Protein AF-0000000083170342 (afdb_homodimer)

Sequence (562 aa):
MAAKKKRKSAVSKPADTTVVPTEPVSANEQIIRKMKDLVLSQFLNPKYSDLSIKCGDKVFPAHRNILCPQSEYFERACSSGFQESNGEIIIKDCNPVLIKKTLEFLYTGDYTYDGSPSTQAHLNSKNTSECSPQIWAENNFELNADTEQDPNPSRKTNTTNVQNCQASFHAQMYAQGDYFQINELKKKAKDYFEKSFLEHPDPDSFSSSVIEVYSSPGEHDRGLRDLVVQLTTGNLNILRSGENPIFCDGLLESVPKFMLEVCLSTLDKCANYQRQQDGFYMAAKKKRKSAVSKPADTTVVPTEPVSANEQIIRKMKDLVLSQFLNPKYSDLSIKCGDKVFPAHRNILCPQSEYFERACSSGFQESNGEIIIKDCNPVLIKKTLEFLYTGDYTYDGSPSTQAHLNSKNTSECSPQIWAENNFELNADTEQDPNPSRKTNTTNVQNCQASFHAQMYAQGDYFQINELKKKAKDYFEKSFLEHPDPDSFSSSVIEVYSSPGEHDRGLRDLVVQLTTGNLNILRSGENPIFCDGLLESVPKFMLEVCLSTLDKCANYQRQQDGFY

Radius of gyration: 38.01 Å; Cα contacts (8 Å, |Δi|>4): 572; chains: 2; bounding box: 72×129×129 Å

InterPro domains:
  IPR000210 BTB/POZ domain [PF00651] (42-111)
  IPR000210 BTB/POZ domain [PS50097] (49-115)
  IPR000210 BTB/POZ domain [SM00225] (49-197)
  IPR011333 SKP1/BTB/POZ domain superfamily [G3DSA:3.30.710.10] (23-221)
  IPR011333 SKP1/BTB/POZ domain superfamily [SSF54695] (35-193)

Nearest PDB structures (foldseek):
  3htm-assembly2_D  TM=8.246E-01  e=2.983E-05  Homo sapiens
  6zbu-assembly1_A  TM=7.618E-01  e=1.821E-03  Homo sapiens
  6y17-assembly1_B  TM=7.548E-01  e=2.777E-03  Homo sapiens
  6xxs-assembly1_B  TM=7.190E-01  e=1.821E-03  Homo sapiens
  7bde-assembly1_A  TM=7.576E-01  e=4.958E-03  Homo sapiens

Solvent-accessible surface area (backbone atoms only — not comparable to full-atom values): 32825 Å² total; per-residue (Å²): 135,85,77,77,79,67,81,79,79,73,72,72,70,75,74,76,75,70,71,71,68,74,74,70,70,47,70,64,52,48,49,52,49,50,52,48,49,52,45,41,64,42,58,71,28,60,74,90,40,61,28,33,42,31,26,84,94,44,74,41,39,34,43,56,87,59,44,27,82,58,12,60,44,49,32,46,59,62,60,57,70,47,55,65,81,74,36,67,45,80,47,74,70,56,63,52,67,57,53,51,38,51,48,39,24,68,38,66,77,44,70,80,84,88,68,32,70,61,68,68,60,47,76,72,69,83,84,82,75,76,82,69,83,77,77,78,75,79,75,72,74,69,76,69,73,77,68,76,76,66,80,68,74,77,60,74,63,81,79,61,88,56,79,49,36,71,27,27,47,23,43,50,44,25,50,47,13,60,71,40,44,18,66,70,45,27,53,51,20,48,54,51,19,66,62,41,52,70,68,78,63,39,42,64,52,40,49,48,29,52,50,48,56,71,58,50,76,56,83,77,58,50,69,61,53,55,48,51,42,51,55,48,66,72,38,25,45,66,32,58,34,80,92,77,30,35,61,46,74,67,53,38,73,74,34,55,69,56,36,52,54,41,31,54,53,34,50,54,52,41,15,51,51,47,41,56,56,56,69,71,98,138,83,81,80,80,77,77,74,76,77,74,72,72,78,77,76,76,71,73,69,70,76,72,69,71,46,70,62,51,50,49,51,50,49,53,47,49,54,43,42,64,42,57,72,29,60,75,88,39,63,30,33,40,32,27,85,94,44,73,40,38,33,42,55,87,58,45,28,84,58,12,60,44,48,33,48,59,64,60,55,69,48,54,66,81,76,37,66,46,80,47,74,70,57,62,53,66,58,52,52,38,51,50,39,22,67,39,65,76,44,69,80,84,89,68,30,72,61,65,70,61,43,76,68,73,82,82,88,81,75,82,72,82,75,78,79,73,80,76,73,76,70,76,68,74,77,67,73,78,64,80,68,74,78,61,72,62,79,76,62,88,57,77,49,36,72,27,27,48,23,43,51,43,24,48,47,13,60,71,40,43,18,67,69,45,28,53,52,19,48,53,52,19,66,62,40,52,71,68,78,64,38,42,64,52,41,48,48,27,53,50,48,56,70,56,49,76,56,85,76,58,50,70,63,52,54,48,52,42,51,55,47,66,70,38,26,45,66,32,59,33,78,92,76,28,35,62,47,73,66,53,39,73,74,35,56,70,56,36,52,53,43,32,54,54,33,49,52,52,39,15,50,53,47,42,56,56,54,69,72,97

Secondary structure (DSSP, 8-state):
--------------------------HHHHHHHHHHHHHHHHTT--TT--EEEEETTEEEEE-HHHHGGG-HHHHHHHHS-TT-TT-EEEE-SS-HHHHHHHHHHHHHS-------HHHHHTTSS--------------------------S-------------HHHHHHHHHHHHHHTT-HHHHHHHHHHHHHHHTTS--HHHHHHHHHHHHHSS-TT--HHHHHHHHHHHHTHHHHT-SSS-SS-HHHHHH-HHHHHHHHHHHHHHHHHHHHHHHHT-/--------------------------HHHHHHHHHHHHHHHHTT--TT--EEEEETTEEEEE-HHHHGGG-HHHHHHHHS-TT-TT-EEEE-SS-HHHHHHHHHHHHHS-------HHHHHTTS---------------------------S-------------HHHHHHHHHHHHHHTT-HHHHHHHHHHHHHHHTTS--HHHHHHHHHHHHHSS-TT--HHHHHHHHHHHHTHHHHT-SSS-SS-HHHHHH-HHHHHHHHHHHHHHHHHHHHHHHHT-

Structure (mmCIF, N/CA/C/O backbone):
data_AF-0000000083170342-model_v1
#
loop_
_entity.id
_entity.type
_entity.pdbx_description
1 polymer 'BTB domain-containing protein'
#
loop_
_atom_site.group_PDB
_atom_site.id
_atom_site.type_symbol
_atom_site.label_atom_id
_atom_site.label_alt_id
_atom_site.label_comp_id
_atom_site.label_asym_id
_atom_site.label_entity_id
_atom_site.label_seq_id
_atom_site.pdbx_PDB_ins_code
_atom_site.Cartn_x
_atom_site.Cartn_y
_atom_site.Cartn_z
_atom_site.occupancy
_atom_site.B_iso_or_equiv
_atom_site.auth_seq_id
_atom_site.auth_comp_id
_atom_site.auth_asym_id
_atom_site.auth_atom_id
_atom_site.pdbx_PDB_model_num
ATOM 1 N N . MET A 1 1 ? -20.547 -76.312 51.5 1 25.55 1 MET A N 1
ATOM 2 C CA . MET A 1 1 ? -20.688 -77 50.219 1 25.55 1 MET A CA 1
ATOM 3 C C . MET A 1 1 ? -20.281 -76.125 49.094 1 25.55 1 MET A C 1
ATOM 5 O O . MET A 1 1 ? -20.859 -75.062 48.906 1 25.55 1 MET A O 1
ATOM 9 N N . ALA A 1 2 ? -18.984 -76.125 48.781 1 27.89 2 ALA A N 1
ATOM 10 C CA . ALA A 1 2 ? -17.938 -75.5 48 1 27.89 2 ALA A CA 1
ATOM 11 C C . ALA A 1 2 ? -18.172 -75.688 46.5 1 27.89 2 ALA A C 1
ATOM 13 O O . ALA A 1 2 ? -17.859 -76.75 45.969 1 27.89 2 ALA A O 1
ATOM 14 N N . ALA A 1 3 ? -19.5 -75.375 46 1 28.25 3 ALA A N 1
ATOM 15 C CA . ALA A 1 3 ? -19.922 -75.75 44.656 1 28.25 3 ALA A CA 1
ATOM 16 C C . ALA A 1 3 ? -18.984 -75.125 43.594 1 28.25 3 ALA A C 1
ATOM 18 O O . ALA A 1 3 ? -18.719 -73.938 43.625 1 28.25 3 ALA A O 1
ATOM 19 N N . LYS A 1 4 ? -18.094 -75.938 43.094 1 25.45 4 LYS A N 1
ATOM 20 C CA . LYS A 1 4 ? -17.109 -75.812 42.031 1 25.45 4 LYS A CA 1
ATOM 21 C C . LYS A 1 4 ? -17.781 -75.375 40.719 1 25.45 4 LYS A C 1
ATOM 23 O O . LYS A 1 4 ? -18.547 -76.188 40.156 1 25.45 4 LYS A O 1
ATOM 28 N N . LYS A 1 5 ? -18.141 -74.062 40.594 1 25.78 5 LYS A N 1
ATOM 29 C CA . LYS A 1 5 ? -18.766 -73.5 39.406 1 25.78 5 LYS A CA 1
ATOM 30 C C . LYS A 1 5 ? -17.953 -73.875 38.156 1 25.78 5 LYS A C 1
ATOM 32 O O . LYS A 1 5 ? -16.781 -73.5 38.031 1 25.78 5 LYS A O 1
ATOM 37 N N . LYS A 1 6 ? -18.281 -75 37.438 1 24.78 6 LYS A N 1
ATOM 38 C CA . LYS A 1 6 ? -17.578 -75.5 36.281 1 24.78 6 LYS A CA 1
ATOM 39 C C . LYS A 1 6 ? -17.609 -74.5 35.125 1 24.78 6 LYS A C 1
ATOM 41 O O . LYS A 1 6 ? -16.875 -74.688 34.125 1 24.78 6 LYS A O 1
ATOM 46 N N . ARG A 1 7 ? -18.219 -73.438 35.125 1 25.38 7 ARG A N 1
ATOM 47 C CA . ARG A 1 7 ? -18.672 -73.188 33.75 1 25.38 7 ARG A CA 1
ATOM 48 C C . ARG A 1 7 ? -17.516 -73.312 32.75 1 25.38 7 ARG A C 1
ATOM 50 O O . ARG A 1 7 ? -16.344 -73.188 33.125 1 25.38 7 ARG A O 1
ATOM 57 N N . LYS A 1 8 ? -18.094 -73.438 31.375 1 27.61 8 LYS A N 1
ATOM 58 C CA . LYS A 1 8 ? -18.016 -73.75 29.953 1 27.61 8 LYS A CA 1
ATOM 59 C C . LYS A 1 8 ? -17.094 -72.75 29.219 1 27.61 8 LYS A C 1
ATOM 61 O O . LYS A 1 8 ? -17.266 -71.562 29.344 1 27.61 8 LYS A O 1
ATOM 66 N N . SER A 1 9 ? -15.828 -73.188 29.094 1 22.86 9 SER A N 1
ATOM 67 C CA . SER A 1 9 ? -14.828 -72.438 28.312 1 22.86 9 SER A CA 1
ATOM 68 C C . SER A 1 9 ? -15.352 -72.125 26.922 1 22.86 9 SER A C 1
ATOM 70 O O . SER A 1 9 ? -15.719 -73 26.156 1 22.86 9 SER A O 1
ATOM 72 N N . ALA A 1 10 ? -16.25 -71.125 26.766 1 28.69 10 ALA A N 1
ATOM 73 C CA . ALA A 1 10 ? -16.719 -70.688 25.438 1 28.69 10 ALA A CA 1
ATOM 74 C C . ALA A 1 10 ? -15.555 -70.625 24.453 1 28.69 10 ALA A C 1
ATOM 76 O O . ALA A 1 10 ? -14.578 -69.875 24.688 1 28.69 10 ALA A O 1
ATOM 77 N N . VAL A 1 11 ? -15.227 -71.812 23.938 1 30 11 VAL A N 1
ATOM 78 C CA . VAL A 1 11 ? -14.289 -71.812 22.828 1 30 11 VAL A CA 1
ATOM 79 C C . VAL A 1 11 ? -14.727 -70.75 21.797 1 30 11 VAL A C 1
ATOM 81 O O . VAL A 1 11 ? -15.852 -70.812 21.281 1 30 11 VAL A O 1
ATOM 84 N N . SER A 1 12 ? -14.359 -69.5 22.016 1 29.3 12 SER A N 1
ATOM 85 C CA . SER A 1 12 ? -14.586 -68.5 21 1 29.3 12 SER A CA 1
ATOM 86 C C . SER A 1 12 ? -14.289 -69 19.594 1 29.3 12 SER A C 1
ATOM 88 O O . SER A 1 12 ? -13.281 -69.688 19.375 1 29.3 12 SER A O 1
ATOM 90 N N . LYS A 1 13 ? -15.391 -69.438 18.875 1 35.88 13 LYS A N 1
ATOM 91 C CA . LYS A 1 13 ? -15.305 -69.75 17.453 1 35.88 13 LYS A CA 1
ATOM 92 C C . LYS A 1 13 ? -14.312 -68.875 16.734 1 35.88 13 LYS A C 1
ATOM 94 O O . LYS A 1 13 ? -14.297 -67.625 16.938 1 35.88 13 LYS A O 1
ATOM 99 N N . PRO A 1 14 ? -13.242 -69.562 16.312 1 30.08 14 PRO A N 1
ATOM 100 C CA . PRO A 1 14 ? -12.281 -68.75 15.539 1 30.08 14 PRO A CA 1
ATOM 101 C C . PRO A 1 14 ? -12.953 -67.812 14.516 1 30.08 14 PRO A C 1
ATOM 103 O O . PRO A 1 14 ? -14.008 -68.188 13.977 1 30.08 14 PRO A O 1
ATOM 106 N N . ALA A 1 15 ? -12.945 -66.5 14.703 1 36.84 15 ALA A N 1
ATOM 107 C CA . ALA A 1 15 ? -13.359 -65.5 13.734 1 36.84 15 ALA A CA 1
ATOM 108 C C . ALA A 1 15 ? -12.93 -65.875 12.32 1 36.84 15 ALA A C 1
ATOM 110 O O . ALA A 1 15 ? -11.766 -66.188 12.078 1 36.84 15 ALA A O 1
ATOM 111 N N . ASP A 1 16 ? -13.812 -66.625 11.656 1 36.44 16 ASP A N 1
ATOM 112 C CA . ASP A 1 16 ? -13.602 -66.812 10.219 1 36.44 16 ASP A CA 1
ATOM 113 C C . ASP A 1 16 ? -13.125 -65.562 9.57 1 36.44 16 ASP A C 1
ATOM 115 O O . ASP A 1 16 ? -13.82 -64.5 9.625 1 36.44 16 ASP A O 1
ATOM 119 N N . THR A 1 17 ? -11.836 -65.25 9.641 1 38.78 17 THR A N 1
ATOM 120 C CA . THR A 1 17 ? -11.242 -64.125 8.875 1 38.78 17 THR A CA 1
ATOM 121 C C . THR A 1 17 ? -11.75 -64.125 7.441 1 38.78 17 THR A C 1
ATOM 123 O O . THR A 1 17 ? -11.375 -65 6.645 1 38.78 17 THR A O 1
ATOM 126 N N . THR A 1 18 ? -13.109 -64.125 7.254 1 41.12 18 THR A N 1
ATOM 127 C CA . THR A 1 18 ? -13.547 -63.875 5.879 1 41.12 18 THR A CA 1
ATOM 128 C C . THR A 1 18 ? -12.633 -62.875 5.184 1 41.12 18 THR A C 1
ATOM 130 O O . THR A 1 18 ? -12.523 -61.719 5.617 1 41.12 18 THR A O 1
ATOM 133 N N . VAL A 1 19 ? -11.484 -63.312 4.688 1 42.5 19 VAL A N 1
ATOM 134 C CA . VAL A 1 19 ? -10.719 -62.5 3.74 1 42.5 19 VAL A CA 1
ATOM 135 C C . VAL A 1 19 ? -11.664 -61.812 2.77 1 42.5 19 VAL A C 1
ATOM 137 O O . VAL A 1 19 ? -12.43 -62.469 2.061 1 42.5 19 VAL A O 1
ATOM 140 N N . VAL A 1 20 ? -12.336 -60.75 3.113 1 46.09 20 VAL A N 1
ATOM 141 C CA . VAL A 1 20 ? -12.977 -59.938 2.092 1 46.09 20 VAL A CA 1
ATOM 142 C C . VAL A 1 20 ? -12.125 -59.938 0.823 1 46.09 20 VAL A C 1
ATOM 144 O O . VAL A 1 20 ? -10.953 -59.562 0.856 1 46.09 20 VAL A O 1
ATOM 147 N N . PRO A 1 21 ? -12.32 -60.844 -0.089 1 42.19 21 PRO A N 1
ATOM 148 C CA . PRO A 1 21 ? -11.57 -60.719 -1.338 1 42.19 21 PRO A CA 1
ATOM 149 C C . PRO A 1 21 ? -11.383 -59.281 -1.775 1 42.19 21 PRO A C 1
ATOM 151 O O . PRO A 1 21 ? -12.281 -58.469 -1.608 1 42.19 21 PRO A O 1
ATOM 154 N N . THR A 1 22 ? -10.227 -58.719 -1.62 1 48.38 22 THR A N 1
ATOM 155 C CA . THR A 1 22 ? -9.969 -57.469 -2.314 1 48.38 22 THR A CA 1
ATOM 156 C C . THR A 1 22 ? -10.727 -57.406 -3.635 1 48.38 22 THR A C 1
ATOM 158 O O . THR A 1 22 ? -10.68 -58.375 -4.43 1 48.38 22 THR A O 1
ATOM 161 N N . GLU A 1 23 ? -11.898 -56.938 -3.707 1 52.09 23 GLU A N 1
ATOM 162 C CA . GLU A 1 23 ? -12.656 -56.75 -4.941 1 52.09 23 GLU A CA 1
ATOM 163 C C . GLU A 1 23 ? -11.727 -56.656 -6.148 1 52.09 23 GLU A C 1
ATOM 165 O O . GLU A 1 23 ? -10.719 -55.938 -6.102 1 52.09 23 GLU A O 1
ATOM 170 N N . PRO A 1 24 ? -11.562 -57.562 -7.016 1 54.59 24 PRO A N 1
ATOM 171 C CA . PRO A 1 24 ? -10.758 -57.5 -8.234 1 54.59 24 PRO A CA 1
ATOM 172 C C . PRO A 1 24 ? -10.812 -56.125 -8.898 1 54.59 24 PRO A C 1
ATOM 174 O O . PRO A 1 24 ? -11.859 -55.469 -8.906 1 54.59 24 PRO A O 1
ATOM 177 N N . VAL A 1 25 ? -9.797 -55.344 -8.859 1 64.19 25 VAL A N 1
ATOM 178 C CA . VAL A 1 25 ? -9.742 -54.188 -9.75 1 64.19 25 VAL A CA 1
ATOM 179 C C . VAL A 1 25 ? -10.539 -54.5 -11.023 1 64.19 25 VAL A C 1
ATOM 181 O O . VAL A 1 25 ? -10.336 -55.5 -11.672 1 64.19 25 VAL A O 1
ATOM 184 N N . SER A 1 26 ? -11.758 -54.031 -11.07 1 72.19 26 SER A N 1
ATOM 185 C CA . SER A 1 26 ? -12.617 -54.281 -12.227 1 72.19 26 SER A CA 1
ATOM 186 C C . SER A 1 26 ? -11.82 -54.219 -13.523 1 72.19 26 SER A C 1
ATOM 188 O O . SER A 1 26 ? -10.727 -53.656 -13.57 1 72.19 26 SER A O 1
ATOM 190 N N . ALA A 1 27 ? -12.078 -55.094 -14.32 1 75.56 27 ALA A N 1
ATOM 191 C CA . ALA A 1 27 ? -11.5 -55.125 -15.664 1 75.56 27 ALA A CA 1
ATOM 192 C C . ALA A 1 27 ? -11.305 -53.719 -16.219 1 75.56 27 ALA A C 1
ATOM 194 O O . ALA A 1 27 ? -10.281 -53.438 -16.859 1 75.56 27 ALA A O 1
ATOM 195 N N . ASN A 1 28 ? -12.188 -52.938 -15.844 1 79.75 28 ASN A N 1
ATOM 196 C CA . ASN A 1 28 ? -12.102 -51.562 -16.297 1 79.75 28 ASN A CA 1
ATOM 197 C C . ASN A 1 28 ? -10.945 -50.812 -15.633 1 79.75 28 ASN A C 1
ATOM 199 O O . ASN A 1 28 ? -10.234 -50.062 -16.281 1 79.75 28 ASN A O 1
ATOM 203 N N . GLU A 1 29 ? -10.766 -51.094 -14.422 1 84.06 29 GLU A N 1
ATOM 204 C CA . GLU A 1 29 ? -9.672 -50.469 -13.703 1 84.06 29 GLU A CA 1
ATOM 205 C C . GLU A 1 29 ? -8.32 -50.938 -14.234 1 84.06 29 GLU A C 1
ATOM 207 O O . GLU A 1 29 ? -7.367 -50.156 -14.312 1 84.06 29 GLU A O 1
ATOM 212 N N . GLN A 1 30 ? -8.367 -52.125 -14.531 1 84.19 30 GLN A N 1
ATOM 213 C CA . GLN A 1 30 ? -7.129 -52.688 -15.07 1 84.19 30 GLN A CA 1
ATOM 214 C C . GLN A 1 30 ? -6.797 -52.094 -16.422 1 84.19 30 GLN A C 1
ATOM 216 O O . GLN A 1 30 ? -5.629 -51.812 -16.719 1 84.19 30 GLN A O 1
ATOM 221 N N . ILE A 1 31 ? -7.789 -51.969 -17.219 1 82.44 31 ILE A N 1
ATOM 222 C CA . ILE A 1 31 ? -7.598 -51.344 -18.547 1 82.44 31 ILE A CA 1
ATOM 223 C C . ILE A 1 31 ? -7.121 -49.906 -18.391 1 82.44 31 ILE A C 1
ATOM 225 O O . ILE A 1 31 ? -6.207 -49.469 -19.094 1 82.44 31 ILE A O 1
ATOM 229 N N . ILE A 1 32 ? -7.758 -49.281 -17.5 1 81.81 32 ILE A N 1
ATOM 230 C CA . ILE A 1 32 ? -7.398 -47.875 -17.266 1 81.81 32 ILE A CA 1
ATOM 231 C C . ILE A 1 32 ? -5.945 -47.781 -16.797 1 81.81 32 ILE A C 1
ATOM 233 O O . ILE A 1 32 ? -5.191 -46.938 -17.266 1 81.81 32 ILE A O 1
ATOM 237 N N . ARG A 1 33 ? -5.586 -48.625 -16 1 85.12 33 ARG A N 1
ATOM 238 C CA . ARG A 1 33 ? -4.211 -48.656 -15.516 1 85.12 33 ARG A CA 1
ATOM 239 C C . ARG A 1 33 ? -3.232 -48.969 -16.656 1 85.12 33 ARG A C 1
ATOM 241 O O . ARG A 1 33 ? -2.168 -48.344 -16.734 1 85.12 33 ARG A O 1
ATOM 248 N N . LYS A 1 34 ? -3.627 -49.875 -17.391 1 83.75 34 LYS A N 1
ATOM 249 C CA . LYS A 1 34 ? -2.771 -50.25 -18.516 1 83.75 34 LYS A CA 1
ATOM 250 C C . LYS A 1 34 ? -2.615 -49.062 -19.484 1 83.75 34 LYS A C 1
ATOM 252 O O . LYS A 1 34 ? -1.516 -48.781 -19.969 1 83.75 34 LYS A O 1
ATOM 257 N N . MET A 1 35 ? -3.66 -48.5 -19.781 1 84.81 35 MET A N 1
ATOM 258 C CA . MET A 1 35 ? -3.629 -47.344 -20.672 1 84.81 35 MET A CA 1
ATOM 259 C C . MET A 1 35 ? -2.768 -46.219 -20.094 1 84.81 35 MET A C 1
ATOM 261 O O . MET A 1 35 ? -2.016 -45.562 -20.812 1 84.81 35 MET A O 1
ATOM 265 N N . LYS A 1 36 ? -2.916 -46.031 -18.859 1 87.62 36 LYS A N 1
ATOM 266 C CA . LYS A 1 36 ? -2.104 -45.031 -18.172 1 87.62 36 LYS A CA 1
ATOM 267 C C . LYS A 1 36 ? -0.618 -45.344 -18.281 1 87.62 36 LYS A C 1
ATOM 269 O O . LYS A 1 36 ? 0.199 -44.469 -18.562 1 87.62 36 LYS A O 1
ATOM 274 N N . ASP A 1 37 ? -0.333 -46.562 -18.109 1 89.69 37 ASP A N 1
ATOM 275 C CA . ASP A 1 37 ? 1.053 -47 -18.188 1 89.69 37 ASP A CA 1
ATOM 276 C C . ASP A 1 37 ? 1.613 -46.812 -19.594 1 89.69 37 ASP A C 1
ATOM 278 O O . ASP A 1 37 ? 2.785 -46.469 -19.766 1 89.69 37 ASP A O 1
ATOM 282 N N . LEU A 1 38 ? 0.764 -47.062 -20.5 1 87.44 38 LEU A N 1
ATOM 283 C CA . LEU A 1 38 ? 1.178 -46.906 -21.891 1 87.44 38 LEU A CA 1
ATOM 284 C C . LEU A 1 38 ? 1.514 -45.438 -22.172 1 87.44 38 LEU A C 1
ATOM 286 O O . LEU A 1 38 ? 2.551 -45.125 -22.766 1 87.44 38 LEU A O 1
ATOM 290 N N . VAL A 1 39 ? 0.684 -44.625 -21.75 1 90.62 39 VAL A N 1
ATOM 291 C CA . VAL A 1 39 ? 0.9 -43.188 -21.969 1 90.62 39 VAL A CA 1
ATOM 292 C C . VAL A 1 39 ? 2.16 -42.75 -21.234 1 90.62 39 VAL A C 1
ATOM 294 O O . VAL A 1 39 ? 2.988 -42.031 -21.797 1 90.62 39 VAL A O 1
ATOM 297 N N . LEU A 1 40 ? 2.309 -43.188 -20.016 1 92.25 40 LEU A N 1
ATOM 298 C CA . LEU A 1 40 ? 3.469 -42.844 -19.203 1 92.25 40 LEU A CA 1
ATOM 299 C C . LEU A 1 40 ? 4.762 -43.281 -19.891 1 92.25 40 LEU A C 1
ATOM 301 O O . LEU A 1 40 ? 5.758 -42.531 -19.859 1 92.25 40 LEU A O 1
ATOM 305 N N . SER A 1 41 ? 4.688 -44.406 -20.5 1 92.56 41 SER A N 1
ATOM 306 C CA . SER A 1 41 ? 5.883 -44.969 -21.125 1 92.56 41 SER A CA 1
ATOM 307 C C . SER A 1 41 ? 6.312 -44.125 -22.344 1 92.56 41 SER A C 1
ATOM 309 O O . SER A 1 41 ? 7.453 -44.219 -22.797 1 92.56 41 SER A O 1
ATOM 311 N N . GLN A 1 42 ? 5.406 -43.281 -22.844 1 93.69 42 GLN A N 1
ATOM 312 C CA . GLN A 1 42 ? 5.691 -42.5 -24.031 1 93.69 42 GLN A CA 1
ATOM 313 C C . GLN A 1 42 ? 6.359 -41.156 -23.672 1 93.69 42 GLN A C 1
ATOM 315 O O . GLN A 1 42 ? 6.898 -40.469 -24.531 1 93.69 42 GLN A O 1
ATOM 320 N N . PHE A 1 43 ? 6.355 -40.844 -22.359 1 95.19 43 PHE A N 1
ATOM 321 C CA . PHE A 1 43 ? 6.957 -39.594 -21.906 1 95.19 43 PHE A CA 1
ATOM 322 C C . PHE A 1 43 ? 8.43 -39.531 -22.297 1 95.19 43 PHE A C 1
ATOM 324 O O . PHE A 1 43 ? 9.219 -40.375 -21.859 1 95.19 43 PHE A O 1
ATOM 331 N N . LEU A 1 44 ? 8.742 -38.625 -23.062 1 95.31 44 LEU A N 1
ATOM 332 C CA . LEU A 1 44 ? 10.078 -38.312 -23.594 1 95.31 44 LEU A CA 1
ATOM 333 C C . LEU A 1 44 ? 10.625 -39.5 -24.375 1 95.31 44 LEU A C 1
ATOM 335 O O . LEU A 1 44 ? 11.836 -39.656 -24.5 1 95.31 44 LEU A O 1
ATOM 339 N N . ASN A 1 45 ? 9.797 -40.375 -24.766 1 93.81 45 ASN A N 1
ATOM 340 C CA . ASN A 1 45 ? 10.141 -41.469 -25.656 1 93.81 45 ASN A CA 1
ATOM 341 C C . ASN A 1 45 ? 9.945 -41.094 -27.125 1 93.81 45 ASN A C 1
ATOM 343 O O . ASN A 1 45 ? 8.828 -40.781 -27.547 1 93.81 45 ASN A O 1
ATOM 347 N N . PRO A 1 46 ? 11.008 -41.125 -27.859 1 94.31 46 PRO A N 1
ATOM 348 C CA . PRO A 1 46 ? 10.891 -40.719 -29.25 1 94.31 46 PRO A CA 1
ATOM 349 C C . PRO A 1 46 ? 10.133 -41.719 -30.109 1 94.31 46 PRO A C 1
ATOM 351 O O . PRO A 1 46 ? 9.734 -41.406 -31.234 1 94.31 46 PRO A O 1
ATOM 354 N N . LYS A 1 47 ? 9.969 -42.875 -29.5 1 92.69 47 LYS A N 1
ATOM 355 C CA . LYS A 1 47 ? 9.258 -43.875 -30.281 1 92.69 47 LYS A CA 1
ATOM 356 C C . LYS A 1 47 ? 7.859 -43.406 -30.656 1 92.69 47 LYS A C 1
ATOM 358 O O . LYS A 1 47 ? 7.113 -42.906 -29.797 1 92.69 47 LYS A O 1
ATOM 363 N N . TYR A 1 48 ? 7.449 -43.438 -31.922 1 91.56 48 TYR A N 1
ATOM 364 C CA . TYR A 1 48 ? 6.156 -43.094 -32.5 1 91.56 48 TYR A CA 1
ATOM 365 C C . TYR A 1 48 ? 5.852 -41.594 -32.312 1 91.56 48 TYR A C 1
ATOM 367 O O . TYR A 1 48 ? 4.699 -41.188 -32.406 1 91.56 48 TYR A O 1
ATOM 375 N N . SER A 1 49 ? 6.902 -40.812 -31.906 1 94.25 49 SER A N 1
ATOM 376 C CA . SER A 1 49 ? 6.719 -39.375 -31.719 1 94.25 49 SER A CA 1
ATOM 377 C C . SER A 1 49 ? 6.441 -38.688 -33.062 1 94.25 49 SER A C 1
ATOM 379 O O . SER A 1 49 ? 7.074 -39 -34.062 1 94.25 49 SER A O 1
ATOM 381 N N . ASP A 1 50 ? 5.492 -37.812 -33.125 1 93.31 50 ASP A N 1
ATOM 382 C CA . ASP A 1 5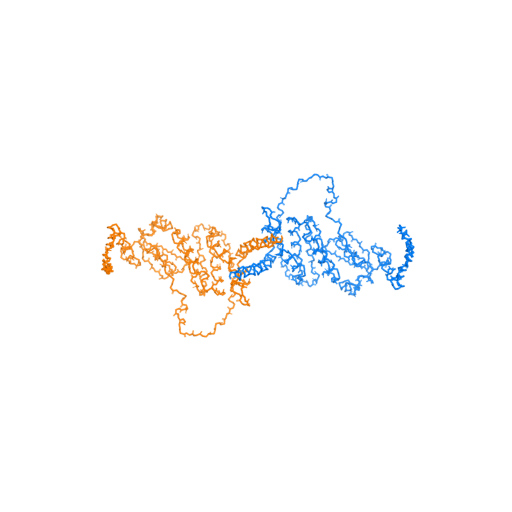0 ? 5.156 -37.031 -34.344 1 93.31 50 ASP A CA 1
ATOM 383 C C . ASP A 1 50 ? 5.285 -35.531 -34.094 1 93.31 50 ASP A C 1
ATOM 385 O O . ASP A 1 50 ? 4.875 -34.719 -34.938 1 93.31 50 ASP A O 1
ATOM 389 N N . LEU A 1 51 ? 5.801 -35.188 -32.969 1 93.81 51 LEU A N 1
ATOM 390 C CA . LEU A 1 51 ? 5.992 -33.812 -32.594 1 93.81 51 LEU A CA 1
ATOM 391 C C . LEU A 1 51 ? 7.297 -33.625 -31.812 1 93.81 51 LEU A C 1
ATOM 393 O O . LEU A 1 51 ? 7.656 -34.469 -30.984 1 93.81 51 LEU A O 1
ATOM 397 N N . SER A 1 52 ? 8.016 -32.594 -32.094 1 95.06 52 SER A N 1
ATOM 398 C CA . SER A 1 52 ? 9.219 -32.219 -31.375 1 95.06 52 SER A CA 1
ATOM 399 C C . SER A 1 52 ? 9.102 -30.781 -30.828 1 95.06 52 SER A C 1
ATOM 401 O O . SER A 1 52 ? 8.789 -29.859 -31.562 1 95.06 52 SER A O 1
ATOM 403 N N . ILE A 1 53 ? 9.328 -30.641 -29.547 1 95.25 53 ILE A N 1
ATOM 404 C CA . ILE A 1 53 ? 9.305 -29.328 -28.906 1 95.25 53 ILE A CA 1
ATOM 405 C C . ILE A 1 53 ? 10.734 -28.859 -28.625 1 95.25 53 ILE A C 1
ATOM 407 O O . ILE A 1 53 ? 11.469 -29.516 -27.875 1 95.25 53 ILE A O 1
ATOM 411 N N . LYS A 1 54 ? 11.062 -27.766 -29.234 1 94.94 54 LYS A N 1
ATOM 412 C CA . LYS A 1 54 ? 12.414 -27.234 -29.078 1 94.94 54 LYS A CA 1
ATOM 413 C C . LYS A 1 54 ? 12.422 -26 -28.188 1 94.94 54 LYS A C 1
ATOM 415 O O . LYS A 1 54 ? 11.609 -25.094 -28.359 1 94.94 54 LYS A O 1
ATOM 420 N N . CYS A 1 55 ? 13.227 -26.109 -27.203 1 93.5 55 CYS A N 1
ATOM 421 C CA . CYS A 1 55 ? 13.453 -24.984 -26.297 1 93.5 55 CYS A CA 1
ATOM 422 C C . CYS A 1 55 ? 14.938 -24.781 -26.047 1 93.5 55 CYS A C 1
ATOM 424 O O . CYS A 1 55 ? 15.57 -25.547 -25.328 1 93.5 55 CYS A O 1
ATOM 426 N N . GLY A 1 56 ? 15.445 -23.656 -26.594 1 90 56 GLY A N 1
ATOM 427 C CA . GLY A 1 56 ? 16.891 -23.5 -26.547 1 90 56 GLY A CA 1
ATOM 428 C C . GLY A 1 56 ? 17.641 -24.641 -27.203 1 90 56 GLY A C 1
ATOM 429 O O . GLY A 1 56 ? 17.391 -24.969 -28.375 1 90 56 GLY A O 1
ATOM 430 N N . ASP A 1 57 ? 18.484 -25.281 -26.406 1 92.25 57 ASP A N 1
ATOM 431 C CA . ASP A 1 57 ? 19.297 -26.375 -26.938 1 92.25 57 ASP A CA 1
ATOM 432 C C . ASP A 1 57 ? 18.656 -27.719 -26.656 1 92.25 57 ASP A C 1
ATOM 434 O O . ASP A 1 57 ? 19.203 -28.766 -27.016 1 92.25 57 ASP A O 1
ATOM 438 N N . LYS A 1 58 ? 17.453 -27.688 -26.062 1 95.5 58 LYS A N 1
ATOM 439 C CA . LYS A 1 58 ? 16.797 -28.922 -25.703 1 95.5 58 LYS A CA 1
ATOM 440 C C . LYS A 1 58 ? 15.648 -29.234 -26.656 1 95.5 58 LYS A C 1
ATOM 442 O O . LYS A 1 58 ? 14.938 -28.344 -27.109 1 95.5 58 LYS A O 1
ATOM 447 N N . VAL A 1 59 ? 15.578 -30.484 -27.016 1 95.94 59 VAL A N 1
ATOM 448 C CA . VAL A 1 59 ? 14.508 -30.984 -27.875 1 95.94 59 VAL A CA 1
ATOM 449 C C . VAL A 1 59 ? 13.734 -32.094 -27.156 1 95.94 59 VAL A C 1
ATOM 451 O O . VAL A 1 59 ? 14.328 -33.062 -26.672 1 95.94 59 VAL A O 1
ATOM 454 N N . PHE A 1 60 ? 12.453 -31.969 -27.078 1 97.19 60 PHE A N 1
ATOM 455 C CA . PHE A 1 60 ? 11.602 -32.938 -26.406 1 97.19 60 PHE A CA 1
ATOM 456 C C . PHE A 1 60 ? 10.664 -33.625 -27.391 1 97.19 60 PHE A C 1
ATOM 458 O O . PHE A 1 60 ? 9.805 -32.969 -27.984 1 97.19 60 PHE A O 1
ATOM 465 N N . PRO A 1 61 ? 10.852 -34.938 -27.578 1 96.88 61 PRO A N 1
ATOM 466 C CA . PRO A 1 61 ? 9.852 -35.656 -28.391 1 96.88 61 PRO A CA 1
ATOM 467 C C . PRO A 1 61 ? 8.484 -35.688 -27.703 1 96.88 61 PRO A C 1
ATOM 469 O O . PRO A 1 61 ? 8.398 -35.844 -26.484 1 96.88 61 PRO A O 1
ATOM 472 N N . ALA A 1 62 ? 7.449 -35.531 -28.516 1 96.75 62 ALA A N 1
ATOM 473 C CA . ALA A 1 62 ? 6.094 -35.531 -27.969 1 96.75 62 ALA A CA 1
ATOM 474 C C . ALA A 1 62 ? 5.105 -36.125 -28.953 1 96.75 62 ALA A C 1
ATOM 476 O O . ALA A 1 62 ? 5.473 -36.469 -30.094 1 96.75 62 ALA A O 1
ATOM 477 N N . HIS A 1 63 ? 3.967 -36.406 -28.516 1 94.94 63 HIS A N 1
ATOM 478 C CA . HIS A 1 63 ? 2.906 -37 -29.297 1 94.94 63 HIS A CA 1
ATOM 479 C C . HIS A 1 63 ? 1.676 -36.094 -29.359 1 94.94 63 HIS A C 1
ATOM 481 O O . HIS A 1 63 ? 1.085 -35.781 -28.328 1 94.94 63 HIS A O 1
ATOM 487 N N . ARG A 1 64 ? 1.26 -35.812 -30.531 1 94.38 64 ARG A N 1
ATOM 488 C CA . ARG A 1 64 ? 0.139 -34.906 -30.75 1 94.38 64 ARG A CA 1
ATOM 489 C C . ARG A 1 64 ? -1.134 -35.438 -30.109 1 94.38 64 ARG A C 1
ATOM 491 O O . ARG A 1 64 ? -1.914 -34.688 -29.531 1 94.38 64 ARG A O 1
ATOM 498 N N . ASN A 1 65 ? -1.317 -36.688 -30.266 1 93.75 65 ASN A N 1
ATOM 499 C CA . ASN A 1 65 ? -2.545 -37.312 -29.766 1 93.75 65 ASN A CA 1
ATOM 500 C C . ASN A 1 65 ? -2.631 -37.219 -28.25 1 93.75 65 ASN A C 1
ATOM 502 O O 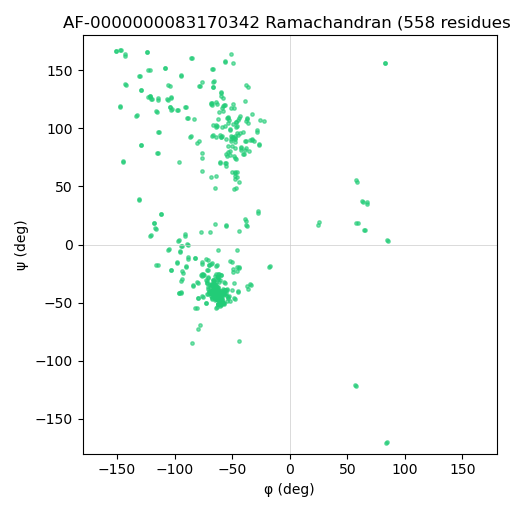. ASN A 1 65 ? -3.711 -37.375 -27.672 1 93.75 65 ASN A O 1
ATOM 506 N N . ILE A 1 66 ? -1.537 -36.969 -27.578 1 95.56 66 ILE A N 1
ATOM 507 C CA . ILE A 1 66 ? -1.511 -36.844 -26.125 1 95.56 66 ILE A CA 1
ATOM 508 C C . ILE A 1 66 ? -1.605 -35.375 -25.734 1 95.56 66 ILE A C 1
ATOM 510 O O . ILE A 1 66 ? -2.373 -35 -24.844 1 95.56 66 ILE A O 1
ATOM 514 N N . LEU A 1 67 ? -0.907 -34.5 -26.422 1 96.62 67 LEU A N 1
ATOM 515 C CA . LEU A 1 67 ? -0.801 -33.094 -26.047 1 96.62 67 LEU A CA 1
ATOM 516 C C . LEU A 1 67 ? -2.037 -32.312 -26.484 1 96.62 67 LEU A C 1
A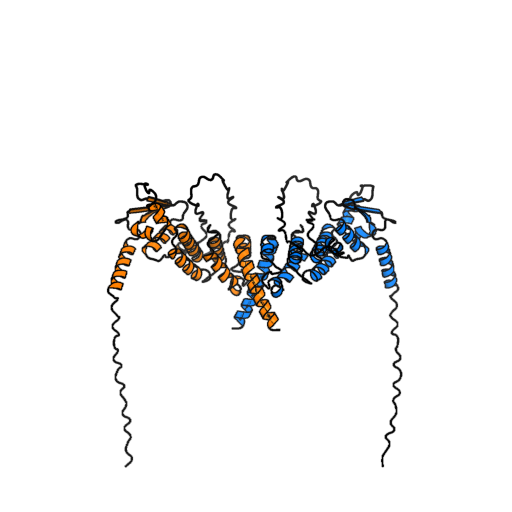TOM 518 O O . LEU A 1 67 ? -2.604 -31.547 -25.719 1 96.62 67 LEU A O 1
ATOM 522 N N . CYS A 1 68 ? -2.486 -32.5 -27.703 1 95.25 68 CYS A N 1
ATOM 523 C CA . CYS A 1 68 ? -3.465 -31.641 -28.359 1 95.25 68 CYS A CA 1
ATOM 524 C C . CYS A 1 68 ? -4.812 -31.703 -27.641 1 95.25 68 CYS A C 1
ATOM 526 O O . CYS A 1 68 ? -5.457 -30.688 -27.422 1 95.25 68 CYS A O 1
ATOM 528 N N . PRO A 1 69 ? -5.215 -32.844 -27.219 1 96.19 69 PRO A N 1
ATOM 529 C CA . PRO A 1 69 ? -6.508 -32.875 -26.531 1 96.19 69 PRO A CA 1
ATOM 530 C C . PRO A 1 69 ? -6.465 -32.219 -25.172 1 96.19 69 PRO A C 1
ATOM 532 O O . PRO A 1 69 ? -7.516 -31.906 -24.594 1 96.19 69 PRO A O 1
ATOM 535 N N . GLN A 1 70 ? -5.262 -32.031 -24.625 1 97.06 70 GLN A N 1
ATOM 536 C CA . GLN A 1 70 ? -5.125 -31.547 -23.266 1 97.06 70 GLN A CA 1
ATOM 537 C C . GLN A 1 70 ? -4.691 -30.078 -23.234 1 97.06 70 GLN A C 1
ATOM 539 O O . GLN A 1 70 ? -4.633 -29.453 -22.172 1 97.06 70 GLN A O 1
ATOM 544 N N . SER A 1 71 ? -4.445 -29.516 -24.344 1 97.75 71 SER A N 1
ATOM 545 C CA . SER A 1 71 ? -3.912 -28.156 -24.438 1 97.75 71 SER A CA 1
ATOM 546 C C . SER A 1 71 ? -4.418 -27.453 -25.688 1 97.75 71 SER A C 1
ATOM 548 O O . SER A 1 71 ? -4.102 -27.859 -26.812 1 97.75 71 SER A O 1
ATOM 550 N N . GLU A 1 72 ? -5.129 -26.391 -25.453 1 95.62 72 GLU A N 1
ATOM 551 C CA . GLU A 1 72 ? -5.609 -25.609 -26.594 1 95.62 72 GLU A CA 1
ATOM 552 C C . GLU A 1 72 ? -4.449 -25 -27.375 1 95.62 72 GLU A C 1
ATOM 554 O O . GLU A 1 72 ? -4.52 -24.859 -28.609 1 95.62 72 GLU A O 1
ATOM 559 N N . TYR A 1 73 ? -3.457 -24.688 -26.703 1 94.31 73 TYR A N 1
ATOM 560 C CA . TYR A 1 73 ? -2.268 -24.141 -27.344 1 94.31 73 TYR A CA 1
ATOM 561 C C . TYR A 1 73 ? -1.686 -25.141 -28.344 1 94.31 73 TYR A C 1
ATOM 563 O O . TYR A 1 73 ? -1.47 -24.812 -29.516 1 94.31 73 TYR A O 1
ATOM 571 N N . PHE A 1 74 ? -1.449 -26.344 -27.906 1 94.56 74 PHE A N 1
ATOM 572 C CA . PHE A 1 74 ? -0.841 -27.359 -28.766 1 94.56 74 PHE A CA 1
ATOM 573 C C . PHE A 1 74 ? -1.798 -27.781 -29.875 1 94.56 74 PHE A C 1
ATOM 575 O O . PHE A 1 74 ? -1.369 -28.078 -30.984 1 94.56 74 PHE A O 1
ATOM 582 N N . GLU A 1 75 ? -3.037 -27.781 -29.562 1 94.25 75 GLU A N 1
ATOM 583 C CA . GLU A 1 75 ? -4.02 -28.078 -30.594 1 94.25 75 GLU A CA 1
ATOM 584 C C . GLU A 1 75 ? -3.953 -27.062 -31.719 1 94.25 75 GLU A C 1
ATOM 586 O O . GLU A 1 75 ? -3.918 -27.422 -32.906 1 94.25 75 GLU A O 1
ATOM 591 N N . ARG A 1 76 ? -3.928 -25.859 -31.359 1 92.38 76 ARG A N 1
ATOM 592 C CA . ARG A 1 76 ? -3.861 -24.781 -32.344 1 92.38 76 ARG A CA 1
ATOM 593 C C . ARG A 1 76 ? -2.529 -24.812 -33.094 1 92.38 76 ARG A C 1
ATOM 595 O O . ARG A 1 76 ? -2.49 -24.656 -34.312 1 92.38 76 ARG A O 1
ATOM 602 N N . ALA A 1 77 ? -1.518 -24.984 -32.344 1 89.81 77 ALA A N 1
ATOM 603 C CA . ALA A 1 77 ? -0.178 -24.984 -32.906 1 89.81 77 ALA A CA 1
ATOM 604 C C . ALA A 1 77 ? -0.021 -26.125 -33.938 1 89.81 77 ALA A C 1
ATOM 606 O O . ALA A 1 77 ? 0.667 -25.969 -34.938 1 89.81 77 ALA A O 1
ATOM 607 N N . CYS A 1 78 ? -0.718 -27.219 -33.719 1 89.75 78 CYS A N 1
ATOM 608 C CA . CYS A 1 78 ? -0.577 -28.391 -34.594 1 89.75 78 CYS A CA 1
ATOM 609 C C . CYS A 1 78 ? -1.609 -28.375 -35.719 1 89.75 78 CYS A C 1
ATOM 611 O O . CYS A 1 78 ? -1.481 -29.125 -36.688 1 89.75 78 CYS A O 1
ATOM 613 N N . SER A 1 79 ? -2.719 -27.672 -35.469 1 84.06 79 SER A N 1
ATOM 614 C CA . SER A 1 79 ? -3.752 -27.594 -36.5 1 84.06 79 SER A CA 1
ATOM 615 C C . SER A 1 79 ? -3.414 -26.547 -37.562 1 84.06 79 SER A C 1
ATOM 617 O O . SER A 1 79 ? -3.76 -26.703 -38.719 1 84.06 79 SER A O 1
ATOM 619 N N . SER A 1 80 ? -3.172 -25.266 -37 1 65.25 80 SER A N 1
ATOM 620 C CA . SER A 1 80 ? -2.863 -24.188 -37.938 1 65.25 80 SER A CA 1
ATOM 621 C C . SER A 1 80 ? -1.703 -24.562 -38.844 1 65.25 80 SER A C 1
ATOM 623 O O . SER A 1 80 ? -0.59 -24.812 -38.375 1 65.25 80 SER A O 1
ATOM 625 N N . GLY A 1 81 ? -2.006 -24.875 -40.031 1 56.62 81 GLY A N 1
ATOM 626 C CA . GLY A 1 81 ? -1.103 -25.156 -41.125 1 56.62 81 GLY A CA 1
ATOM 627 C C . GLY A 1 81 ? 0.264 -25.641 -40.656 1 56.62 81 GLY A C 1
ATOM 628 O O . GLY A 1 81 ? 1.271 -24.969 -40.906 1 56.62 81 GLY A O 1
ATOM 629 N N . PHE A 1 82 ? 0.262 -26.031 -39.594 1 49.41 82 PHE A N 1
ATOM 630 C CA . PHE A 1 82 ? 1.521 -26.703 -39.312 1 49.41 82 PHE A CA 1
ATOM 631 C C . PHE A 1 82 ? 2.135 -27.266 -40.594 1 49.41 82 PHE A C 1
ATOM 633 O O . PHE A 1 82 ? 1.807 -28.375 -41 1 49.41 82 PHE A O 1
ATOM 640 N N . GLN A 1 83 ? 1.765 -26.562 -41.531 1 42.69 83 GLN A N 1
ATOM 641 C CA . GLN A 1 83 ? 2.699 -26.812 -42.625 1 42.69 83 GLN A CA 1
ATOM 642 C C . GLN A 1 83 ? 4.117 -27.031 -42.094 1 42.69 83 GLN A C 1
ATOM 644 O O . GLN A 1 83 ? 5.023 -27.359 -42.875 1 42.69 83 GLN A O 1
ATOM 649 N N . GLU A 1 84 ? 4.543 -26.219 -40.969 1 45.75 84 GLU A N 1
ATOM 650 C CA . GLU A 1 84 ? 5.965 -26.562 -40.906 1 45.75 84 GLU A CA 1
ATOM 651 C C . GLU A 1 84 ? 6.172 -28.062 -40.781 1 45.75 84 GLU A C 1
ATOM 653 O O . GLU A 1 84 ? 5.598 -28.703 -39.906 1 45.75 84 GLU A O 1
ATOM 658 N N . SER A 1 85 ? 6.277 -28.625 -41.906 1 50.16 85 SER A N 1
ATOM 659 C CA . SER A 1 85 ? 6.512 -29.938 -42.469 1 50.16 85 SER A CA 1
ATOM 660 C C . SER A 1 85 ? 7.113 -30.891 -41.438 1 50.16 85 SER A C 1
ATOM 662 O O . SER A 1 85 ? 6.938 -32.125 -41.531 1 50.16 85 SER A O 1
ATOM 664 N N . ASN A 1 86 ? 7.703 -30.25 -40.344 1 63.06 86 ASN A N 1
ATOM 665 C CA . ASN A 1 86 ? 8.656 -31.203 -39.781 1 63.06 86 ASN A CA 1
ATOM 666 C C . ASN A 1 86 ? 8.258 -31.594 -38.344 1 63.06 86 ASN A C 1
ATOM 668 O O . ASN A 1 86 ? 9.023 -32.25 -37.656 1 63.06 86 ASN A O 1
ATOM 672 N N . GLY A 1 87 ? 6.824 -31.234 -37.875 1 85.19 87 GLY A N 1
ATOM 673 C CA . GLY A 1 87 ? 6.473 -31.75 -36.562 1 85.19 87 GLY A CA 1
ATOM 674 C C . GLY A 1 87 ? 7.273 -31.109 -35.438 1 85.19 87 GLY A C 1
ATOM 675 O O . GLY A 1 87 ? 7.684 -31.797 -34.5 1 85.19 87 GLY A O 1
ATOM 676 N N . GLU A 1 88 ? 7.52 -29.766 -35.656 1 90.38 88 GLU A N 1
ATOM 677 C CA . GLU A 1 88 ? 8.375 -29.125 -34.656 1 90.38 88 GLU A CA 1
ATOM 678 C C . GLU A 1 88 ? 7.742 -27.844 -34.125 1 90.38 88 GLU A C 1
ATOM 680 O O . GLU A 1 88 ? 7.195 -27.047 -34.906 1 90.38 88 GLU A O 1
ATOM 685 N N . ILE A 1 89 ? 7.715 -27.641 -32.844 1 92.06 89 ILE A N 1
ATOM 686 C CA . ILE A 1 89 ? 7.324 -26.391 -32.188 1 92.06 89 ILE A CA 1
ATOM 687 C C . ILE A 1 89 ? 8.531 -25.797 -31.469 1 92.06 89 ILE A C 1
ATOM 689 O O . ILE A 1 89 ? 9.18 -26.469 -30.656 1 92.06 89 ILE A O 1
ATOM 693 N N . ILE A 1 90 ? 8.812 -24.547 -31.797 1 92.62 90 ILE A N 1
ATOM 694 C CA . ILE A 1 90 ? 9.938 -23.859 -31.172 1 92.62 90 ILE A CA 1
ATOM 695 C C . ILE A 1 90 ? 9.422 -22.891 -30.109 1 92.62 90 ILE A C 1
ATOM 697 O O . ILE A 1 90 ? 8.633 -21.984 -30.406 1 92.62 90 ILE A O 1
ATOM 701 N N . ILE A 1 91 ? 9.797 -23.188 -28.906 1 92.06 91 ILE A N 1
ATOM 702 C CA . ILE A 1 91 ? 9.461 -22.297 -27.797 1 92.06 91 ILE A CA 1
ATOM 703 C C . ILE A 1 91 ? 10.688 -21.484 -27.391 1 92.06 91 ILE A C 1
ATOM 705 O O . ILE A 1 91 ? 11.734 -22.062 -27.062 1 92.06 91 ILE A O 1
ATOM 709 N N . LYS A 1 92 ? 10.484 -20.172 -27.359 1 89.31 92 LYS A N 1
ATOM 710 C CA . LYS A 1 92 ? 11.594 -19.281 -27.031 1 89.31 92 LYS A CA 1
ATOM 711 C C . LYS A 1 92 ? 11.43 -18.672 -25.641 1 89.31 92 LYS A C 1
ATOM 713 O O . LYS A 1 92 ? 10.32 -18.625 -25.109 1 89.31 92 LYS A O 1
ATOM 718 N N . ASP A 1 93 ? 12.523 -18.328 -24.984 1 81.75 93 ASP A N 1
ATOM 719 C CA . ASP A 1 93 ? 12.57 -17.547 -23.75 1 81.75 93 ASP A CA 1
ATOM 720 C C . ASP A 1 93 ? 11.867 -18.281 -22.609 1 81.75 93 ASP A C 1
ATOM 722 O O . ASP A 1 93 ? 11.07 -17.688 -21.891 1 81.75 93 ASP A O 1
ATOM 726 N N . CYS A 1 94 ? 12.055 -19.562 -22.625 1 86.69 94 CYS A N 1
ATOM 727 C CA . CYS A 1 94 ? 11.484 -20.359 -21.562 1 86.69 94 CYS A CA 1
ATOM 728 C C . CYS A 1 94 ? 12.531 -21.312 -20.984 1 86.69 94 CYS A C 1
ATOM 730 O O . CYS A 1 94 ? 13.445 -21.75 -21.688 1 86.69 94 CYS A O 1
ATOM 732 N N . ASN A 1 95 ? 12.398 -21.5 -19.719 1 90.25 95 ASN A N 1
ATOM 733 C CA . ASN A 1 95 ? 13.234 -22.5 -19.078 1 90.25 95 ASN A CA 1
ATOM 734 C C . ASN A 1 95 ? 12.859 -23.906 -19.531 1 90.25 95 ASN A C 1
ATOM 736 O O . ASN A 1 95 ? 11.727 -24.344 -19.344 1 90.25 95 ASN A O 1
ATOM 740 N N . PRO A 1 96 ? 13.82 -24.625 -20.094 1 94.75 96 PRO A N 1
ATOM 741 C CA . PRO A 1 96 ? 13.516 -25.969 -20.594 1 94.75 96 PRO A CA 1
ATOM 742 C C . PRO A 1 96 ? 13.008 -26.906 -19.484 1 94.75 96 PRO A C 1
ATOM 744 O O . PRO A 1 96 ? 12.234 -27.828 -19.766 1 94.75 96 PRO A O 1
ATOM 747 N N . VAL A 1 97 ? 13.422 -26.609 -18.25 1 94 97 VAL A N 1
ATOM 748 C CA . VAL A 1 97 ? 12.961 -27.438 -17.125 1 94 97 VAL A CA 1
ATOM 749 C C . VAL A 1 97 ? 11.438 -27.312 -17 1 94 97 VAL A C 1
ATOM 751 O O . VAL A 1 97 ? 10.75 -28.312 -16.766 1 94 97 VAL A O 1
ATOM 754 N N . LEU A 1 98 ? 10.891 -26.219 -17.188 1 95.81 98 LEU A N 1
ATOM 755 C CA . LEU A 1 98 ? 9.461 -26 -17.078 1 95.81 98 LEU A CA 1
ATOM 756 C C . LEU A 1 98 ? 8.703 -26.688 -18.203 1 95.81 98 LEU A C 1
ATOM 758 O O . LEU A 1 98 ? 7.613 -27.234 -17.984 1 95.81 98 LEU A O 1
ATOM 762 N N . ILE A 1 99 ? 9.297 -26.688 -19.391 1 96.5 99 ILE A N 1
ATOM 763 C CA . ILE A 1 99 ? 8.695 -27.391 -20.516 1 96.5 99 ILE A CA 1
ATOM 764 C C . ILE A 1 99 ? 8.641 -28.891 -20.234 1 96.5 99 ILE A C 1
ATOM 766 O O . ILE A 1 99 ? 7.598 -29.516 -20.422 1 96.5 99 ILE A O 1
ATOM 770 N N . LYS A 1 100 ? 9.758 -29.344 -19.734 1 96.75 100 LYS A N 1
ATOM 771 C CA . LYS A 1 100 ? 9.836 -30.766 -19.406 1 96.75 100 LYS A CA 1
ATOM 772 C C . LYS A 1 100 ? 8.781 -31.141 -18.375 1 96.75 100 LYS A C 1
ATOM 774 O O . LYS A 1 100 ? 8.109 -32.156 -18.516 1 96.75 100 LYS A O 1
ATOM 779 N N . LYS A 1 101 ? 8.633 -30.312 -17.406 1 97.44 101 LYS A N 1
ATOM 780 C CA . LYS A 1 101 ? 7.688 -30.594 -16.328 1 97.44 101 LYS A CA 1
ATOM 781 C C . LYS A 1 101 ? 6.25 -30.438 -16.812 1 97.44 101 LYS A C 1
ATOM 783 O O . LYS A 1 101 ? 5.352 -31.156 -16.359 1 97.44 101 LYS A O 1
ATOM 788 N N . THR A 1 102 ? 6.031 -29.547 -17.75 1 98.06 102 THR A N 1
ATOM 789 C CA . THR A 1 102 ? 4.723 -29.422 -18.375 1 98.06 102 THR A CA 1
ATOM 790 C C . THR A 1 102 ? 4.363 -30.688 -19.156 1 98.06 102 THR A C 1
ATOM 792 O O . THR A 1 102 ? 3.256 -31.203 -19.016 1 98.06 102 THR A O 1
ATOM 795 N N . LEU A 1 103 ? 5.363 -31.188 -19.859 1 97.81 103 LEU A N 1
ATOM 796 C CA . LEU A 1 103 ? 5.152 -32.438 -20.594 1 97.81 103 LEU A CA 1
ATOM 797 C C . LEU A 1 103 ? 4.949 -33.594 -19.641 1 97.81 103 LEU A C 1
ATOM 799 O O . LEU A 1 103 ? 4.098 -34.469 -19.875 1 97.81 103 LEU A O 1
ATOM 803 N N . GLU A 1 104 ? 5.715 -33.594 -18.578 1 97.12 104 GLU A N 1
ATOM 804 C CA . GLU A 1 104 ? 5.539 -34.594 -17.547 1 97.12 104 GLU A CA 1
ATOM 805 C C . GLU A 1 104 ? 4.09 -34.656 -17.062 1 97.12 104 GLU A C 1
ATOM 807 O O . GLU A 1 104 ? 3.506 -35.75 -16.969 1 97.12 104 GLU A O 1
ATOM 812 N N . PHE A 1 105 ? 3.555 -33.562 -16.859 1 97.94 105 PHE A N 1
ATOM 813 C CA . PHE A 1 105 ? 2.172 -33.469 -16.406 1 97.94 105 PHE A CA 1
ATOM 814 C C . PHE A 1 105 ? 1.219 -34.031 -17.453 1 97.94 105 PHE A C 1
ATOM 816 O O . PHE A 1 105 ? 0.302 -34.781 -17.141 1 97.94 105 PHE A O 1
ATOM 823 N N . LEU A 1 106 ? 1.42 -33.656 -18.703 1 97.56 106 LEU A N 1
ATOM 824 C CA . LEU A 1 106 ? 0.514 -34.062 -19.766 1 97.56 106 LEU A CA 1
ATOM 825 C C . LEU A 1 106 ? 0.545 -35.562 -19.969 1 97.56 106 LEU A C 1
ATOM 827 O O . LEU A 1 106 ? -0.463 -36.156 -20.359 1 97.56 106 LEU A O 1
ATOM 831 N N . TYR A 1 107 ? 1.643 -36.156 -19.641 1 96.88 107 TYR A N 1
ATOM 832 C CA . TYR A 1 107 ? 1.78 -37.594 -19.875 1 96.88 107 TYR A CA 1
ATOM 833 C C . TYR A 1 107 ? 1.399 -38.375 -18.625 1 96.88 107 TYR A C 1
ATOM 835 O O . TYR A 1 107 ? 0.941 -39.531 -18.719 1 96.88 107 TYR A O 1
ATOM 843 N N . THR A 1 108 ? 1.621 -37.812 -17.438 1 94.5 108 THR A N 1
ATOM 844 C CA . THR A 1 108 ? 1.498 -38.594 -16.219 1 94.5 108 THR A CA 1
ATOM 845 C C . THR A 1 108 ? 0.338 -38.094 -15.359 1 94.5 108 THR A C 1
ATOM 847 O O . THR A 1 108 ? -0.115 -38.812 -14.453 1 94.5 108 THR A O 1
ATOM 850 N N . GLY A 1 109 ? -0.113 -36.875 -15.625 1 94.94 109 GLY A N 1
ATOM 851 C CA . GLY A 1 109 ? -1.142 -36.281 -14.789 1 94.94 109 GLY A CA 1
ATOM 852 C C . GLY A 1 109 ? -0.584 -35.594 -13.555 1 94.94 109 GLY A C 1
ATOM 853 O O . GLY A 1 109 ? -1.342 -35.094 -12.719 1 94.94 109 GLY A O 1
ATOM 854 N N . ASP A 1 110 ? 0.747 -35.594 -13.477 1 96.62 110 ASP A N 1
ATOM 855 C CA . ASP A 1 110 ? 1.436 -35 -12.336 1 96.62 110 ASP A CA 1
ATOM 856 C C . ASP A 1 110 ? 2.812 -34.469 -12.742 1 96.62 110 ASP A C 1
ATOM 858 O O . ASP A 1 110 ? 3.236 -34.656 -13.891 1 96.62 110 ASP A O 1
ATOM 862 N N . TYR A 1 111 ? 3.436 -33.656 -11.891 1 96.81 111 TYR A N 1
ATOM 863 C CA . TYR A 1 111 ? 4.809 -33.219 -12.094 1 96.81 111 TYR A CA 1
ATOM 864 C C . TYR A 1 111 ? 5.559 -33.125 -10.766 1 96.81 111 TYR A C 1
ATOM 866 O O . TYR A 1 111 ? 4.945 -33.156 -9.695 1 96.81 111 TYR A O 1
ATOM 874 N N . THR A 1 112 ? 6.855 -33.062 -10.852 1 95.06 112 THR A N 1
ATOM 875 C CA . THR A 1 112 ? 7.668 -33.094 -9.641 1 95.06 112 THR A CA 1
ATOM 876 C C . THR A 1 112 ? 8.555 -31.859 -9.562 1 95.06 112 THR A C 1
ATOM 878 O O . THR A 1 112 ? 8.867 -31.234 -10.586 1 95.06 112 THR A O 1
ATOM 881 N N . TYR A 1 113 ? 8.836 -31.453 -8.406 1 93.69 113 TYR A N 1
ATOM 882 C CA . TYR A 1 113 ? 9.82 -30.422 -8.117 1 93.69 113 TYR A CA 1
ATOM 883 C C . TYR A 1 113 ? 11.164 -31.031 -7.734 1 93.69 113 TYR A C 1
ATOM 885 O O . TYR A 1 113 ? 11.273 -31.719 -6.715 1 93.69 113 TYR A O 1
ATOM 893 N N . ASP A 1 114 ? 12.18 -30.797 -8.531 1 87.81 114 ASP A N 1
ATOM 894 C CA . ASP A 1 114 ? 13.469 -31.453 -8.336 1 87.81 114 ASP A CA 1
ATOM 895 C C . ASP A 1 114 ? 14.383 -30.625 -7.438 1 87.81 114 ASP A C 1
ATOM 897 O O . ASP A 1 114 ? 15.516 -31.031 -7.168 1 87.81 114 ASP A O 1
ATOM 901 N N . GLY A 1 115 ? 13.984 -29.531 -6.793 1 78.25 115 GLY A N 1
ATOM 902 C CA . GLY A 1 115 ? 14.805 -28.703 -5.926 1 78.25 115 GLY A CA 1
ATOM 903 C C . GLY A 1 115 ? 15.648 -27.688 -6.688 1 78.25 115 GLY A C 1
ATOM 904 O O . GLY A 1 115 ? 15.727 -27.75 -7.918 1 78.25 115 GLY A O 1
ATOM 905 N N . SER A 1 116 ? 16.078 -26.547 -6.031 1 63.31 116 SER A N 1
ATOM 906 C CA . SER A 1 116 ? 16.953 -25.562 -6.645 1 63.31 116 SER A CA 1
ATOM 907 C C . SER A 1 116 ? 18.281 -26.172 -7.059 1 63.31 116 SER A C 1
ATOM 909 O O . SER A 1 116 ? 18.797 -27.078 -6.379 1 63.31 116 SER A O 1
ATOM 911 N N . PRO A 1 117 ? 18.688 -25.922 -8.305 1 50.09 117 PRO A N 1
ATOM 912 C CA . PRO A 1 117 ? 19.969 -26.531 -8.664 1 50.09 117 PRO A CA 1
ATOM 913 C C . PRO A 1 117 ? 21.031 -26.359 -7.578 1 50.09 117 PRO A C 1
ATOM 915 O O . PRO A 1 117 ? 21.906 -27.219 -7.426 1 50.09 117 PRO A O 1
ATOM 918 N N . SER A 1 118 ? 21.109 -25.109 -6.914 1 45.53 118 SER A N 1
ATOM 919 C CA . SER A 1 118 ? 22.203 -24.938 -5.949 1 45.53 118 SER A CA 1
ATOM 920 C C . SER A 1 118 ? 22.109 -25.969 -4.828 1 45.53 118 SER A C 1
ATOM 922 O O . SER A 1 118 ? 23.125 -26.344 -4.242 1 45.53 118 SER A O 1
ATOM 924 N N . THR A 1 119 ? 20.906 -26.172 -4.383 1 41.5 119 THR A N 1
ATOM 925 C CA . THR A 1 119 ? 20.828 -27.125 -3.283 1 41.5 119 THR A CA 1
ATOM 926 C C . THR A 1 119 ? 21.281 -28.516 -3.746 1 41.5 119 THR A C 1
ATOM 928 O O . THR A 1 119 ? 21.641 -29.359 -2.926 1 41.5 119 THR A O 1
ATOM 931 N N . GLN A 1 120 ? 21.172 -28.781 -4.996 1 36.06 120 GLN A N 1
ATOM 932 C CA . GLN A 1 120 ? 21.766 -30.062 -5.387 1 36.06 120 GLN A CA 1
ATOM 933 C C . GLN A 1 120 ? 23.281 -30.047 -5.227 1 36.06 120 GLN A C 1
ATOM 935 O O . GLN A 1 120 ? 23.891 -31.062 -4.883 1 36.06 120 GLN A O 1
ATOM 940 N N . ALA A 1 121 ? 23.938 -28.859 -5.664 1 35.09 121 ALA A N 1
ATOM 941 C CA . ALA A 1 121 ? 25.391 -28.828 -5.566 1 35.09 121 ALA A CA 1
ATOM 942 C C . ALA A 1 121 ? 25.844 -28.625 -4.121 1 35.09 121 ALA A C 1
ATOM 944 O O . ALA A 1 121 ? 27 -28.922 -3.779 1 35.09 121 ALA A O 1
ATOM 945 N N . HIS A 1 122 ? 25.203 -27.641 -3.35 1 37 122 HIS A N 1
ATOM 946 C CA . HIS A 1 122 ? 25.812 -27.344 -2.059 1 37 122 HIS A CA 1
ATOM 947 C C . HIS A 1 122 ? 25.734 -28.547 -1.127 1 37 122 HIS A C 1
ATOM 949 O O . HIS A 1 122 ? 25.984 -28.422 0.076 1 37 122 HIS A O 1
ATOM 955 N N . LEU A 1 123 ? 25.516 -29.812 -1.401 1 30.89 123 LEU A N 1
ATOM 956 C CA . LEU A 1 123 ? 25.969 -30.641 -0.288 1 30.89 123 LEU A CA 1
ATOM 957 C C . LEU A 1 123 ? 27.391 -30.281 0.112 1 30.89 123 LEU A C 1
ATOM 959 O O . LEU A 1 123 ? 27.891 -30.734 1.146 1 30.89 123 LEU A O 1
ATOM 963 N N . ASN A 1 124 ? 28.391 -29.953 -0.859 1 28.05 124 ASN A N 1
ATOM 964 C CA . ASN A 1 124 ? 29.719 -29.797 -0.263 1 28.05 124 ASN A CA 1
ATOM 965 C C . ASN A 1 124 ? 29.875 -28.422 0.392 1 28.05 124 ASN A C 1
ATOM 967 O O . ASN A 1 124 ? 30.656 -28.266 1.332 1 28.05 124 ASN A O 1
ATOM 971 N N . SER A 1 125 ? 30.016 -27.25 -0.444 1 27.94 125 SER A N 1
ATOM 972 C CA . SER A 1 125 ? 30.719 -26.094 0.096 1 27.94 125 SER A CA 1
ATOM 973 C C . SER A 1 125 ? 29.859 -25.328 1.09 1 27.94 125 SER A C 1
ATOM 975 O O . SER A 1 125 ? 28.625 -25.391 1.028 1 27.94 125 SER A O 1
ATOM 977 N N . LYS A 1 126 ? 30.406 -24.797 2.287 1 25.41 126 LYS A N 1
ATOM 978 C CA . LYS A 1 126 ? 30.078 -24.062 3.498 1 25.41 126 LYS A CA 1
ATOM 979 C C . LYS A 1 126 ? 29.266 -22.797 3.17 1 25.41 126 LYS A C 1
ATOM 981 O O . LYS A 1 126 ? 29.422 -22.234 2.09 1 25.41 126 LYS A O 1
ATOM 986 N N . ASN A 1 127 ? 28.359 -22.109 4.102 1 27.31 127 ASN A N 1
ATOM 987 C CA . ASN A 1 127 ? 27.203 -21.297 4.422 1 27.31 127 ASN A CA 1
ATOM 988 C C . ASN A 1 127 ? 27.453 -19.828 4.148 1 27.31 127 ASN A C 1
ATOM 990 O O . ASN A 1 127 ? 26.797 -18.953 4.73 1 27.31 127 ASN A O 1
ATOM 994 N N . THR A 1 128 ? 28.547 -19.266 3.447 1 25.12 128 THR A N 1
ATOM 995 C CA . THR A 1 128 ? 28.703 -17.844 3.715 1 25.12 128 THR A CA 1
ATOM 996 C C . THR A 1 128 ? 27.656 -17.031 2.941 1 25.12 128 THR A C 1
ATOM 998 O O . THR A 1 128 ? 27.75 -16.906 1.717 1 25.12 128 THR A O 1
ATOM 1001 N N . SER A 1 129 ? 26.375 -17.125 3.121 1 26.89 129 SER A N 1
ATOM 1002 C CA . SER A 1 129 ? 25.234 -16.531 2.416 1 26.89 129 SER A CA 1
ATOM 1003 C C . SER A 1 129 ? 25.234 -15.016 2.559 1 26.89 129 SER A C 1
ATOM 1005 O O . SER A 1 129 ? 24.812 -14.484 3.586 1 26.89 129 SER A O 1
ATOM 1007 N N . GLU A 1 130 ? 26.328 -14.297 2.115 1 25.73 130 GLU A N 1
ATOM 1008 C CA . GLU A 1 130 ? 26.203 -12.844 2.146 1 25.73 130 GLU A CA 1
ATOM 1009 C C . GLU A 1 130 ? 25.109 -12.352 1.207 1 25.73 130 GLU A C 1
ATOM 1011 O O . GLU A 1 130 ? 25.047 -12.766 0.045 1 25.73 130 GLU A O 1
ATOM 1016 N N . CYS A 1 131 ? 23.906 -11.992 1.574 1 25.75 131 CYS A N 1
ATOM 1017 C CA . CYS A 1 131 ? 22.719 -11.375 0.989 1 25.75 131 CYS A CA 1
ATOM 1018 C C . CYS A 1 131 ? 23.094 -10.156 0.153 1 25.75 131 CYS A C 1
ATOM 1020 O O . CYS A 1 131 ? 23.391 -9.094 0.698 1 25.75 131 CYS A O 1
ATOM 1022 N N . SER A 1 132 ? 23.875 -10.289 -0.916 1 25.7 132 SER A N 1
ATOM 1023 C CA . SER A 1 132 ? 24.047 -9.078 -1.702 1 25.7 132 SER A CA 1
ATOM 1024 C C . SER A 1 132 ? 22.719 -8.617 -2.297 1 25.7 132 SER A C 1
ATOM 1026 O O . SER A 1 132 ? 21.953 -9.43 -2.828 1 25.7 132 SER A O 1
ATOM 1028 N N . PRO A 1 133 ? 22.203 -7.422 -2.045 1 28.36 133 PRO A N 1
ATOM 1029 C CA . PRO A 1 133 ? 21 -6.754 -2.559 1 28.36 133 PRO A CA 1
ATOM 1030 C C . PRO A 1 133 ? 20.938 -6.742 -4.082 1 28.36 133 PRO A C 1
ATOM 1032 O O . PRO A 1 133 ? 21.875 -6.273 -4.738 1 28.36 133 PRO A O 1
ATOM 1035 N N . GLN A 1 134 ? 20.547 -7.75 -4.734 1 27.39 134 GLN A N 1
ATOM 1036 C CA . GLN A 1 134 ? 20.375 -7.699 -6.184 1 27.39 134 GLN A CA 1
ATOM 1037 C C . GLN A 1 134 ? 19.5 -6.508 -6.586 1 27.39 134 GLN A C 1
ATOM 1039 O O . GLN A 1 134 ? 18.391 -6.344 -6.074 1 27.39 134 GLN A O 1
ATOM 1044 N N . ILE A 1 135 ? 19.984 -5.43 -6.996 1 28 135 ILE A N 1
ATOM 1045 C CA . ILE A 1 135 ? 19.359 -4.285 -7.656 1 28 135 ILE A CA 1
ATOM 1046 C C . ILE A 1 135 ? 18.5 -4.766 -8.812 1 28 135 ILE A C 1
ATOM 1048 O O . ILE A 1 135 ? 18.984 -5.395 -9.75 1 28 135 ILE A O 1
ATOM 1052 N N . TRP A 1 136 ? 17.234 -5.02 -8.594 1 27.86 136 TRP A N 1
ATOM 1053 C CA . TRP A 1 136 ? 16.234 -5.234 -9.633 1 27.86 136 TRP A CA 1
ATOM 1054 C C . TRP A 1 136 ? 16.328 -4.156 -10.711 1 27.86 136 TRP A C 1
ATOM 1056 O O . TRP A 1 136 ? 16.172 -2.967 -10.414 1 27.86 136 TRP A O 1
ATOM 1066 N N . ALA A 1 137 ? 17.078 -4.359 -11.711 1 26.77 137 ALA A N 1
ATOM 1067 C CA . ALA A 1 137 ? 17.125 -3.488 -12.883 1 26.77 137 ALA A CA 1
ATOM 1068 C C . ALA A 1 137 ? 15.719 -3.182 -13.398 1 26.77 137 ALA A C 1
ATOM 1070 O O . ALA A 1 137 ? 14.875 -4.078 -13.484 1 26.77 137 ALA A O 1
ATOM 1071 N N . GLU A 1 138 ? 15.25 -1.908 -13.414 1 29.95 138 GLU A N 1
ATOM 1072 C CA . GLU A 1 138 ? 14.141 -1.255 -14.109 1 29.95 138 GLU A CA 1
ATOM 1073 C C . GLU A 1 138 ? 14.102 -1.658 -15.586 1 29.95 138 GLU A C 1
ATOM 1075 O O . GLU A 1 138 ? 14.922 -1.201 -16.375 1 29.95 138 GLU A O 1
ATOM 1080 N N . ASN A 1 139 ? 13.992 -2.861 -15.93 1 28.77 139 ASN A N 1
ATOM 1081 C CA . ASN A 1 139 ? 13.742 -3.057 -17.359 1 28.77 139 ASN A CA 1
ATOM 1082 C C . ASN A 1 139 ? 12.641 -2.133 -17.859 1 28.77 139 ASN A C 1
ATOM 1084 O O . ASN A 1 139 ? 11.523 -2.141 -17.344 1 28.77 139 ASN A O 1
ATOM 1088 N N . ASN A 1 140 ? 13.008 -0.995 -18.328 1 28.03 140 ASN A N 1
ATOM 1089 C CA . ASN A 1 140 ? 12.227 -0.118 -19.188 1 28.03 140 ASN A CA 1
ATOM 1090 C C . ASN A 1 140 ? 11.5 -0.905 -20.266 1 28.03 140 ASN A C 1
ATOM 1092 O O . ASN A 1 140 ? 12.133 -1.483 -21.156 1 28.03 140 ASN A O 1
ATOM 1096 N N . PHE A 1 141 ? 10.422 -1.415 -19.953 1 27.62 141 PHE A N 1
ATOM 1097 C CA . PHE A 1 141 ? 9.484 -1.865 -20.969 1 27.62 141 PHE A CA 1
ATOM 1098 C C . PHE A 1 141 ? 9.297 -0.8 -22.047 1 27.62 141 PHE A C 1
ATOM 1100 O O . PHE A 1 141 ? 8.711 0.255 -21.797 1 27.62 141 PHE A O 1
ATOM 1107 N N . GLU A 1 142 ? 10.328 -0.486 -22.734 1 27.53 142 GLU A N 1
ATOM 1108 C CA . GLU A 1 142 ? 10.016 0.215 -23.969 1 27.53 142 GLU A CA 1
ATOM 1109 C C . GLU A 1 142 ? 8.852 -0.451 -24.703 1 27.53 142 GLU A C 1
ATOM 1111 O O . GLU A 1 142 ? 8.906 -1.646 -25 1 27.53 142 GLU A O 1
ATOM 1116 N N . LEU A 1 143 ? 7.73 0.123 -24.391 1 25.73 143 LEU A N 1
ATOM 1117 C CA . LEU A 1 143 ? 6.555 -0.067 -25.234 1 25.73 143 LEU A CA 1
ATOM 1118 C C . LEU A 1 143 ? 6.906 0.119 -26.703 1 25.73 143 LEU A C 1
ATOM 1120 O O . LEU A 1 143 ? 7.102 1.247 -27.172 1 25.73 143 LEU A O 1
ATOM 1124 N N . ASN A 1 144 ? 7.93 -0.482 -27.203 1 26.73 144 ASN A N 1
ATOM 1125 C CA . ASN A 1 144 ? 7.93 -0.413 -28.656 1 26.73 144 ASN A CA 1
ATOM 1126 C C . ASN A 1 144 ? 6.559 -0.751 -29.234 1 26.73 144 ASN A C 1
ATOM 1128 O O . ASN A 1 144 ? 6.008 -1.819 -28.953 1 26.73 144 ASN A O 1
ATOM 1132 N N . ALA A 1 145 ? 5.805 0.25 -29.609 1 25.62 145 ALA A N 1
ATOM 1133 C CA . ALA A 1 145 ? 4.555 0.37 -30.359 1 25.62 145 ALA A CA 1
ATOM 1134 C C . ALA A 1 145 ? 4.578 -0.497 -31.625 1 25.62 145 ALA A C 1
ATOM 1136 O O . ALA A 1 145 ? 3.672 -0.419 -32.438 1 25.62 145 ALA A O 1
ATOM 1137 N N . ASP A 1 146 ? 5.805 -0.867 -32.031 1 27.5 146 ASP A N 1
ATOM 1138 C CA . ASP A 1 146 ? 5.582 -1.461 -33.344 1 27.5 146 ASP A CA 1
ATOM 1139 C C . ASP A 1 146 ? 4.688 -2.693 -33.25 1 27.5 146 ASP A C 1
ATOM 1141 O O . ASP A 1 146 ? 4.914 -3.566 -32.406 1 27.5 146 ASP A O 1
ATOM 1145 N N . THR A 1 147 ? 3.389 -2.602 -33.719 1 29.33 147 THR A N 1
ATOM 1146 C CA . THR A 1 147 ? 2.146 -3.334 -33.938 1 29.33 147 THR A CA 1
ATOM 1147 C C . THR A 1 147 ? 2.428 -4.688 -34.594 1 29.33 147 THR A C 1
ATOM 1149 O O . THR A 1 147 ? 1.511 -5.355 -35.062 1 29.33 147 THR A O 1
ATOM 1152 N N . GLU A 1 148 ? 3.639 -5.078 -35 1 29.56 148 GLU A N 1
ATOM 1153 C CA . GLU A 1 148 ? 3.408 -6.34 -35.688 1 29.56 148 GLU A CA 1
ATOM 1154 C C . GLU A 1 148 ? 2.826 -7.391 -34.75 1 29.56 148 GLU A C 1
ATOM 1156 O O . GLU A 1 148 ? 3.203 -7.457 -33.562 1 29.56 148 GLU A O 1
ATOM 1161 N N . GLN A 1 149 ? 1.535 -7.797 -35.031 1 31.45 149 GLN A N 1
ATOM 1162 C CA . GLN A 1 149 ? 0.628 -8.805 -34.469 1 31.45 149 GLN A CA 1
ATOM 1163 C C . GLN A 1 149 ? 1.384 -10.07 -34.094 1 31.45 149 GLN A C 1
ATOM 1165 O O . GLN A 1 149 ? 1.32 -11.078 -34.812 1 31.45 149 GLN A O 1
ATOM 1170 N N . ASP A 1 150 ? 2.709 -10.031 -33.906 1 32.94 150 ASP A N 1
ATOM 1171 C CA . ASP A 1 150 ? 3.057 -11.383 -33.469 1 32.94 150 ASP A CA 1
ATOM 1172 C C . ASP A 1 150 ? 2.322 -11.773 -32.188 1 32.94 150 ASP A C 1
ATOM 1174 O O . ASP A 1 150 ? 2.453 -11.102 -31.172 1 32.94 150 ASP A O 1
ATOM 1178 N N . PRO A 1 151 ? 1.164 -12.43 -32.281 1 36.69 151 PRO A N 1
ATOM 1179 C CA . PRO A 1 151 ? 0.272 -12.844 -31.203 1 36.69 151 PRO A CA 1
ATOM 1180 C C . PRO A 1 151 ? 1.023 -13.453 -30.016 1 36.69 151 PRO A C 1
ATOM 1182 O O . PRO A 1 151 ? 0.402 -13.898 -29.047 1 36.69 151 PRO A O 1
ATOM 1185 N N . ASN A 1 152 ? 2.25 -13.875 -30.281 1 34.59 152 ASN A N 1
ATOM 1186 C CA . ASN A 1 152 ? 2.77 -14.68 -29.172 1 34.59 152 ASN A CA 1
ATOM 1187 C C . ASN A 1 152 ? 3.291 -13.805 -28.047 1 34.59 152 ASN A C 1
ATOM 1189 O O . ASN A 1 152 ? 4.254 -13.062 -28.219 1 34.59 152 ASN A O 1
ATOM 1193 N N . PRO A 1 153 ? 2.51 -13.406 -27.141 1 37.09 153 PRO A N 1
ATOM 1194 C CA . PRO A 1 153 ? 3.029 -12.641 -26.016 1 37.09 153 PRO A CA 1
ATOM 1195 C C . PRO A 1 153 ? 4.32 -13.227 -25.438 1 37.09 153 PRO A C 1
ATOM 1197 O O . PRO A 1 153 ? 4.48 -14.445 -25.391 1 37.09 153 PRO A O 1
ATOM 1200 N N . SER A 1 154 ? 5.395 -12.602 -25.672 1 39.28 154 SER A N 1
ATOM 1201 C CA . SER A 1 154 ? 6.688 -12.969 -25.109 1 39.28 154 SER A CA 1
ATOM 1202 C C . SER A 1 154 ? 6.574 -13.25 -23.609 1 39.28 154 SER A C 1
ATOM 1204 O O . SER A 1 154 ? 5.926 -12.492 -22.875 1 39.28 154 SER A O 1
ATOM 1206 N N . ARG A 1 155 ? 6.617 -14.555 -23.234 1 42.5 155 ARG A N 1
ATOM 1207 C CA . ARG A 1 155 ? 6.676 -15.055 -21.859 1 42.5 155 ARG A CA 1
ATOM 1208 C C . ARG A 1 155 ? 7.863 -14.461 -21.109 1 42.5 155 ARG A C 1
ATOM 1210 O O . ARG A 1 155 ? 9.016 -14.797 -21.391 1 42.5 155 ARG A O 1
ATOM 1217 N N . LYS A 1 156 ? 7.922 -13.258 -20.766 1 41.06 156 LYS A N 1
ATOM 1218 C CA . LYS A 1 156 ? 9.07 -12.805 -19.984 1 41.06 156 LYS A CA 1
ATOM 1219 C C . LYS A 1 156 ? 9.156 -13.539 -18.656 1 41.06 156 LYS A C 1
ATOM 1221 O O . LYS A 1 156 ? 8.391 -13.25 -17.734 1 41.06 156 LYS A O 1
ATOM 1226 N N . THR A 1 157 ? 9.508 -14.875 -18.703 1 42.5 157 THR A N 1
ATOM 1227 C CA . THR A 1 157 ? 9.859 -15.5 -17.438 1 42.5 157 THR A CA 1
ATOM 1228 C C . THR A 1 157 ? 11.117 -14.859 -16.844 1 42.5 157 THR A C 1
ATOM 1230 O O . THR A 1 157 ? 12.086 -14.609 -17.562 1 42.5 157 THR A O 1
ATOM 1233 N N . ASN A 1 158 ? 11.047 -14.031 -15.898 1 40.72 158 ASN A N 1
ATOM 1234 C CA . ASN A 1 158 ? 12.219 -13.555 -15.172 1 40.72 158 ASN A CA 1
ATOM 1235 C C . ASN A 1 158 ? 13.133 -14.703 -14.758 1 40.72 158 ASN A C 1
ATOM 1237 O O . ASN A 1 158 ? 12.805 -15.453 -13.836 1 40.72 158 ASN A O 1
ATOM 1241 N N . THR A 1 159 ? 13.883 -15.312 -15.609 1 39.88 159 THR A N 1
ATOM 1242 C CA . THR A 1 159 ? 14.898 -16.328 -15.359 1 39.88 159 THR A CA 1
ATOM 1243 C C . THR A 1 159 ? 15.93 -15.82 -14.352 1 39.88 159 THR A C 1
ATOM 1245 O O . THR A 1 159 ? 17.062 -15.5 -14.727 1 39.88 159 THR A O 1
ATOM 1248 N N . THR A 1 160 ? 15.719 -14.781 -13.602 1 39.28 160 THR A N 1
ATOM 1249 C CA . THR A 1 160 ? 16.781 -14.539 -12.633 1 39.28 160 THR A CA 1
ATOM 1250 C C . THR A 1 160 ? 17 -15.766 -11.742 1 39.28 160 THR A C 1
ATOM 1252 O O . THR A 1 160 ? 16.031 -16.422 -11.336 1 39.28 160 THR A O 1
ATOM 1255 N N . ASN A 1 161 ? 18.203 -16.375 -11.734 1 41.22 161 ASN A N 1
ATOM 1256 C CA . ASN A 1 161 ? 18.734 -17.469 -10.914 1 41.22 161 ASN A CA 1
ATOM 1257 C C . ASN A 1 161 ? 18.25 -17.359 -9.469 1 41.22 161 ASN A C 1
ATOM 1259 O O . ASN A 1 161 ? 19.031 -17 -8.578 1 41.22 161 ASN A O 1
ATOM 1263 N N . VAL A 1 162 ? 17.281 -16.641 -9.141 1 46.66 162 VAL A N 1
ATOM 1264 C CA . VAL A 1 162 ? 16.828 -16.719 -7.754 1 46.66 162 VAL A CA 1
ATOM 1265 C C . VAL A 1 162 ? 16.547 -18.172 -7.379 1 46.66 162 VAL A C 1
ATOM 1267 O O . VAL A 1 162 ? 15.93 -18.922 -8.141 1 46.66 162 VAL A O 1
ATOM 1270 N N . GLN A 1 163 ? 17.312 -18.734 -6.594 1 52.16 163 GLN A N 1
ATOM 1271 C CA . GLN A 1 163 ? 17.016 -20.016 -5.961 1 52.16 163 GLN A CA 1
ATOM 1272 C C . GLN A 1 163 ? 15.516 -20.25 -5.836 1 52.16 163 GLN A C 1
ATOM 1274 O O . GLN A 1 163 ? 14.844 -19.562 -5.062 1 52.16 163 GLN A O 1
ATOM 1279 N N . ASN A 1 164 ? 14.875 -20.828 -6.934 1 70.94 164 ASN A N 1
ATOM 1280 C CA . ASN A 1 164 ? 13.438 -21.047 -7.023 1 70.94 164 ASN A CA 1
ATOM 1281 C C . ASN A 1 164 ? 12.938 -21.953 -5.898 1 70.94 164 ASN A C 1
ATOM 1283 O O . ASN A 1 164 ? 13.297 -23.141 -5.836 1 70.94 164 ASN A O 1
ATOM 1287 N N . CYS A 1 165 ? 12.539 -21.359 -4.859 1 87.06 165 CYS A N 1
ATOM 1288 C CA . CYS A 1 165 ? 11.891 -22.156 -3.816 1 87.06 165 CYS A CA 1
ATOM 1289 C C . CYS A 1 165 ? 10.695 -22.922 -4.371 1 87.06 165 CYS A C 1
ATOM 1291 O O . CYS A 1 165 ? 10.297 -22.703 -5.52 1 87.06 165 CYS A O 1
ATOM 1293 N N . GLN A 1 166 ? 10.352 -23.938 -3.707 1 93 166 GLN A N 1
ATOM 1294 C CA . GLN A 1 166 ? 9.297 -24.844 -4.137 1 93 166 GLN A CA 1
ATOM 1295 C C . GLN A 1 166 ? 8.039 -24.094 -4.543 1 93 166 GLN A C 1
ATOM 1297 O O . GLN A 1 166 ? 7.473 -24.344 -5.605 1 93 166 GLN A O 1
ATOM 1302 N N . ALA A 1 167 ? 7.645 -23.156 -3.744 1 95.44 167 ALA A N 1
ATOM 1303 C CA . ALA A 1 167 ? 6.434 -22.391 -4.027 1 95.44 167 ALA A CA 1
ATOM 1304 C C . ALA A 1 167 ? 6.578 -21.594 -5.312 1 95.44 167 ALA A C 1
ATOM 1306 O O . ALA A 1 167 ? 5.656 -21.531 -6.129 1 95.44 167 ALA A O 1
ATOM 1307 N N . SER A 1 168 ? 7.691 -20.984 -5.496 1 94.25 168 SER A N 1
ATOM 1308 C CA . SER A 1 168 ? 7.934 -20.219 -6.715 1 94.25 168 SER A CA 1
ATOM 1309 C C . SER A 1 168 ? 7.891 -21.109 -7.949 1 94.25 168 SER A C 1
ATOM 1311 O O . SER A 1 168 ? 7.406 -20.688 -9 1 94.25 168 SER A O 1
ATOM 1313 N N . PHE A 1 169 ? 8.398 -22.328 -7.805 1 94.81 169 PHE A N 1
ATOM 1314 C CA . PHE A 1 169 ? 8.359 -23.297 -8.898 1 94.81 169 PHE A CA 1
ATOM 1315 C C . PHE A 1 169 ? 6.918 -23.609 -9.289 1 94.81 169 PHE A C 1
ATOM 1317 O O . PHE A 1 169 ? 6.582 -23.641 -10.469 1 94.81 169 PHE A O 1
ATOM 1324 N N . HIS A 1 170 ? 6.094 -23.875 -8.273 1 96.31 170 HIS A N 1
ATOM 1325 C CA . HIS A 1 170 ? 4.699 -24.203 -8.555 1 96.31 170 HIS A CA 1
ATOM 1326 C C . HIS A 1 170 ? 3.965 -23 -9.156 1 96.31 170 HIS A C 1
ATOM 1328 O O . HIS A 1 170 ? 3.07 -23.172 -9.984 1 96.31 170 HIS A O 1
ATOM 1334 N N . ALA A 1 171 ? 4.383 -21.828 -8.758 1 95.44 171 ALA A N 1
ATOM 1335 C CA . ALA A 1 171 ? 3.826 -20.641 -9.398 1 95.44 171 ALA A CA 1
ATOM 1336 C C . ALA A 1 171 ? 4.211 -20.578 -10.875 1 95.44 171 ALA A C 1
ATOM 1338 O O . ALA A 1 171 ? 3.396 -20.203 -11.727 1 95.44 171 ALA A O 1
ATOM 1339 N N . GLN A 1 172 ? 5.391 -20.938 -11.164 1 94.69 172 GLN A N 1
ATOM 1340 C CA . GLN A 1 172 ? 5.832 -21 -12.547 1 94.69 172 GLN A CA 1
ATOM 1341 C C . GLN A 1 172 ? 5.047 -22.047 -13.336 1 94.69 172 GLN A C 1
ATOM 1343 O O . GLN A 1 172 ? 4.668 -21.812 -14.484 1 94.69 172 GLN A O 1
ATOM 1348 N N . MET A 1 173 ? 4.809 -23.125 -12.711 1 95.88 173 MET A N 1
ATOM 1349 C CA . MET A 1 173 ? 4.035 -24.172 -13.359 1 95.88 173 MET A CA 1
ATOM 1350 C C . MET A 1 173 ? 2.604 -23.719 -13.625 1 95.88 173 MET A C 1
ATOM 1352 O O . MET A 1 173 ? 2.004 -24.094 -14.633 1 95.88 173 MET A O 1
ATOM 1356 N N . TYR A 1 174 ? 2.105 -23 -12.672 1 95.88 174 TYR A N 1
ATOM 1357 C CA . TYR A 1 174 ? 0.791 -22.391 -12.875 1 95.88 174 TYR A CA 1
ATOM 1358 C C . TYR A 1 174 ? 0.782 -21.5 -14.109 1 95.88 174 TYR A C 1
ATOM 1360 O O . TYR A 1 174 ? -0.146 -21.562 -14.922 1 95.88 174 TYR A O 1
ATOM 1368 N N . ALA A 1 175 ? 1.809 -20.781 -14.227 1 93.81 175 ALA A N 1
ATOM 1369 C CA . ALA A 1 175 ? 1.936 -19.906 -15.383 1 93.81 175 ALA A CA 1
ATOM 1370 C C . ALA A 1 175 ? 2.047 -20.703 -16.672 1 93.81 175 ALA A C 1
ATOM 1372 O O . ALA A 1 175 ? 1.525 -20.297 -17.719 1 93.81 175 ALA A O 1
ATOM 1373 N N . GLN A 1 176 ? 2.691 -21.828 -16.609 1 94.56 176 GLN A N 1
ATOM 1374 C CA . GLN A 1 176 ? 2.768 -22.719 -17.766 1 94.56 176 GLN A CA 1
ATOM 1375 C C . GLN A 1 176 ? 1.381 -23.203 -18.172 1 94.56 176 GLN A C 1
ATOM 1377 O O . GLN A 1 176 ? 1.062 -23.25 -19.359 1 94.56 176 GLN A O 1
ATOM 1382 N N . GLY A 1 177 ? 0.691 -23.594 -17.109 1 95.69 177 GLY A N 1
ATOM 1383 C CA . GLY A 1 177 ? -0.673 -24.016 -17.391 1 95.69 177 GLY A CA 1
ATOM 1384 C C . GLY A 1 177 ? -1.497 -22.938 -18.078 1 95.69 177 GLY A C 1
ATOM 1385 O O . GLY A 1 177 ? -2.285 -23.234 -18.984 1 95.69 177 GLY A O 1
ATOM 1386 N N . ASP A 1 178 ? -1.311 -21.766 -17.641 1 93.44 178 ASP A N 1
ATOM 1387 C CA . ASP A 1 178 ? -2.031 -20.641 -18.25 1 93.44 178 ASP A CA 1
ATOM 1388 C C . ASP A 1 178 ? -1.558 -20.406 -19.688 1 93.44 178 ASP A C 1
ATOM 1390 O O . ASP A 1 178 ? -2.373 -20.266 -20.594 1 93.44 178 ASP A O 1
ATOM 1394 N N . TYR A 1 179 ? -0.323 -20.422 -19.922 1 91.75 179 TYR A N 1
ATOM 1395 C CA . TYR A 1 179 ? 0.274 -20.141 -21.219 1 91.75 179 TYR A CA 1
ATOM 1396 C C . TYR A 1 179 ? -0.138 -21.203 -22.234 1 91.75 179 TYR A C 1
ATOM 1398 O O . TYR A 1 179 ? -0.566 -20.859 -23.344 1 91.75 179 TYR A O 1
ATOM 1406 N N . PHE A 1 180 ? -0.034 -22.438 -21.859 1 95.19 180 PHE A N 1
ATOM 1407 C CA . PHE A 1 180 ? -0.326 -23.531 -22.766 1 95.19 180 PHE A CA 1
ATOM 1408 C C . PHE A 1 180 ? -1.802 -23.906 -22.719 1 95.19 180 PHE A C 1
ATOM 1410 O O . PHE A 1 180 ? -2.232 -24.859 -23.375 1 95.19 180 PHE A O 1
ATOM 1417 N N . GLN A 1 181 ? -2.488 -23.172 -21.859 1 95.5 181 GLN A N 1
ATOM 1418 C CA . GLN A 1 181 ? -3.926 -23.375 -21.719 1 95.5 181 GLN A CA 1
ATOM 1419 C C . GLN A 1 181 ? -4.238 -24.828 -21.328 1 95.5 181 GLN A C 1
ATOM 1421 O O . GLN A 1 181 ? -5.039 -25.5 -21.984 1 95.5 181 GLN A O 1
ATOM 1426 N N . ILE A 1 182 ? -3.635 -25.219 -20.266 1 97.38 182 ILE A N 1
ATOM 1427 C CA . ILE A 1 182 ? -3.861 -26.5 -19.609 1 97.38 182 ILE A CA 1
ATOM 1428 C C . ILE A 1 182 ? -4.488 -26.281 -18.234 1 97.38 182 ILE A C 1
ATOM 1430 O O . ILE A 1 182 ? -3.781 -26.156 -17.234 1 97.38 182 ILE A O 1
ATOM 1434 N N . ASN A 1 183 ? -5.77 -26.391 -18.172 1 96.12 183 ASN A N 1
ATOM 1435 C CA . ASN A 1 183 ? -6.492 -26.031 -16.969 1 96.12 183 ASN A CA 1
ATOM 1436 C C . ASN A 1 183 ? -6.152 -26.969 -15.812 1 96.12 183 ASN A C 1
ATOM 1438 O O . ASN A 1 183 ? -6.035 -26.531 -14.664 1 96.12 183 ASN A O 1
ATOM 1442 N N . GLU A 1 184 ? -6.02 -28.266 -16.156 1 97.75 184 GLU A N 1
ATOM 1443 C CA . GLU A 1 184 ? -5.73 -29.234 -15.109 1 97.75 184 GLU A CA 1
ATOM 1444 C C . GLU A 1 184 ? -4.352 -29 -14.508 1 97.75 184 GLU A C 1
ATOM 1446 O O . GLU A 1 184 ? -4.141 -29.234 -13.312 1 97.75 184 GLU A O 1
ATOM 1451 N N . LEU A 1 185 ? -3.438 -28.5 -15.297 1 97.81 185 LEU A N 1
ATOM 1452 C CA . LEU A 1 185 ? -2.121 -28.141 -14.773 1 97.81 185 LEU A CA 1
ATOM 1453 C C . LEU A 1 185 ? -2.213 -26.953 -13.828 1 97.81 185 LEU A C 1
ATOM 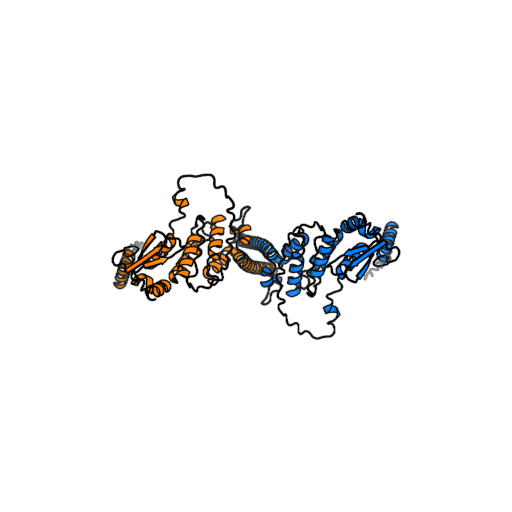1455 O O . LEU A 1 185 ? -1.576 -26.938 -12.773 1 97.81 185 LEU A O 1
ATOM 1459 N N . LYS A 1 186 ? -2.986 -26 -14.156 1 95.94 186 LYS A N 1
ATOM 1460 C CA . LYS A 1 186 ? -3.201 -24.844 -13.305 1 95.94 186 LYS A CA 1
ATOM 1461 C C . LYS A 1 186 ? -3.748 -25.25 -11.945 1 95.94 186 LYS A C 1
ATOM 1463 O O . LYS A 1 186 ? -3.266 -24.781 -10.906 1 95.94 186 LYS A O 1
ATOM 1468 N N . LYS A 1 187 ? -4.699 -26.094 -12.07 1 97.44 187 LYS A N 1
ATOM 1469 C CA . LYS A 1 187 ? -5.328 -26.547 -10.836 1 97.44 187 LYS A CA 1
ATOM 1470 C C . LYS A 1 187 ? -4.324 -27.281 -9.945 1 97.44 187 LYS A C 1
ATOM 1472 O O . LYS A 1 187 ? -4.238 -27 -8.742 1 97.44 187 LYS A O 1
ATOM 1477 N N . LYS A 1 188 ? -3.584 -28.188 -10.578 1 97.88 188 LYS A N 1
ATOM 1478 C CA . LYS A 1 188 ? -2.598 -28.969 -9.836 1 97.88 188 LYS A CA 1
ATOM 1479 C C . LYS A 1 188 ? -1.513 -28.062 -9.258 1 97.88 188 LYS A C 1
ATOM 1481 O O . LYS A 1 188 ? -1.134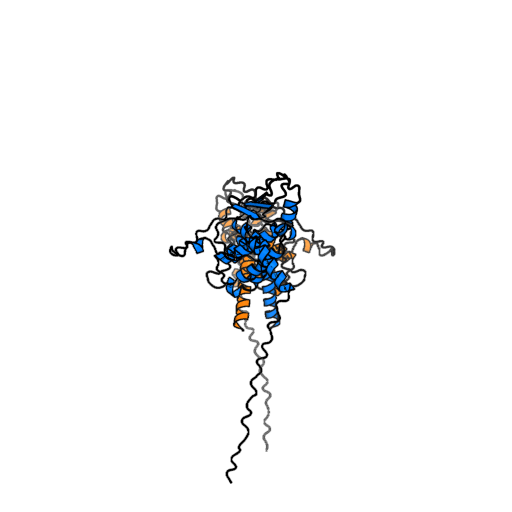 -28.219 -8.094 1 97.88 188 LYS A O 1
ATOM 1486 N N . ALA A 1 189 ? -1.04 -27.172 -10.055 1 97.25 189 ALA A N 1
ATOM 1487 C CA . ALA A 1 189 ? 0.005 -26.25 -9.633 1 97.25 189 ALA A CA 1
ATOM 1488 C C . ALA A 1 189 ? -0.476 -25.375 -8.484 1 97.25 189 ALA A C 1
ATOM 1490 O O . ALA A 1 189 ? 0.282 -25.078 -7.555 1 97.25 189 ALA A O 1
ATOM 1491 N N . LYS A 1 190 ? -1.68 -24.906 -8.562 1 97.38 190 LYS A N 1
ATOM 1492 C CA . LYS A 1 190 ? -2.268 -24.094 -7.5 1 97.38 190 LYS A CA 1
ATOM 1493 C C . LYS A 1 190 ? -2.32 -24.875 -6.188 1 97.38 190 LYS A C 1
ATOM 1495 O O . LYS A 1 190 ? -1.987 -24.328 -5.129 1 97.38 190 LYS A O 1
ATOM 1500 N N . ASP A 1 191 ? -2.711 -26.094 -6.305 1 97.94 191 ASP A N 1
ATOM 1501 C CA . ASP A 1 191 ? -2.764 -26.938 -5.121 1 97.94 191 ASP A CA 1
ATOM 1502 C C . ASP A 1 191 ? -1.381 -27.094 -4.492 1 97.94 191 ASP A C 1
ATOM 1504 O O . ASP A 1 191 ? -1.229 -26.953 -3.275 1 97.94 191 ASP A O 1
ATOM 1508 N N . TYR A 1 192 ? -0.457 -27.359 -5.312 1 97.5 192 TYR A N 1
ATOM 1509 C CA . TYR A 1 192 ? 0.906 -27.547 -4.82 1 97.5 192 TYR A CA 1
ATOM 1510 C C . TYR A 1 192 ? 1.447 -26.234 -4.238 1 97.5 192 TYR A C 1
ATOM 1512 O O . TYR A 1 192 ? 2.15 -26.25 -3.227 1 97.5 192 TYR A O 1
ATOM 1520 N N . PHE A 1 193 ? 1.175 -25.188 -4.867 1 96.94 193 PHE A N 1
ATOM 1521 C CA . PHE A 1 193 ? 1.58 -23.875 -4.375 1 96.94 193 PHE A CA 1
ATOM 1522 C C . PHE A 1 193 ? 1.01 -23.625 -2.982 1 96.94 193 PHE A C 1
ATOM 1524 O O . PHE A 1 193 ? 1.738 -23.234 -2.07 1 96.94 193 PHE A O 1
ATOM 1531 N N . GLU A 1 194 ? -0.243 -23.828 -2.852 1 97.81 194 GLU A N 1
ATOM 1532 C CA . GLU A 1 194 ? -0.939 -23.609 -1.589 1 97.81 194 GLU A CA 1
ATOM 1533 C C . GLU A 1 194 ? -0.289 -24.391 -0.453 1 97.81 194 GLU A C 1
ATOM 1535 O O . GLU A 1 194 ? -0.106 -23.859 0.647 1 97.81 194 GLU A O 1
ATOM 1540 N N . LYS A 1 195 ? 0.131 -25.578 -0.747 1 96.44 195 LYS A N 1
ATOM 1541 C CA . LYS A 1 195 ? 0.716 -26.453 0.261 1 96.44 195 LYS A CA 1
ATOM 1542 C C . LYS A 1 195 ? 2.137 -26.031 0.611 1 96.44 195 LYS A C 1
ATOM 1544 O O . LYS A 1 195 ? 2.59 -26.219 1.741 1 96.44 195 LYS A O 1
ATOM 1549 N N . SER A 1 196 ? 2.766 -25.375 -0.3 1 95.62 196 SER A N 1
ATOM 1550 C CA . SER A 1 196 ? 4.191 -25.125 -0.127 1 95.62 196 SER A CA 1
ATOM 1551 C C . SER A 1 196 ? 4.445 -23.688 0.3 1 95.62 196 SER A C 1
ATOM 1553 O O . SER A 1 196 ? 5.477 -23.375 0.901 1 95.62 196 SER A O 1
ATOM 1555 N N . PHE A 1 197 ? 3.604 -22.781 0.085 1 96.12 197 PHE A N 1
ATOM 1556 C CA . PHE A 1 197 ? 3.828 -21.344 0.204 1 96.12 197 PHE A CA 1
ATOM 1557 C C . PHE A 1 197 ? 4.215 -20.984 1.631 1 96.12 197 PHE A C 1
ATOM 1559 O O . PHE A 1 197 ? 5.176 -20.234 1.847 1 96.12 197 PHE A O 1
ATOM 1566 N N . LEU A 1 198 ? 3.496 -21.578 2.668 1 95.44 198 LEU A N 1
ATOM 1567 C CA . LEU A 1 198 ? 3.775 -21.234 4.055 1 95.44 198 LEU A CA 1
ATOM 1568 C C . LEU A 1 198 ? 4.258 -22.453 4.836 1 95.44 198 LEU A C 1
ATOM 1570 O O . LEU A 1 198 ? 4.176 -22.484 6.066 1 95.44 198 LEU A O 1
ATOM 1574 N N . GLU A 1 199 ? 4.723 -23.5 4.234 1 92.38 199 GLU A N 1
ATOM 1575 C CA . GLU A 1 199 ? 5.188 -24.688 4.922 1 92.38 199 GLU A CA 1
ATOM 1576 C C . GLU A 1 199 ? 6.449 -24.422 5.727 1 92.38 199 GLU A C 1
ATOM 1578 O O . GLU A 1 199 ? 6.539 -24.781 6.902 1 92.38 199 GLU A O 1
ATOM 1583 N N . HIS A 1 200 ? 7.508 -23.75 5.254 1 87.69 200 HIS A N 1
ATOM 1584 C CA . HIS A 1 200 ? 8.719 -23.281 5.926 1 87.69 200 HIS A CA 1
ATOM 1585 C C . HIS A 1 200 ? 9.195 -21.953 5.348 1 87.69 200 HIS A C 1
ATOM 1587 O O . HIS A 1 200 ? 10.297 -21.875 4.797 1 87.69 200 HIS A O 1
ATOM 1593 N N . PRO A 1 201 ? 8.344 -21.062 5.742 1 89.75 201 PRO A N 1
ATOM 1594 C CA . PRO A 1 201 ? 8.648 -19.812 5.055 1 89.75 201 PRO A CA 1
ATOM 1595 C C . PRO A 1 201 ? 9.852 -19.078 5.656 1 89.75 201 PRO A C 1
ATOM 1597 O O . PRO A 1 201 ? 10.031 -19.094 6.879 1 89.75 201 PRO A O 1
ATOM 1600 N N . ASP A 1 202 ? 10.695 -18.578 4.836 1 91.44 202 ASP A N 1
ATOM 1601 C CA . ASP A 1 202 ? 11.75 -17.625 5.176 1 91.44 202 ASP A CA 1
ATOM 1602 C C . ASP A 1 202 ? 11.641 -16.359 4.324 1 91.44 202 ASP A C 1
ATOM 1604 O O . ASP A 1 202 ? 10.891 -16.328 3.344 1 91.44 202 ASP A O 1
ATOM 1608 N N . PRO A 1 203 ? 12.312 -15.32 4.68 1 93.81 203 PRO A N 1
ATOM 1609 C CA . PRO A 1 203 ? 12.141 -14.047 3.977 1 93.81 203 PRO A CA 1
ATOM 1610 C C . PRO A 1 203 ? 12.398 -14.164 2.477 1 93.81 203 PRO A C 1
ATOM 1612 O O . PRO A 1 203 ? 11.641 -13.609 1.674 1 93.81 203 PRO A O 1
ATOM 1615 N N . ASP A 1 204 ? 13.344 -14.898 2.088 1 92.81 204 ASP A N 1
ATOM 1616 C CA . ASP A 1 204 ? 13.711 -15.008 0.678 1 92.81 204 ASP A CA 1
ATOM 1617 C C . ASP A 1 204 ? 12.672 -15.812 -0.1 1 92.81 204 ASP A C 1
ATOM 1619 O O . ASP A 1 204 ? 12.242 -15.406 -1.182 1 92.81 204 ASP A O 1
ATOM 1623 N N . SER A 1 205 ? 12.359 -16.984 0.466 1 92.69 205 SER A N 1
ATOM 1624 C CA . SER A 1 205 ? 11.398 -17.844 -0.225 1 92.69 205 SER A CA 1
ATOM 1625 C C . SER A 1 205 ? 10.031 -17.156 -0.33 1 92.69 205 SER A C 1
ATOM 1627 O O . SER A 1 205 ? 9.367 -17.266 -1.36 1 92.69 205 SER A O 1
ATOM 1629 N N . PHE A 1 206 ? 9.68 -16.5 0.726 1 96.56 206 PHE A N 1
ATOM 1630 C CA . PHE A 1 206 ? 8.406 -15.805 0.727 1 96.56 206 PHE A CA 1
ATOM 1631 C C . PHE A 1 206 ? 8.383 -14.711 -0.341 1 96.56 206 PHE A C 1
ATOM 1633 O O . PHE A 1 206 ? 7.477 -14.672 -1.175 1 96.56 206 PHE A O 1
ATOM 1640 N N . SER A 1 207 ? 9.391 -13.875 -0.333 1 96.31 207 SER A N 1
ATOM 1641 C CA . SER A 1 207 ? 9.469 -12.758 -1.272 1 96.31 207 SER A CA 1
ATOM 1642 C C . SER A 1 207 ? 9.531 -13.258 -2.713 1 96.31 207 SER A C 1
ATOM 1644 O O . SER A 1 207 ? 8.836 -12.727 -3.586 1 96.31 207 SER A O 1
ATOM 1646 N N . SER A 1 208 ? 10.266 -14.281 -2.959 1 93.25 208 SER A N 1
ATOM 1647 C CA . SER A 1 208 ? 10.414 -14.82 -4.305 1 93.25 208 SER A CA 1
ATOM 1648 C C . SER A 1 208 ? 9.094 -15.359 -4.84 1 93.25 208 SER A C 1
ATOM 1650 O O . SER A 1 208 ? 8.766 -15.18 -6.016 1 93.25 208 SER A O 1
ATOM 1652 N N . SER A 1 209 ? 8.375 -16.016 -3.98 1 95.31 209 SER A N 1
ATOM 1653 C CA . SER A 1 209 ? 7.082 -16.578 -4.379 1 95.31 209 SER A CA 1
ATOM 1654 C C . SER A 1 209 ? 6.09 -15.477 -4.73 1 95.31 209 SER A C 1
ATOM 1656 O O . SER A 1 209 ? 5.387 -15.562 -5.742 1 95.31 209 SER A O 1
ATOM 1658 N N . VAL A 1 210 ? 6.086 -14.453 -3.887 1 96.19 210 VAL A N 1
ATOM 1659 C CA . VAL A 1 210 ? 5.172 -13.344 -4.125 1 96.19 210 VAL A CA 1
ATOM 1660 C C . VAL A 1 210 ? 5.535 -12.648 -5.434 1 96.19 210 VAL A C 1
ATOM 1662 O O . VAL A 1 210 ? 4.664 -12.375 -6.262 1 96.19 210 VAL A O 1
ATOM 1665 N N . ILE A 1 211 ? 6.738 -12.422 -5.625 1 95 211 ILE A N 1
ATOM 1666 C CA . ILE A 1 211 ? 7.215 -11.75 -6.832 1 95 211 ILE A CA 1
ATOM 1667 C C . ILE A 1 211 ? 6.848 -12.578 -8.062 1 95 211 ILE A C 1
ATOM 1669 O O . ILE A 1 211 ? 6.367 -12.039 -9.055 1 95 211 ILE A O 1
ATOM 1673 N N . GLU A 1 212 ? 7.031 -13.867 -7.961 1 93.19 212 GLU A N 1
ATOM 1674 C CA . GLU A 1 212 ? 6.703 -14.742 -9.078 1 93.19 212 GLU A CA 1
ATOM 1675 C C . GLU A 1 212 ? 5.219 -14.664 -9.43 1 93.19 212 GLU A C 1
ATOM 1677 O O . GLU A 1 212 ? 4.852 -14.57 -10.602 1 93.19 212 GLU A O 1
ATOM 1682 N N . VAL A 1 213 ? 4.414 -14.703 -8.461 1 95 213 VAL A N 1
ATOM 1683 C CA . VAL A 1 213 ? 2.967 -14.695 -8.648 1 95 213 VAL A CA 1
ATOM 1684 C C . VAL A 1 213 ? 2.541 -13.383 -9.305 1 95 213 VAL A C 1
ATOM 1686 O O . VAL A 1 213 ? 1.667 -13.375 -10.18 1 95 213 VAL A O 1
ATOM 1689 N N . TYR A 1 214 ? 3.162 -12.328 -8.977 1 93.81 214 TYR A N 1
ATOM 1690 C CA . TYR A 1 214 ? 2.719 -11.016 -9.453 1 93.81 214 TYR A CA 1
ATOM 1691 C C . TYR A 1 214 ? 3.482 -10.602 -10.703 1 93.81 214 TYR A C 1
ATOM 1693 O O . TYR A 1 214 ? 3.197 -9.562 -11.297 1 93.81 214 TYR A O 1
ATOM 1701 N N . SER A 1 215 ? 4.422 -11.328 -11.094 1 87.81 215 SER A N 1
ATOM 1702 C CA . SER A 1 215 ? 5.164 -11.047 -12.32 1 87.81 215 SER A CA 1
ATOM 1703 C C . SER A 1 215 ? 4.523 -11.734 -13.523 1 87.81 215 SER A C 1
ATOM 1705 O O . SER A 1 215 ? 4.828 -11.398 -14.664 1 87.81 215 SER A O 1
ATOM 1707 N N . SER A 1 216 ? 3.715 -12.695 -13.219 1 72.62 216 SER A N 1
ATOM 1708 C CA . SER A 1 216 ? 3.102 -13.438 -14.312 1 72.62 216 SER A CA 1
ATOM 1709 C C . SER A 1 216 ? 2.113 -12.57 -15.086 1 72.62 216 SER A C 1
ATOM 1711 O O . SER A 1 216 ? 1.431 -11.727 -14.5 1 72.62 216 SER A O 1
ATOM 1713 N N . PRO A 1 217 ? 2.299 -12.375 -16.328 1 59.19 217 PRO A N 1
ATOM 1714 C CA . PRO A 1 217 ? 1.547 -11.477 -17.219 1 59.19 217 PRO A CA 1
ATOM 1715 C C . PRO A 1 217 ? 0.036 -11.664 -17.094 1 59.19 217 PRO A C 1
ATOM 1717 O O . PRO A 1 217 ? -0.73 -10.758 -17.422 1 59.19 217 PRO A O 1
ATOM 1720 N N . GLY A 1 218 ? -0.405 -12.711 -16.688 1 59.56 218 GLY A N 1
ATOM 1721 C CA . GLY A 1 218 ? -1.854 -12.797 -16.75 1 59.56 218 GLY A CA 1
ATOM 1722 C C . GLY A 1 218 ? -2.559 -12.016 -15.664 1 59.56 218 GLY A C 1
ATOM 1723 O O . GLY A 1 218 ? -2.865 -12.57 -14.602 1 59.56 218 GLY A O 1
ATOM 1724 N N . GLU A 1 219 ? -2.619 -10.562 -15.961 1 58.88 219 GLU A N 1
ATOM 1725 C CA . GLU A 1 219 ? -3.26 -9.648 -15.023 1 58.88 219 GLU A CA 1
ATOM 1726 C C . GLU A 1 219 ? -4.664 -10.125 -14.656 1 58.88 219 GLU A C 1
ATOM 1728 O O . GLU A 1 219 ? -5.168 -9.812 -13.578 1 58.88 219 GLU A O 1
ATOM 1733 N N . HIS A 1 220 ? -5.039 -11.055 -15.5 1 65.38 220 HIS A N 1
ATOM 1734 C CA . HIS A 1 220 ? -6.438 -11.43 -15.305 1 65.38 220 HIS A CA 1
ATOM 1735 C C . HIS A 1 220 ? -6.559 -12.695 -14.469 1 65.38 220 HIS A C 1
ATOM 1737 O O . HIS A 1 220 ? -7.652 -13.039 -14.008 1 65.38 220 HIS A O 1
ATOM 1743 N N . ASP A 1 221 ? -5.469 -13.289 -14.406 1 77.31 221 ASP A N 1
ATOM 1744 C CA . ASP A 1 221 ? -5.594 -14.523 -13.641 1 77.31 221 ASP A CA 1
ATOM 1745 C C . ASP A 1 221 ? -5.359 -14.273 -12.148 1 77.31 221 ASP A C 1
ATOM 1747 O O . ASP A 1 221 ? -4.219 -14.109 -11.711 1 77.31 221 ASP A O 1
ATOM 1751 N N . ARG A 1 222 ? -6.41 -14.352 -11.359 1 87.38 222 ARG A N 1
ATOM 1752 C CA . ARG A 1 222 ? -6.445 -14 -9.945 1 87.38 222 ARG A CA 1
ATOM 1753 C C . ARG A 1 222 ? -6.215 -15.227 -9.07 1 87.38 222 ARG A C 1
ATOM 1755 O O . ARG A 1 222 ? -6.094 -15.109 -7.852 1 87.38 222 ARG A O 1
ATOM 1762 N N . GLY A 1 223 ? -6.055 -16.359 -9.703 1 90 223 GLY A N 1
ATOM 1763 C CA . GLY A 1 223 ? -6.094 -17.578 -8.914 1 90 223 GLY A CA 1
ATOM 1764 C C . GLY A 1 223 ? -5.031 -17.625 -7.836 1 90 223 GLY A C 1
ATOM 1765 O O . GLY A 1 223 ? -5.344 -17.797 -6.656 1 90 223 GLY A O 1
ATOM 1766 N N . LEU A 1 224 ? -3.783 -17.375 -8.258 1 94.62 224 LEU A N 1
ATOM 1767 C CA . LEU A 1 224 ? -2.713 -17.453 -7.273 1 94.62 224 LEU A CA 1
ATOM 1768 C C . LEU A 1 224 ? -2.656 -16.172 -6.441 1 94.62 224 LEU A C 1
ATOM 1770 O O . LEU A 1 224 ? -2.293 -16.203 -5.262 1 94.62 224 LEU A O 1
ATOM 1774 N N . ARG A 1 225 ? -2.986 -15.094 -7.031 1 95.31 225 ARG A N 1
ATOM 1775 C CA . ARG A 1 225 ? -2.941 -13.828 -6.309 1 95.31 225 ARG A CA 1
ATOM 1776 C C . ARG A 1 225 ? -3.891 -13.836 -5.113 1 95.31 225 ARG A C 1
ATOM 1778 O O . ARG A 1 225 ? -3.512 -13.453 -4.008 1 95.31 225 ARG A O 1
ATOM 1785 N N . ASP A 1 226 ? -5.129 -14.297 -5.375 1 95.75 226 ASP A N 1
ATOM 1786 C CA . ASP A 1 226 ? -6.109 -14.375 -4.293 1 95.75 226 ASP A CA 1
ATOM 1787 C C . ASP A 1 226 ? -5.613 -15.289 -3.17 1 95.75 226 ASP A C 1
ATOM 1789 O O . ASP A 1 226 ? -5.781 -14.977 -1.99 1 95.75 226 ASP A O 1
ATOM 1793 N N . LEU A 1 227 ? -5.031 -16.312 -3.594 1 96.44 227 LEU A N 1
ATOM 1794 C CA . LEU A 1 227 ? -4.516 -17.281 -2.633 1 96.44 227 LEU A CA 1
ATOM 1795 C C . LEU A 1 227 ? -3.396 -16.672 -1.796 1 96.44 227 LEU A C 1
ATOM 1797 O O . LEU A 1 227 ? -3.377 -16.828 -0.572 1 96.44 227 LEU A O 1
ATOM 1801 N N . VAL A 1 228 ? -2.494 -16.016 -2.439 1 97.19 228 VAL A N 1
ATOM 1802 C CA . VAL A 1 228 ? -1.36 -15.383 -1.771 1 97.19 228 VAL A CA 1
ATOM 1803 C C . VAL A 1 228 ? -1.86 -14.352 -0.769 1 97.19 228 VAL A C 1
ATOM 1805 O O . VAL A 1 228 ? -1.401 -14.312 0.375 1 97.19 228 VAL A O 1
ATOM 1808 N N . VAL A 1 229 ? -2.756 -13.531 -1.154 1 97.94 229 VAL A N 1
ATOM 1809 C CA . VAL A 1 229 ? -3.295 -12.484 -0.293 1 97.94 229 VAL A CA 1
ATOM 1810 C C . VAL A 1 229 ? -3.982 -13.109 0.916 1 97.94 229 VAL A C 1
ATOM 1812 O O . VAL A 1 229 ? -3.742 -12.711 2.055 1 97.94 229 VAL A O 1
ATOM 1815 N N . GLN A 1 230 ? -4.781 -14.102 0.662 1 97.62 230 GLN A N 1
ATOM 1816 C CA . GLN A 1 230 ? -5.527 -14.773 1.72 1 97.62 230 GLN A CA 1
ATOM 1817 C C . GLN A 1 230 ? -4.586 -15.422 2.732 1 97.62 230 GLN A C 1
ATOM 1819 O O . GLN A 1 230 ? -4.73 -15.227 3.939 1 97.62 230 GLN A O 1
ATOM 1824 N N . LEU A 1 231 ? -3.699 -16.156 2.252 1 97.75 231 LEU A N 1
ATOM 1825 C CA . LEU A 1 231 ? -2.777 -16.859 3.135 1 97.75 231 LEU A CA 1
ATOM 1826 C C . LEU A 1 231 ? -1.881 -15.875 3.883 1 97.75 231 LEU A C 1
ATOM 1828 O O . LEU A 1 231 ? -1.571 -16.078 5.059 1 97.75 231 LEU A O 1
ATOM 1832 N N . THR A 1 232 ? -1.438 -14.844 3.232 1 98.31 232 THR A N 1
ATOM 1833 C CA . THR A 1 232 ? -0.583 -13.844 3.863 1 98.31 232 THR A CA 1
ATOM 1834 C C . THR A 1 232 ? -1.323 -13.133 4.992 1 98.31 232 THR A C 1
ATOM 1836 O O . THR A 1 232 ? -0.845 -13.094 6.129 1 98.31 232 THR A O 1
ATOM 1839 N N . THR A 1 233 ? -2.467 -12.586 4.707 1 98.12 233 THR A N 1
ATOM 1840 C CA . THR A 1 233 ? -3.189 -11.773 5.68 1 98.12 233 THR A CA 1
ATOM 1841 C C . THR A 1 233 ? -3.768 -12.648 6.789 1 98.12 233 THR A C 1
ATOM 1843 O O . THR A 1 233 ? -4.055 -12.156 7.883 1 98.12 233 THR A O 1
ATOM 1846 N N . GLY A 1 234 ? -3.926 -13.906 6.496 1 96.75 234 GLY A N 1
ATOM 1847 C CA . GLY A 1 234 ? -4.426 -14.836 7.496 1 96.75 234 GLY A CA 1
ATOM 1848 C C . GLY A 1 234 ? -3.348 -15.344 8.438 1 96.75 234 GLY A C 1
ATOM 1849 O O . GLY A 1 234 ? -3.648 -15.969 9.453 1 96.75 234 GLY A O 1
ATOM 1850 N N . ASN A 1 235 ? -2.096 -15.102 8.133 1 97.19 235 ASN A N 1
ATOM 1851 C CA . ASN A 1 235 ? -1 -15.641 8.93 1 97.19 235 ASN A CA 1
ATOM 1852 C C . ASN A 1 235 ? 0.012 -14.555 9.297 1 97.19 235 ASN A C 1
ATOM 1854 O O . ASN A 1 235 ? 1.219 -14.805 9.297 1 97.19 235 ASN A O 1
ATOM 1858 N N . LEU A 1 236 ? -0.463 -13.383 9.602 1 97.25 236 LEU A N 1
ATOM 1859 C CA . LEU A 1 236 ? 0.41 -12.25 9.898 1 97.25 236 LEU A CA 1
ATOM 1860 C C . LEU A 1 236 ? 1.113 -12.438 11.234 1 97.25 236 LEU A C 1
ATOM 1862 O O . LEU A 1 236 ? 2.219 -11.93 11.438 1 97.25 236 LEU A O 1
ATOM 1866 N N . ASN A 1 237 ? 0.52 -13.156 12.18 1 94.94 237 ASN A N 1
ATOM 1867 C CA . ASN A 1 237 ? 1.122 -13.422 13.484 1 94.94 237 ASN A CA 1
ATOM 1868 C C . ASN A 1 237 ? 2.486 -14.086 13.344 1 94.94 237 ASN A C 1
ATOM 1870 O O . ASN A 1 237 ? 3.389 -13.844 14.148 1 94.94 237 ASN A O 1
ATOM 1874 N N . ILE A 1 238 ? 2.604 -14.898 12.289 1 94.5 238 ILE A N 1
ATOM 1875 C CA . ILE A 1 238 ? 3.855 -15.602 12.047 1 94.5 238 ILE A CA 1
ATOM 1876 C C . ILE A 1 238 ? 4.719 -14.805 11.07 1 94.5 238 ILE A C 1
ATOM 1878 O O . ILE A 1 238 ? 5.93 -14.688 11.258 1 94.5 238 ILE A O 1
ATOM 1882 N N . LEU A 1 239 ? 4.148 -14.227 10.039 1 97.19 239 LEU A N 1
ATOM 1883 C CA . LEU A 1 239 ? 4.867 -13.617 8.93 1 97.19 239 LEU A CA 1
ATOM 1884 C C . LEU A 1 239 ? 5.457 -12.266 9.344 1 97.19 239 LEU A C 1
ATOM 1886 O O . LEU A 1 239 ? 6.445 -11.812 8.766 1 97.19 239 LEU A O 1
ATOM 1890 N N . ARG A 1 240 ? 4.816 -11.617 10.352 1 95.75 240 ARG A N 1
ATOM 1891 C CA . ARG A 1 240 ? 5.258 -10.297 10.797 1 95.75 240 ARG A CA 1
ATOM 1892 C C . ARG A 1 240 ? 5.848 -10.359 12.203 1 95.75 240 ARG A C 1
ATOM 1894 O O . ARG A 1 240 ? 5.867 -9.359 12.914 1 95.75 240 ARG A O 1
ATOM 1901 N N . SER A 1 241 ? 6.332 -11.445 12.555 1 91 241 SER A N 1
ATOM 1902 C CA . SER A 1 241 ? 6.844 -11.648 13.906 1 91 241 SER A CA 1
ATOM 1903 C C . SER A 1 241 ? 8.344 -11.391 13.977 1 91 241 SER A C 1
ATOM 1905 O O . SER A 1 241 ? 9.07 -11.656 13.008 1 91 241 SER A O 1
ATOM 1907 N N . GLY A 1 242 ? 8.781 -10.836 15.125 1 86.75 242 GLY A N 1
ATOM 1908 C CA . GLY A 1 242 ? 10.203 -10.75 15.43 1 86.75 242 GLY A CA 1
ATOM 1909 C C . GLY A 1 242 ? 10.867 -9.531 14.805 1 86.75 242 GLY A C 1
ATOM 1910 O O . GLY A 1 242 ? 10.188 -8.664 14.25 1 86.75 242 GLY A O 1
ATOM 1911 N N . GLU A 1 243 ? 12.219 -9.445 14.836 1 87.94 243 GLU A N 1
ATOM 1912 C CA . GLU A 1 243 ? 13.008 -8.312 14.367 1 87.94 243 GLU A CA 1
ATOM 1913 C C . GLU A 1 243 ? 13.25 -8.391 12.867 1 87.94 243 GLU A C 1
ATOM 1915 O O . GLU A 1 243 ? 13.398 -7.367 12.195 1 87.94 243 GLU A O 1
ATOM 1920 N N . ASN A 1 244 ? 13.406 -9.609 12.43 1 90.56 244 ASN A N 1
ATOM 1921 C CA . ASN A 1 244 ? 13.57 -9.867 11.008 1 90.56 244 ASN A CA 1
ATOM 1922 C C . ASN A 1 244 ? 12.398 -10.664 10.438 1 90.56 244 ASN A C 1
ATOM 1924 O O . ASN A 1 244 ? 12.539 -11.859 10.164 1 90.56 244 ASN A O 1
ATOM 1928 N N . PRO A 1 245 ? 11.352 -9.969 10.211 1 94.56 245 PRO A N 1
ATOM 1929 C CA . PRO A 1 245 ? 10.133 -10.688 9.82 1 94.56 245 PRO A CA 1
ATOM 1930 C C . PRO A 1 245 ? 10.258 -11.344 8.453 1 94.56 245 PRO A C 1
ATOM 1932 O O . PRO A 1 245 ? 11.016 -10.875 7.598 1 94.56 245 PRO A O 1
ATOM 1935 N N . ILE A 1 246 ? 9.547 -12.445 8.234 1 95.69 246 ILE A N 1
ATOM 1936 C CA . ILE A 1 246 ? 9.477 -13.156 6.965 1 95.69 246 ILE A CA 1
ATOM 1937 C C . ILE A 1 246 ? 8.906 -12.242 5.887 1 95.69 246 ILE A C 1
ATOM 1939 O O . ILE A 1 246 ? 9.461 -12.141 4.789 1 95.69 246 ILE A O 1
ATOM 1943 N N . PHE A 1 247 ? 7.777 -11.633 6.25 1 97 247 PHE A N 1
ATOM 1944 C CA . PHE A 1 247 ? 7.156 -10.625 5.395 1 97 247 PHE A CA 1
ATOM 1945 C C . PHE A 1 247 ? 7.758 -9.25 5.648 1 97 247 PHE A C 1
ATOM 1947 O O . PHE A 1 247 ? 7.277 -8.508 6.504 1 97 247 PHE A O 1
ATOM 1954 N N . CYS A 1 248 ? 8.758 -8.914 4.867 1 91.69 248 CYS A N 1
ATOM 1955 C CA . CYS A 1 248 ? 9.531 -7.703 5.086 1 91.69 248 CYS A CA 1
ATOM 1956 C C . CYS A 1 248 ? 8.867 -6.5 4.426 1 91.69 248 CYS A C 1
ATOM 1958 O O . CYS A 1 248 ? 8.148 -6.652 3.438 1 91.69 248 CYS A O 1
ATOM 1960 N N . ASP A 1 249 ? 9.25 -5.332 4.898 1 93.75 249 ASP A N 1
ATOM 1961 C CA . ASP A 1 249 ? 8.672 -4.078 4.41 1 93.75 249 ASP A CA 1
ATOM 1962 C C . ASP A 1 249 ? 9.078 -3.818 2.961 1 93.75 249 ASP A C 1
ATOM 1964 O O . ASP A 1 249 ? 8.289 -3.291 2.176 1 93.75 249 ASP A O 1
ATOM 1968 N N . GLY A 1 250 ? 10.258 -4.227 2.646 1 94.75 250 GLY A N 1
ATOM 1969 C CA . GLY A 1 250 ? 10.797 -3.971 1.318 1 94.75 250 GLY A CA 1
ATOM 1970 C C . GLY A 1 250 ? 10 -4.641 0.215 1 94.75 250 GLY A C 1
ATOM 1971 O O . GLY A 1 250 ? 9.969 -4.152 -0.917 1 94.75 250 GLY A O 1
ATOM 1972 N N . LEU A 1 251 ? 9.352 -5.738 0.5 1 96.25 251 LEU A N 1
ATOM 1973 C CA . LEU A 1 251 ? 8.555 -6.469 -0.481 1 96.25 251 LEU A CA 1
ATOM 1974 C C . LEU A 1 251 ? 7.371 -5.633 -0.945 1 96.25 251 LEU A C 1
ATOM 1976 O O . LEU A 1 251 ? 6.996 -5.676 -2.119 1 96.25 251 LEU A O 1
ATOM 1980 N N . LEU A 1 252 ? 6.805 -4.84 -0.057 1 97.06 252 LEU A N 1
ATOM 1981 C CA . LEU A 1 252 ? 5.656 -4 -0.377 1 97.06 252 LEU A CA 1
ATOM 1982 C C . LEU A 1 252 ? 6.016 -2.967 -1.438 1 97.06 252 LEU A C 1
ATOM 1984 O O . LEU A 1 252 ? 5.27 -2.768 -2.398 1 97.06 252 LEU A O 1
ATOM 1988 N N . GLU A 1 253 ? 7.117 -2.41 -1.292 1 94.94 253 GLU A N 1
ATOM 1989 C CA . GLU A 1 253 ? 7.57 -1.388 -2.232 1 94.94 253 GLU A CA 1
ATOM 1990 C C . GLU A 1 253 ? 7.945 -2.002 -3.576 1 94.94 253 GLU A C 1
ATOM 1992 O O . GLU A 1 253 ? 7.758 -1.381 -4.625 1 94.94 253 GLU A O 1
ATOM 1997 N N . SER A 1 254 ? 8.445 -3.195 -3.531 1 94.19 254 SER A N 1
ATOM 1998 C CA . SER A 1 254 ? 8.938 -3.861 -4.734 1 94.19 254 SER A CA 1
ATOM 1999 C C . SER A 1 254 ? 7.781 -4.395 -5.578 1 94.19 254 SER A C 1
ATOM 2001 O O . SER A 1 254 ? 7.922 -4.566 -6.793 1 94.19 254 SER A O 1
ATOM 2003 N N . VAL A 1 255 ? 6.695 -4.676 -4.961 1 95.81 255 VAL A N 1
ATOM 2004 C CA . VAL A 1 255 ? 5.543 -5.227 -5.668 1 95.81 255 VAL A CA 1
ATOM 2005 C C . VAL A 1 255 ? 4.293 -4.414 -5.332 1 95.81 255 VAL A C 1
ATOM 2007 O O . VAL A 1 255 ? 3.439 -4.867 -4.566 1 95.81 255 VAL A O 1
ATOM 2010 N N . PRO A 1 256 ? 4.039 -3.346 -6.02 1 94.25 256 PRO A N 1
ATOM 2011 C CA . PRO A 1 256 ? 2.977 -2.402 -5.668 1 94.25 256 PRO A CA 1
ATOM 2012 C C . PRO A 1 256 ? 1.584 -3.02 -5.762 1 94.25 256 PRO A C 1
ATOM 2014 O O . PRO A 1 256 ? 0.71 -2.707 -4.949 1 94.25 256 PRO A O 1
ATOM 2017 N N . LYS A 1 257 ? 1.373 -3.838 -6.742 1 93.94 257 LYS A N 1
ATOM 2018 C CA . LYS A 1 257 ? 0.065 -4.473 -6.875 1 93.94 257 LYS A CA 1
ATOM 2019 C C . LYS A 1 257 ? -0.229 -5.383 -5.684 1 93.94 257 LYS A C 1
ATOM 2021 O O . LYS A 1 257 ? -1.364 -5.441 -5.207 1 93.94 257 LYS A O 1
ATOM 2026 N N . PHE A 1 258 ? 0.826 -6.121 -5.301 1 96.81 258 PHE A N 1
ATOM 2027 C CA . PHE A 1 258 ? 0.7 -6.938 -4.098 1 96.81 258 PHE A CA 1
ATOM 2028 C C . PHE A 1 258 ? 0.422 -6.066 -2.881 1 96.81 258 PHE A C 1
ATOM 2030 O O . PHE A 1 258 ? -0.431 -6.398 -2.055 1 96.81 258 PHE A O 1
ATOM 2037 N N . MET A 1 259 ? 1.143 -4.949 -2.732 1 97.75 259 MET A N 1
ATOM 2038 C CA . MET A 1 259 ? 0.93 -4.023 -1.623 1 97.75 259 MET A CA 1
ATOM 2039 C C . MET A 1 259 ? -0.528 -3.584 -1.553 1 97.75 259 MET A C 1
ATOM 2041 O O . MET A 1 259 ? -1.14 -3.613 -0.483 1 97.75 259 MET A O 1
ATOM 2045 N N . LEU A 1 260 ? -1.059 -3.182 -2.666 1 97.25 260 LEU A N 1
ATOM 2046 C CA . LEU A 1 260 ? -2.438 -2.705 -2.709 1 97.25 260 LEU A CA 1
ATOM 2047 C C . LEU A 1 260 ? -3.4 -3.787 -2.234 1 97.25 260 LEU A C 1
ATOM 2049 O O . LEU A 1 260 ? -4.25 -3.535 -1.378 1 97.25 260 LEU A O 1
ATOM 2053 N N . GLU A 1 261 ? -3.273 -4.961 -2.766 1 96.75 261 GLU A N 1
ATOM 2054 C CA . GLU A 1 261 ? -4.23 -6.027 -2.486 1 96.75 261 GLU A CA 1
ATOM 2055 C C . GLU A 1 261 ? -4.117 -6.504 -1.041 1 96.75 261 GLU A C 1
ATOM 2057 O O . GLU A 1 261 ? -5.125 -6.785 -0.393 1 96.75 261 GLU A O 1
ATOM 2062 N N . VAL A 1 262 ? -2.871 -6.621 -0.586 1 98 262 VAL A N 1
ATOM 2063 C CA . VAL A 1 262 ? -2.682 -7.027 0.802 1 98 262 VAL A CA 1
ATOM 2064 C C . VAL A 1 262 ? -3.182 -5.93 1.736 1 98 262 VAL A C 1
ATOM 2066 O O . VAL A 1 262 ? -3.76 -6.215 2.787 1 98 262 VAL A O 1
ATOM 2069 N N . CYS A 1 263 ? -2.93 -4.707 1.413 1 98 263 CYS A N 1
ATOM 2070 C CA . CYS A 1 263 ? -3.41 -3.576 2.201 1 98 263 CYS A CA 1
ATOM 2071 C C . CYS A 1 263 ? -4.926 -3.609 2.334 1 98 263 CYS A C 1
ATOM 2073 O O . CYS A 1 263 ? -5.461 -3.535 3.441 1 98 263 CYS A O 1
ATOM 2075 N N . LEU A 1 264 ? -5.586 -3.74 1.241 1 97.38 264 LEU A N 1
ATOM 2076 C CA . LEU A 1 264 ? -7.047 -3.764 1.242 1 97.38 264 LEU A CA 1
ATOM 2077 C C . LEU A 1 264 ? -7.57 -4.902 2.111 1 97.38 264 LEU A C 1
ATOM 2079 O O . LEU A 1 264 ? -8.477 -4.703 2.924 1 97.38 264 LEU A O 1
ATOM 2083 N N . SER A 1 265 ? -7.012 -6.027 1.911 1 97.5 265 SER A N 1
ATOM 2084 C CA . SER A 1 265 ? -7.441 -7.199 2.672 1 97.5 265 SER A CA 1
ATOM 2085 C C . SER A 1 265 ? -7.203 -7.004 4.164 1 97.5 265 SER A C 1
ATOM 2087 O O . SER A 1 265 ? -8.062 -7.332 4.984 1 97.5 265 SER A O 1
ATOM 2089 N N . THR A 1 266 ? -6.066 -6.492 4.535 1 97.62 266 THR A N 1
ATOM 2090 C CA . THR A 1 266 ? -5.711 -6.316 5.938 1 97.62 266 THR A CA 1
ATOM 2091 C C . THR A 1 266 ? -6.562 -5.227 6.582 1 97.62 266 THR A C 1
ATOM 2093 O O . THR A 1 266 ? -6.945 -5.336 7.746 1 97.62 266 THR A O 1
ATOM 2096 N N . LEU A 1 267 ? -6.785 -4.148 5.824 1 97.5 267 LEU A N 1
ATOM 2097 C CA . LEU A 1 267 ? -7.656 -3.096 6.328 1 97.5 267 LEU A CA 1
ATOM 2098 C C . LEU A 1 267 ? -9.008 -3.66 6.746 1 97.5 267 LEU A C 1
ATOM 2100 O O . LEU A 1 267 ? -9.5 -3.365 7.84 1 97.5 267 LEU A O 1
ATOM 2104 N N . ASP A 1 268 ? -9.555 -4.48 5.926 1 95.38 268 ASP A N 1
ATOM 2105 C CA . ASP A 1 268 ? -10.875 -5.047 6.195 1 95.38 268 ASP A CA 1
ATOM 2106 C C . ASP A 1 268 ? -10.828 -6.02 7.371 1 95.38 268 ASP A C 1
ATOM 2108 O O . ASP A 1 268 ? -11.727 -6.027 8.219 1 95.38 268 ASP A O 1
ATOM 2112 N N . LYS A 1 269 ? -9.836 -6.789 7.434 1 95.69 269 LYS A N 1
ATOM 2113 C CA . LYS A 1 269 ? -9.68 -7.707 8.555 1 95.69 269 LYS A CA 1
ATOM 2114 C C . LYS A 1 269 ? -9.516 -6.949 9.875 1 95.69 269 LYS A C 1
ATOM 2116 O O . LYS A 1 269 ? -10.117 -7.312 10.883 1 95.69 269 LYS A O 1
ATOM 2121 N N . CYS A 1 270 ? -8.672 -5.969 9.836 1 95.75 270 CYS A N 1
ATOM 2122 C CA . CYS A 1 270 ? -8.438 -5.16 11.031 1 95.75 270 CYS A CA 1
ATOM 2123 C C . CYS A 1 270 ? -9.719 -4.461 11.477 1 95.75 270 CYS A C 1
ATOM 2125 O O . CYS A 1 270 ? -10 -4.379 12.672 1 95.75 270 CYS A O 1
ATOM 2127 N N . ALA A 1 271 ? -10.445 -3.932 10.5 1 95.81 271 ALA A N 1
ATOM 2128 C CA . ALA A 1 271 ? -11.734 -3.307 10.805 1 95.81 271 ALA A CA 1
ATOM 2129 C C . ALA A 1 271 ? -12.656 -4.281 11.531 1 95.81 271 ALA A C 1
ATOM 2131 O O . ALA A 1 271 ? -13.336 -3.904 12.492 1 95.81 271 ALA A O 1
ATOM 2132 N N . ASN A 1 272 ? -12.688 -5.492 11.094 1 94.44 272 ASN A N 1
ATOM 2133 C CA . ASN A 1 272 ? -13.516 -6.523 11.719 1 94.44 272 ASN A CA 1
ATOM 2134 C C . ASN A 1 272 ? -13.062 -6.82 13.141 1 94.44 272 ASN A C 1
ATOM 2136 O O . ASN A 1 272 ? -13.891 -6.996 14.039 1 94.44 272 ASN A O 1
ATOM 2140 N N . TYR A 1 273 ? -11.773 -6.895 13.344 1 94.06 273 TYR A N 1
ATOM 2141 C CA . TYR A 1 273 ? -11.25 -7.09 14.688 1 94.06 273 TYR A CA 1
ATOM 2142 C C . TYR A 1 273 ? -11.68 -5.953 15.609 1 94.06 273 TYR A C 1
ATOM 2144 O O . TYR A 1 273 ? -12.078 -6.191 16.75 1 94.06 273 TYR A O 1
ATOM 2152 N N . GLN A 1 274 ? -11.602 -4.75 15.125 1 93.44 274 GLN A N 1
ATOM 2153 C CA . GLN A 1 274 ? -11.945 -3.57 15.914 1 93.44 274 GLN A CA 1
ATOM 2154 C C . GLN A 1 274 ? -13.43 -3.557 16.25 1 93.44 274 GLN A C 1
ATOM 2156 O O . GLN A 1 274 ? -13.812 -3.162 17.359 1 93.44 274 GLN A O 1
ATOM 2161 N N . ARG A 1 275 ? -14.227 -4.023 15.312 1 92.81 275 ARG A N 1
ATOM 2162 C CA . ARG A 1 275 ? -15.664 -4.109 15.57 1 92.81 275 ARG A CA 1
ATOM 2163 C C . ARG A 1 275 ? -15.969 -5.137 16.656 1 92.81 275 ARG A C 1
ATOM 2165 O O . ARG A 1 275 ? -16.844 -4.926 17.484 1 92.81 275 ARG A O 1
ATOM 2172 N N . GLN A 1 276 ? -15.281 -6.168 16.578 1 90.06 276 GLN A N 1
ATOM 2173 C CA . GLN A 1 276 ? -15.477 -7.223 17.562 1 90.06 276 GLN A CA 1
ATOM 2174 C C . GLN A 1 276 ? -15.031 -6.762 18.953 1 90.06 276 GLN A C 1
ATOM 2176 O O . GLN A 1 276 ? -15.625 -7.152 19.953 1 90.06 276 GLN A O 1
ATOM 2181 N N . GLN A 1 277 ? -14.062 -6.016 19 1 85.19 277 GLN A N 1
ATOM 2182 C CA . GLN A 1 277 ? -13.578 -5.488 20.266 1 85.19 277 GLN A CA 1
ATOM 2183 C C . GLN A 1 277 ? -14.539 -4.445 20.828 1 85.19 277 GLN A C 1
ATOM 2185 O O . GLN A 1 277 ? -14.727 -4.355 22.047 1 85.19 277 GLN A O 1
ATOM 2190 N N . ASP A 1 278 ? -15.07 -3.52 19.938 1 78.5 278 ASP A N 1
ATOM 2191 C CA . ASP A 1 278 ? -16.016 -2.5 20.375 1 78.5 278 ASP A CA 1
ATOM 2192 C C . ASP A 1 278 ? -17.344 -3.127 20.781 1 78.5 278 ASP A C 1
ATOM 2194 O O . ASP A 1 278 ? -18.078 -2.568 21.594 1 78.5 278 ASP A O 1
ATOM 2198 N N . GLY A 1 279 ? -17.844 -4.137 20.031 1 66.56 279 GLY A N 1
ATOM 2199 C CA . GLY A 1 279 ? -19.062 -4.824 20.453 1 66.56 279 GLY A CA 1
ATOM 2200 C C . GLY A 1 279 ? -18.906 -5.531 21.781 1 66.56 279 GLY A C 1
ATOM 2201 O O . GLY A 1 279 ? -19.891 -5.984 22.375 1 66.56 279 GLY A O 1
ATOM 2202 N N . PHE A 1 280 ? -17.75 -5.926 22.219 1 50.69 280 PHE A N 1
ATOM 2203 C CA . PHE A 1 280 ? -17.578 -6.535 23.547 1 50.69 280 PHE A CA 1
ATOM 2204 C C . PHE A 1 280 ? -17.625 -5.477 24.641 1 50.69 280 PHE A C 1
ATOM 2206 O O . PHE A 1 280 ? -17.562 -5.801 25.828 1 50.69 280 PHE A O 1
ATOM 2213 N N . TYR A 1 281 ? -17.516 -4.242 24.391 1 41.22 281 TYR A N 1
ATOM 2214 C CA . TYR A 1 281 ? -17.906 -3.381 25.5 1 41.22 281 TYR A CA 1
ATOM 2215 C C . TYR A 1 281 ? -19.375 -3 25.406 1 41.22 281 TYR A C 1
ATOM 2217 O O . TYR A 1 281 ? -19.922 -2.885 24.312 1 41.22 281 TYR A O 1
ATOM 2225 N N . MET B 1 1 ? -41.219 11.125 86.938 1 25.92 1 MET B N 1
ATOM 2226 C CA . MET B 1 1 ? -40.938 12.477 86.5 1 25.92 1 MET B CA 1
ATOM 2227 C C . MET B 1 1 ? -39.938 12.461 85.312 1 25.92 1 MET B C 1
ATOM 2229 O O . MET B 1 1 ? -38.75 12.406 85.562 1 25.92 1 MET B O 1
ATOM 2233 N N . ALA B 1 2 ? -40.375 11.75 84.188 1 28.86 2 ALA B N 1
ATOM 2234 C CA . ALA B 1 2 ? -39.688 11.383 83 1 28.86 2 ALA B CA 1
ATOM 2235 C C . ALA B 1 2 ? -39.344 12.625 82.125 1 28.86 2 ALA B C 1
ATOM 2237 O O . ALA B 1 2 ? -40.219 13.414 81.812 1 28.86 2 ALA B O 1
ATOM 2238 N N . ALA B 1 3 ? -38.094 13.195 82.312 1 28.27 3 ALA B N 1
ATOM 2239 C CA . ALA B 1 3 ? -37.438 14.398 81.812 1 28.27 3 ALA B CA 1
ATOM 2240 C C . ALA B 1 3 ? -37.438 14.406 80.25 1 28.27 3 ALA B C 1
ATOM 2242 O O . ALA B 1 3 ? -37.062 13.414 79.625 1 28.27 3 ALA B O 1
ATOM 2243 N N . LYS B 1 4 ? -38.312 15.156 79.562 1 23.97 4 LYS B N 1
ATOM 2244 C CA . LYS B 1 4 ? -38.562 15.531 78.188 1 23.97 4 LYS B CA 1
ATOM 2245 C C . LYS B 1 4 ? -37.281 16.062 77.562 1 23.97 4 LYS B C 1
ATOM 2247 O O . LYS B 1 4 ? -36.719 17.078 78 1 23.97 4 LYS B O 1
ATOM 2252 N N . LYS B 1 5 ? -36.438 15.094 76.938 1 30.45 5 LYS B N 1
ATOM 2253 C CA . LYS B 1 5 ? -35.219 15.344 76.188 1 30.45 5 LYS B CA 1
ATOM 2254 C C . LYS B 1 5 ? -35.438 16.312 75.062 1 30.45 5 LYS B C 1
ATOM 2256 O O . LYS B 1 5 ? -36.219 16.031 74.125 1 30.45 5 LYS B O 1
ATOM 2261 N N . LYS B 1 6 ? -35.531 17.734 75.375 1 25.17 6 LYS B N 1
ATOM 2262 C CA . LYS B 1 6 ? -35.688 18.844 74.375 1 25.17 6 LYS B CA 1
ATOM 2263 C C . LYS B 1 6 ? -34.688 18.734 73.25 1 25.17 6 LYS B C 1
ATOM 2265 O O . LYS B 1 6 ? -33.469 18.641 73.5 1 25.17 6 LYS B O 1
ATOM 2270 N N . ARG B 1 7 ? -35.031 18.109 72.188 1 26.58 7 ARG B N 1
ATOM 2271 C CA . ARG B 1 7 ? -34.312 18.031 70.938 1 26.58 7 ARG B CA 1
ATOM 2272 C C . ARG B 1 7 ? -34.031 19.422 70.375 1 26.58 7 ARG B C 1
ATOM 2274 O O . ARG B 1 7 ? -34.938 20.141 70 1 26.58 7 ARG B O 1
ATOM 2281 N N . LYS B 1 8 ? -33.094 20.203 71.062 1 28.27 8 LYS B N 1
ATOM 2282 C CA . LYS B 1 8 ? -32.75 21.484 70.438 1 28.27 8 LYS B CA 1
ATOM 2283 C C . LYS B 1 8 ? -32.312 21.344 69 1 28.27 8 LYS B C 1
ATOM 2285 O O . LYS B 1 8 ? -31.578 20.406 68.688 1 28.27 8 LYS B O 1
ATOM 2290 N N . SER B 1 9 ? -33.156 21.75 68.125 1 25.41 9 SER B N 1
ATOM 2291 C CA . SER B 1 9 ? -32.969 21.922 66.688 1 25.41 9 SER B CA 1
ATOM 2292 C C . SER B 1 9 ? -31.703 22.734 66.375 1 25.41 9 SER B C 1
ATOM 2294 O O . SER B 1 9 ? -31.547 23.844 66.875 1 25.41 9 SER B O 1
ATOM 2296 N N . ALA B 1 10 ? -30.5 22.047 66.312 1 34.69 10 ALA B N 1
ATOM 2297 C CA . ALA B 1 10 ? -29.234 22.703 65.938 1 34.69 10 ALA B CA 1
ATOM 2298 C C . ALA B 1 10 ? -29.375 23.547 64.688 1 34.69 10 ALA B C 1
ATOM 2300 O O . ALA B 1 10 ? -29.672 23.031 63.625 1 34.69 10 ALA B O 1
ATOM 2301 N N . VAL B 1 11 ? -30.031 24.797 64.875 1 29.28 11 VAL B N 1
ATOM 2302 C CA . VAL B 1 11 ? -30.016 25.766 63.75 1 29.28 11 VAL B CA 1
ATOM 2303 C C . VAL B 1 11 ? -28.609 25.906 63.188 1 29.28 11 VAL B C 1
ATOM 2305 O O . VAL B 1 11 ? -27.672 26.25 63.906 1 29.28 11 VAL B O 1
ATOM 2308 N N . SER B 1 12 ? -28.266 25.062 62.25 1 29.91 12 SER B N 1
ATOM 2309 C CA . SER B 1 12 ? -26.984 25.156 61.562 1 29.91 12 SER B CA 1
ATOM 2310 C C . SER B 1 12 ? -26.719 26.562 61.062 1 29.91 12 SER B C 1
ATOM 2312 O O . SER B 1 12 ? -27.609 27.219 60.531 1 29.91 12 SER B O 1
ATOM 2314 N N . LYS B 1 13 ? -25.828 27.297 61.781 1 40.31 13 LYS B N 1
ATOM 2315 C CA . LYS B 1 13 ? -25.297 28.609 61.406 1 40.31 13 LYS B CA 1
ATOM 2316 C C . LYS B 1 13 ? -25.031 28.688 59.906 1 40.31 13 LYS B C 1
ATOM 2318 O O . LYS B 1 13 ? -24.547 27.719 59.312 1 40.31 13 LYS B O 1
ATOM 2323 N N . PRO B 1 14 ? -25.672 29.688 59.281 1 32.56 14 PRO B N 1
ATOM 2324 C CA . PRO B 1 14 ? -25.422 29.891 57.844 1 32.56 14 PRO B CA 1
ATOM 2325 C C . PRO B 1 14 ? -23.938 29.969 57.5 1 32.56 14 PRO B C 1
ATOM 2327 O O . PRO B 1 14 ? -23.141 30.422 58.312 1 32.56 14 PRO B O 1
ATOM 2330 N N . ALA B 1 15 ? -23.359 29.062 56.688 1 38.69 15 ALA B N 1
ATOM 2331 C CA . ALA B 1 15 ? -22.016 29.016 56.125 1 38.69 15 ALA B CA 1
ATOM 2332 C C . ALA B 1 15 ? -21.609 30.406 55.625 1 38.69 15 ALA B C 1
ATOM 2334 O O . ALA B 1 15 ? -22.375 31.078 54.906 1 38.69 15 ALA B O 1
ATOM 2335 N N . ASP B 1 16 ? -20.891 31.141 56.469 1 37.88 16 ASP B N 1
ATOM 2336 C CA . ASP B 1 16 ? -20.219 32.344 56 1 37.88 16 ASP B CA 1
ATOM 2337 C C . ASP B 1 16 ? -19.641 32.156 54.594 1 37.88 16 ASP B C 1
ATOM 2339 O O . ASP B 1 16 ? -18.844 31.25 54.375 1 37.88 16 ASP B O 1
ATOM 2343 N N . THR B 1 17 ? -20.406 32.438 53.531 1 39.72 17 THR B N 1
ATOM 2344 C CA . THR B 1 17 ? -19.922 32.469 52.156 1 39.72 17 THR B CA 1
ATOM 2345 C C . THR B 1 17 ? -18.625 33.281 52.062 1 39.72 17 THR B C 1
ATOM 2347 O O . THR B 1 17 ? -18.641 34.5 52.156 1 39.72 17 THR B O 1
ATOM 2350 N N . THR B 1 18 ? -17.578 32.906 52.844 1 41.06 18 THR B N 1
ATOM 2351 C CA . THR B 1 18 ? -16.297 33.562 52.562 1 41.06 18 THR B CA 1
ATOM 2352 C C . THR B 1 18 ? -16.109 33.75 51.062 1 41.06 18 THR B C 1
ATOM 2354 O O . THR B 1 18 ? -16.078 32.75 50.312 1 41.06 18 THR B O 1
ATOM 2357 N N . VAL B 1 19 ? -16.672 34.812 50.469 1 43.44 19 VAL B N 1
ATOM 2358 C CA . VAL B 1 19 ? -16.281 35.219 49.125 1 43.44 19 VAL B CA 1
ATOM 2359 C C . VAL B 1 19 ? -14.766 35.094 48.969 1 43.44 19 VAL B C 1
ATOM 2361 O O . VAL B 1 19 ? -14 35.719 49.719 1 43.44 19 VAL B O 1
ATOM 2364 N N . VAL B 1 20 ? -14.203 33.938 48.781 1 46.28 20 VAL B N 1
ATOM 2365 C CA . VAL B 1 20 ? -12.82 33.875 48.312 1 46.28 20 VAL B CA 1
ATOM 2366 C C . VAL B 1 20 ? -12.531 35.062 47.375 1 46.28 20 VAL B C 1
ATOM 2368 O O . VAL B 1 20 ? -13.219 35.219 46.375 1 46.28 20 VAL B O 1
ATOM 2371 N N . PRO B 1 21 ? -12.094 36.156 47.875 1 42.69 21 PRO B N 1
ATOM 2372 C CA . PRO B 1 21 ? -11.727 37.219 46.906 1 42.69 21 PRO B CA 1
ATOM 2373 C C . PRO B 1 21 ? -11.07 36.656 45.656 1 42.69 21 PRO B C 1
ATOM 2375 O O . PRO B 1 21 ? -10.297 35.688 45.719 1 42.69 21 PRO B O 1
ATOM 2378 N N . THR B 1 22 ? -11.758 36.625 44.562 1 48.5 22 THR B N 1
ATOM 2379 C CA . THR B 1 22 ? -11.055 36.375 43.281 1 48.5 22 THR B CA 1
ATOM 2380 C C . THR B 1 22 ? -9.648 36.969 43.344 1 48.5 22 THR B C 1
ATOM 2382 O O . THR B 1 22 ? -9.469 38.125 43.688 1 48.5 22 THR B O 1
ATOM 2385 N N . GLU B 1 23 ? -8.664 36.281 43.75 1 52.06 23 GLU B N 1
ATOM 2386 C CA . GLU B 1 23 ? -7.273 36.719 43.75 1 52.06 23 GLU B CA 1
AT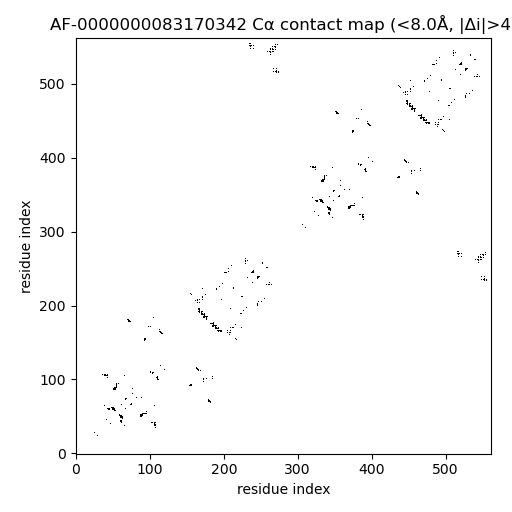OM 2387 C C . GLU B 1 23 ? -7.043 37.781 42.656 1 52.06 23 GLU B C 1
ATOM 2389 O O . GLU B 1 23 ? -7.496 37.594 41.531 1 52.06 23 GLU B O 1
ATOM 2394 N N . PRO B 1 24 ? -6.867 39 42.875 1 54.84 24 PRO B N 1
ATOM 2395 C CA . PRO B 1 24 ? -6.555 40.031 41.875 1 54.84 24 PRO B CA 1
ATOM 2396 C C . PRO B 1 24 ? -5.609 39.531 40.781 1 54.84 24 PRO B C 1
ATOM 2398 O O . PRO B 1 24 ? -4.68 38.781 41.062 1 54.84 24 PRO B O 1
ATOM 2401 N N . VAL B 1 25 ? -6.043 39.344 39.594 1 64.25 25 VAL B N 1
ATOM 2402 C CA . VAL B 1 25 ? -5.094 39.188 38.5 1 64.25 25 VAL B CA 1
ATOM 2403 C C . VAL B 1 25 ? -3.811 39.938 38.812 1 64.25 25 VAL B C 1
ATOM 2405 O O . VAL B 1 25 ? -3.854 41.156 39.125 1 64.25 25 VAL B O 1
ATOM 2408 N N . SER B 1 26 ? -2.826 39.281 39.312 1 72.44 26 SER B N 1
ATOM 2409 C CA . SER B 1 26 ? -1.551 39.906 39.656 1 72.44 26 SER B CA 1
ATOM 2410 C C . SER B 1 26 ? -1.178 41 38.656 1 72.44 26 SER B C 1
ATOM 2412 O O . SER B 1 26 ? -1.68 41.031 37.531 1 72.44 26 SER B O 1
ATOM 2414 N N . ALA B 1 27 ? -0.754 42.062 39.125 1 75.12 27 ALA B N 1
ATOM 2415 C CA . ALA B 1 27 ? -0.236 43.156 38.344 1 75.12 27 ALA B CA 1
ATOM 2416 C C . ALA B 1 27 ? 0.487 42.625 37.094 1 75.12 27 ALA B C 1
ATOM 2418 O O . ALA B 1 27 ? 0.353 43.188 36 1 75.12 27 ALA B O 1
ATOM 2419 N N . ASN B 1 28 ? 1.064 41.562 37.312 1 79.25 28 ASN B N 1
ATOM 2420 C CA . ASN B 1 28 ? 1.779 40.938 36.188 1 79.25 28 ASN B CA 1
ATOM 2421 C C . ASN B 1 28 ? 0.816 40.406 35.156 1 79.25 28 ASN B C 1
ATOM 2423 O O . ASN B 1 28 ? 1.053 40.531 33.938 1 79.25 28 ASN B O 1
ATOM 2427 N N . GLU B 1 29 ? -0.201 39.844 35.625 1 84.19 29 GLU B N 1
ATOM 2428 C CA . GLU B 1 29 ? -1.198 39.312 34.688 1 84.19 29 GLU B CA 1
ATOM 2429 C C . GLU B 1 29 ? -1.884 40.406 33.906 1 84.19 29 GLU B C 1
ATOM 2431 O O . GLU B 1 29 ? -2.184 40.25 32.719 1 84.19 29 GLU B O 1
ATOM 2436 N N . GLN B 1 30 ? -2.059 41.406 34.625 1 83.94 30 GLN B N 1
ATOM 2437 C CA . GLN B 1 30 ? -2.688 42.562 33.969 1 83.94 30 GLN B CA 1
ATOM 2438 C C . GLN B 1 30 ? -1.78 43.156 32.906 1 83.94 30 GLN B C 1
ATOM 2440 O O . GLN B 1 30 ? -2.25 43.531 31.844 1 83.94 30 GLN B O 1
ATOM 2445 N N . ILE B 1 31 ? -0.543 43.25 33.219 1 81.81 31 ILE B N 1
ATOM 2446 C CA . ILE B 1 31 ? 0.426 43.75 32.281 1 81.81 31 ILE B CA 1
ATOM 2447 C C . ILE B 1 31 ? 0.498 42.844 31.047 1 81.81 31 ILE B C 1
ATOM 2449 O O . ILE B 1 31 ? 0.523 43.312 29.922 1 81.81 31 ILE B O 1
ATOM 2453 N N . ILE B 1 32 ? 0.534 41.625 31.359 1 81.69 32 ILE B N 1
ATOM 2454 C CA . ILE B 1 32 ? 0.614 40.656 30.281 1 81.69 32 ILE B CA 1
ATOM 2455 C C . ILE B 1 32 ? -0.62 40.75 29.391 1 81.69 32 ILE B C 1
ATOM 2457 O O . ILE B 1 32 ? -0.511 40.719 28.156 1 81.69 32 ILE B O 1
ATOM 2461 N N . ARG B 1 33 ? -1.691 40.938 29.953 1 84.81 33 ARG B N 1
ATOM 2462 C CA . ARG B 1 33 ? -2.932 41.094 29.203 1 84.81 33 ARG B CA 1
ATOM 2463 C C . ARG B 1 33 ? -2.908 42.344 28.359 1 84.81 33 ARG B C 1
ATOM 2465 O O . ARG B 1 33 ? -3.338 42.344 27.203 1 84.81 33 ARG B O 1
ATOM 2472 N N . LYS B 1 34 ? -2.455 43.344 28.984 1 83.38 34 LYS B N 1
ATOM 2473 C CA . LYS B 1 34 ? -2.373 44.594 28.25 1 83.38 34 LYS B CA 1
ATOM 2474 C C . LYS B 1 34 ? -1.424 44.5 27.062 1 83.38 34 LYS B C 1
ATOM 2476 O O . LYS B 1 34 ? -1.72 45 25.984 1 83.38 34 LYS B O 1
ATOM 2481 N N . MET B 1 35 ? -0.324 43.969 27.312 1 84.56 35 MET B N 1
ATOM 2482 C CA . MET B 1 35 ? 0.649 43.781 26.234 1 84.56 35 MET B CA 1
ATOM 2483 C C . MET B 1 35 ? 0.065 42.906 25.109 1 84.56 35 MET B C 1
ATOM 2485 O O . MET B 1 35 ? 0.282 43.219 23.938 1 84.56 35 MET B O 1
ATOM 2489 N N . LYS B 1 36 ? -0.616 41.938 25.5 1 87.38 36 LYS B N 1
ATOM 2490 C CA . LYS B 1 36 ? -1.27 41.062 24.516 1 87.38 36 LYS B CA 1
ATOM 2491 C C . LYS B 1 36 ? -2.279 41.875 23.688 1 87.38 36 LYS B C 1
ATOM 2493 O O . LYS B 1 36 ? -2.33 41.719 22.469 1 87.38 36 LYS B O 1
ATOM 2498 N N . ASP B 1 37 ? -3.004 42.656 24.344 1 89.62 37 ASP B N 1
ATOM 2499 C CA . ASP B 1 37 ? -4.008 43.469 23.672 1 89.62 37 ASP B CA 1
ATOM 2500 C C . ASP B 1 37 ? -3.357 44.438 22.688 1 89.62 37 ASP B C 1
ATOM 2502 O O . ASP B 1 37 ? -3.898 44.719 21.609 1 89.62 37 ASP B O 1
ATOM 2506 N N . LEU B 1 38 ? -2.27 44.938 23.125 1 87.44 38 LEU B N 1
ATOM 2507 C CA . LEU B 1 38 ? -1.542 45.875 22.266 1 87.44 38 LEU B CA 1
ATOM 2508 C C . LEU B 1 38 ? -1.074 45.188 21 1 87.44 38 LEU B C 1
ATOM 2510 O O . LEU B 1 38 ? -1.245 45.719 19.891 1 87.44 38 LEU B O 1
ATOM 2514 N N . VAL B 1 39 ? -0.543 44.062 21.156 1 90.5 39 VAL B N 1
ATOM 2515 C CA . VAL B 1 39 ? -0.048 43.344 20.016 1 90.5 39 VAL B CA 1
ATOM 2516 C C . VAL B 1 39 ? -1.215 42.969 19.094 1 90.5 39 VAL B C 1
ATOM 2518 O O . VAL B 1 39 ? -1.132 43.125 17.875 1 90.5 39 VAL B O 1
ATOM 2521 N N . LEU B 1 40 ? -2.287 42.5 19.703 1 92.06 40 LEU B N 1
ATOM 2522 C CA . LEU B 1 40 ? -3.48 42.125 18.953 1 92.06 40 LEU B CA 1
ATOM 2523 C C . LEU B 1 40 ? -4.008 43.281 18.125 1 92.06 40 LEU B C 1
ATOM 2525 O O . LEU B 1 40 ? -4.438 43.094 16.984 1 92.06 40 LEU B O 1
ATOM 2529 N N . SER B 1 41 ? -3.938 44.438 18.719 1 92.38 41 SER B N 1
ATOM 2530 C CA . SER B 1 41 ? -4.48 45.625 18.062 1 92.38 41 SER B CA 1
ATOM 2531 C C . SER B 1 41 ? -3.666 46 16.828 1 92.38 41 SER B C 1
ATOM 2533 O O . SER B 1 41 ? -4.141 46.719 15.961 1 92.38 41 SER B O 1
ATOM 2535 N N . GLN B 1 42 ? -2.445 45.438 16.734 1 93.62 42 GLN B N 1
ATOM 2536 C CA . GLN B 1 42 ? -1.555 45.781 15.625 1 93.62 42 GLN B CA 1
ATOM 2537 C C . GLN B 1 42 ? -1.799 44.875 14.422 1 93.62 42 GLN B C 1
ATOM 2539 O O . GLN B 1 42 ? -1.329 45.156 13.32 1 93.62 42 GLN B O 1
ATOM 2544 N N . PHE B 1 43 ? -2.566 43.781 14.648 1 95.12 43 PHE B N 1
ATOM 2545 C CA . PHE B 1 43 ? -2.846 42.844 13.57 1 95.12 43 PHE B CA 1
ATOM 2546 C C . PHE B 1 43 ? -3.531 43.562 12.406 1 95.12 43 PHE B C 1
ATOM 2548 O O . PHE B 1 43 ? -4.621 44.094 12.555 1 95.12 43 PHE B O 1
ATOM 2555 N N . LEU B 1 44 ? -2.914 43.531 11.32 1 95.25 44 LEU B N 1
ATOM 2556 C CA . LEU B 1 44 ? -3.334 44.125 10.047 1 95.25 44 LEU B CA 1
ATOM 2557 C C . LEU B 1 44 ? -3.562 45.625 10.195 1 95.25 44 LEU B C 1
ATOM 2559 O O . LEU B 1 44 ? -4.324 46.219 9.43 1 95.25 44 LEU B O 1
ATOM 2563 N N . ASN B 1 45 ? -3.037 46.188 11.188 1 93.75 45 ASN B N 1
ATOM 2564 C CA . ASN B 1 45 ? -3.029 47.625 11.391 1 93.75 45 ASN B CA 1
ATOM 2565 C C . ASN B 1 45 ? -1.779 48.281 10.789 1 93.75 45 ASN B C 1
ATOM 2567 O O . ASN B 1 45 ? -0.66 47.969 11.195 1 93.75 45 ASN B O 1
ATOM 2571 N N . PRO B 1 46 ? -1.983 49.156 9.836 1 94.12 46 PRO B N 1
ATOM 2572 C CA . PRO B 1 46 ? -0.815 49.719 9.18 1 94.12 46 PRO B CA 1
ATOM 2573 C C . PRO B 1 46 ? -0.072 50.719 10.07 1 94.12 46 PRO B C 1
ATOM 2575 O O . PRO B 1 46 ? 1.06 51.094 9.766 1 94.12 46 PRO B O 1
ATOM 2578 N N . LYS B 1 47 ? -0.781 51.062 11.133 1 92.69 47 LYS B N 1
ATOM 2579 C CA . LYS B 1 47 ? -0.128 52 12.023 1 92.69 47 LYS B CA 1
ATOM 2580 C C . LYS B 1 47 ? 1.199 51.469 12.539 1 92.69 47 LYS B C 1
ATOM 2582 O O . LYS B 1 47 ? 1.265 50.312 13.023 1 92.69 47 LYS B O 1
ATOM 2587 N N . TYR B 1 48 ? 2.328 52.156 12.414 1 91.5 48 TYR B N 1
ATOM 2588 C CA . TYR B 1 48 ? 3.684 51.875 12.875 1 91.5 48 TYR B CA 1
ATOM 2589 C C . TYR B 1 48 ? 4.25 50.656 12.18 1 91.5 48 TYR B C 1
ATOM 2591 O O . TYR B 1 48 ? 5.211 50.062 12.664 1 91.5 48 TYR B O 1
ATOM 2599 N N . SER B 1 49 ? 3.543 50.219 11.094 1 94.25 49 SER B N 1
ATOM 2600 C CA . SER B 1 49 ? 4.027 49.062 10.336 1 94.25 49 SER B CA 1
ATOM 2601 C C . SER B 1 49 ? 5.344 49.375 9.633 1 94.25 49 SER B C 1
ATOM 2603 O O . SER B 1 49 ? 5.508 50.469 9.07 1 94.25 49 SER B O 1
ATOM 2605 N N . ASP B 1 50 ? 6.32 48.5 9.664 1 93.38 50 ASP B N 1
ATOM 2606 C CA . ASP B 1 50 ? 7.605 48.656 9 1 93.38 50 ASP B CA 1
ATOM 2607 C C . ASP B 1 50 ? 7.863 47.531 8.008 1 93.38 50 ASP B C 1
ATOM 2609 O O . ASP B 1 50 ? 8.969 47.406 7.48 1 93.38 50 ASP B O 1
ATOM 2613 N N . LEU B 1 51 ? 6.852 46.719 7.812 1 93.81 51 LEU B N 1
ATOM 2614 C CA . LEU B 1 51 ? 6.941 45.594 6.891 1 93.81 51 LEU B CA 1
ATOM 2615 C C . LEU B 1 51 ? 5.629 45.406 6.141 1 93.81 51 LEU B C 1
ATOM 2617 O O . LEU B 1 51 ? 4.547 45.531 6.723 1 93.81 51 LEU B O 1
ATOM 2621 N N . SER B 1 52 ? 5.703 45.156 4.887 1 95.12 52 SER B N 1
ATOM 2622 C CA . SER B 1 52 ? 4.547 44.781 4.066 1 95.12 52 SER B CA 1
ATOM 2623 C C . SER B 1 52 ? 4.73 43.438 3.398 1 95.12 52 SER B C 1
ATOM 2625 O O . SER B 1 52 ? 5.754 43.188 2.758 1 95.12 52 SER B O 1
ATOM 2627 N N . ILE B 1 53 ? 3.758 42.562 3.568 1 95.31 53 ILE B N 1
ATOM 2628 C CA . ILE B 1 53 ? 3.781 41.25 2.936 1 95.31 53 ILE B CA 1
ATOM 2629 C C . ILE B 1 53 ? 2.809 41.25 1.758 1 95.31 53 ILE B C 1
ATOM 2631 O O . ILE B 1 53 ? 1.603 41.438 1.938 1 95.31 53 ILE B O 1
ATOM 2635 N N . LYS B 1 54 ? 3.367 41.031 0.62 1 94.88 54 LYS B N 1
ATOM 2636 C CA . LYS B 1 54 ? 2.562 41 -0.599 1 94.88 54 LYS B CA 1
ATOM 2637 C C . LYS B 1 54 ? 2.361 39.594 -1.111 1 94.88 54 LYS B C 1
ATOM 2639 O O . LYS B 1 54 ? 3.318 38.812 -1.217 1 94.88 54 LYS B O 1
ATOM 2644 N N . CYS B 1 55 ? 1.146 39.25 -1.268 1 93.44 55 CYS B N 1
ATOM 2645 C CA . CYS B 1 55 ? 0.761 37.969 -1.854 1 93.44 55 CYS B CA 1
ATOM 2646 C C . CYS B 1 55 ? -0.309 38.188 -2.922 1 93.44 55 CYS B C 1
ATOM 2648 O O . CYS B 1 55 ? -1.471 38.438 -2.604 1 93.44 55 CYS B O 1
ATOM 2650 N N . GLY B 1 56 ? 0.101 37.938 -4.176 1 90 56 GLY B N 1
ATOM 2651 C CA . GLY B 1 56 ? -0.821 38.281 -5.246 1 90 56 GLY B CA 1
ATOM 2652 C C . GLY B 1 56 ? -1.248 39.75 -5.223 1 90 56 GLY B C 1
ATOM 2653 O O . GLY B 1 56 ? -0.405 40.625 -5.223 1 90 56 GLY B O 1
ATOM 2654 N N . ASP B 1 57 ? -2.566 39.938 -5.109 1 92.19 57 ASP B N 1
ATOM 2655 C CA . ASP B 1 57 ? -3.098 41.281 -5.125 1 92.19 57 ASP B CA 1
ATOM 2656 C C . ASP B 1 57 ? -3.328 41.812 -3.709 1 92.19 57 ASP B C 1
ATOM 2658 O O . ASP B 1 57 ? -3.783 42.938 -3.52 1 92.19 57 ASP B O 1
ATOM 2662 N N . LYS B 1 58 ? -2.93 40.969 -2.732 1 95.5 58 LYS B N 1
ATOM 2663 C CA . LYS B 1 58 ? -3.156 41.344 -1.343 1 95.5 58 LYS B CA 1
ATOM 2664 C C . LYS B 1 58 ? -1.862 41.812 -0.684 1 95.5 58 LYS B C 1
ATOM 2666 O O . LYS B 1 58 ? -0.793 41.281 -0.938 1 95.5 58 LYS B O 1
ATOM 2671 N N . VAL B 1 59 ? -1.997 42.906 0.071 1 95.88 59 VAL B N 1
ATOM 2672 C CA . VAL B 1 59 ? -0.875 43.438 0.834 1 95.88 59 VAL B CA 1
ATOM 2673 C C . VAL B 1 59 ? -1.228 43.469 2.32 1 95.88 59 VAL B C 1
ATOM 2675 O O . VAL B 1 59 ? -2.271 44 2.709 1 95.88 59 VAL B O 1
ATOM 2678 N N . PHE B 1 60 ? -0.394 42.906 3.133 1 97.12 60 PHE B N 1
ATOM 2679 C CA . PHE B 1 60 ? -0.62 42.844 4.57 1 97.12 60 PHE B CA 1
ATOM 2680 C C . PHE B 1 60 ? 0.436 43.625 5.324 1 97.12 60 PHE B C 1
ATOM 2682 O O . PHE B 1 60 ? 1.622 43.281 5.285 1 97.12 60 PHE B O 1
ATOM 2689 N N . PRO B 1 61 ? -0.005 44.719 6.008 1 96.88 61 PRO B N 1
ATOM 2690 C CA . PRO B 1 61 ? 0.958 45.375 6.879 1 96.88 61 PRO B CA 1
ATOM 2691 C C . PRO B 1 61 ? 1.379 44.531 8.07 1 96.88 61 PRO B C 1
ATOM 2693 O O . PRO B 1 61 ? 0.558 43.812 8.633 1 96.88 61 PRO B O 1
ATOM 2696 N N . ALA B 1 62 ? 2.66 44.594 8.383 1 96.75 62 ALA B N 1
ATOM 2697 C CA . ALA B 1 62 ? 3.174 43.781 9.484 1 96.75 62 ALA B CA 1
ATOM 2698 C C . ALA B 1 62 ? 4.297 44.5 10.219 1 96.75 62 ALA B C 1
ATOM 2700 O O . ALA B 1 62 ? 4.707 45.594 9.82 1 96.75 62 ALA B O 1
ATOM 2701 N N . HIS B 1 63 ? 4.656 44.031 11.32 1 94.88 63 HIS B N 1
ATOM 2702 C CA . HIS B 1 63 ? 5.684 44.625 12.18 1 94.88 63 HIS B CA 1
ATOM 2703 C C . HIS B 1 63 ? 6.828 43.625 12.406 1 94.88 63 HIS B C 1
ATOM 2705 O O . HIS B 1 63 ? 6.621 42.531 12.938 1 94.88 63 HIS B O 1
ATOM 2711 N N . ARG B 1 64 ? 7.992 44.062 12.102 1 94.44 64 ARG B N 1
ATOM 2712 C CA . ARG B 1 64 ? 9.172 43.188 12.195 1 94.44 64 ARG B CA 1
ATOM 2713 C C . ARG B 1 64 ? 9.383 42.719 13.633 1 94.44 64 ARG B C 1
ATOM 2715 O O . ARG B 1 64 ? 9.758 41.562 13.859 1 94.44 64 ARG B O 1
ATOM 2722 N N . ASN B 1 65 ? 9.211 43.625 14.531 1 93.81 65 ASN B N 1
ATOM 2723 C CA . ASN B 1 65 ? 9.469 43.312 15.93 1 93.81 65 ASN B CA 1
ATOM 2724 C C . ASN B 1 65 ? 8.516 42.219 16.453 1 93.81 65 ASN B C 1
ATOM 2726 O O . ASN B 1 65 ? 8.773 41.594 17.469 1 93.81 65 ASN B O 1
ATOM 2730 N N . ILE B 1 66 ? 7.414 41.969 15.758 1 95.5 66 ILE B N 1
ATOM 2731 C CA . ILE B 1 66 ? 6.457 40.938 16.141 1 95.5 66 ILE B CA 1
ATOM 2732 C C . ILE B 1 66 ? 6.75 39.656 15.359 1 95.5 66 ILE B C 1
ATOM 2734 O O . ILE B 1 66 ? 6.766 38.562 15.938 1 95.5 66 ILE B O 1
ATOM 2738 N N . LEU B 1 67 ? 7.055 39.75 14.086 1 96.62 67 LEU B N 1
ATOM 2739 C CA . LEU B 1 67 ? 7.203 38.594 13.219 1 96.62 67 LEU B CA 1
ATOM 2740 C C . LEU B 1 67 ? 8.57 37.938 13.406 1 96.62 67 LEU B C 1
ATOM 2742 O O . LEU B 1 67 ? 8.672 36.719 13.547 1 96.62 67 LEU B O 1
ATOM 2746 N N . CYS B 1 68 ? 9.633 38.719 13.43 1 95.19 68 CYS B N 1
ATOM 2747 C CA . CYS B 1 68 ? 11.008 38.219 13.32 1 95.19 68 CYS B CA 1
ATOM 2748 C C . CYS B 1 68 ? 11.383 37.375 14.523 1 95.19 68 CYS B C 1
ATOM 2750 O O . CYS B 1 68 ? 11.992 36.312 14.367 1 95.19 68 CYS B O 1
ATOM 2752 N N . PRO B 1 69 ? 10.969 37.75 15.68 1 96.25 69 PRO B N 1
ATOM 2753 C CA . PRO B 1 69 ? 11.336 36.906 16.812 1 96.25 69 PRO B CA 1
ATOM 2754 C C . PRO B 1 69 ? 10.609 35.562 16.797 1 96.25 69 PRO B C 1
ATOM 2756 O O . PRO B 1 69 ? 11.016 34.625 17.5 1 96.25 69 PRO B O 1
ATOM 2759 N N . GLN B 1 70 ? 9.531 35.469 16.031 1 97.06 70 GLN B N 1
ATOM 2760 C CA . GLN B 1 70 ? 8.68 34.281 16.078 1 97.06 70 GLN B CA 1
ATOM 2761 C C . GLN B 1 70 ? 8.875 33.406 14.836 1 97.06 70 GLN B C 1
ATOM 2763 O O . GLN B 1 70 ? 8.32 32.312 14.742 1 97.06 70 GLN B O 1
ATOM 2768 N N . SER B 1 71 ? 9.648 33.844 13.922 1 97.75 71 SER B N 1
ATOM 2769 C CA . SER B 1 71 ? 9.82 33.156 12.641 1 97.75 71 SER B CA 1
ATOM 2770 C C . SER B 1 71 ? 11.234 33.344 12.109 1 97.75 71 SER B C 1
ATOM 2772 O O . SER B 1 71 ? 11.648 34.438 11.781 1 97.75 71 SER B O 1
ATOM 2774 N N . GLU B 1 72 ? 11.898 32.25 11.961 1 95.62 72 GLU B N 1
ATOM 2775 C CA . GLU B 1 72 ? 13.25 32.312 11.398 1 95.62 72 GLU B CA 1
ATOM 2776 C C . GLU B 1 72 ? 13.219 32.781 9.953 1 95.62 72 GLU B C 1
ATOM 2778 O O . GLU B 1 72 ? 14.133 33.469 9.5 1 95.62 72 GLU B O 1
ATOM 2783 N N . TYR B 1 73 ? 12.211 32.438 9.297 1 94.38 73 TYR B N 1
ATOM 2784 C CA . TYR B 1 73 ? 12.047 32.906 7.918 1 94.38 73 TYR B CA 1
ATOM 2785 C C . TYR B 1 73 ? 12.008 34.406 7.844 1 94.38 73 TYR B C 1
ATOM 2787 O O . TYR B 1 73 ? 12.766 35.031 7.09 1 94.38 73 TYR B O 1
ATOM 2795 N N . PHE B 1 74 ? 11.148 35.031 8.633 1 94.5 74 PHE B N 1
ATOM 2796 C CA . PHE B 1 74 ? 10.992 36.469 8.594 1 94.5 74 PHE B CA 1
ATOM 2797 C C . PHE B 1 74 ? 12.234 37.156 9.148 1 94.5 74 PHE B C 1
ATOM 2799 O O . PHE B 1 74 ? 12.602 38.25 8.688 1 94.5 74 PHE B O 1
ATOM 2806 N N . GLU B 1 75 ? 12.828 36.562 10.094 1 94.19 75 GLU B N 1
ATOM 2807 C CA . GLU B 1 75 ? 14.07 37.094 10.617 1 94.19 75 GLU B CA 1
ATOM 2808 C C . GLU B 1 75 ? 15.141 37.188 9.523 1 94.19 75 GLU B C 1
ATOM 2810 O O . GLU B 1 75 ? 15.789 38.219 9.359 1 94.19 75 GLU B O 1
ATOM 2815 N N . ARG B 1 76 ? 15.281 36.125 8.836 1 92.38 76 ARG B N 1
ATOM 2816 C CA . ARG B 1 76 ? 16.266 36.094 7.766 1 92.38 76 ARG B CA 1
ATOM 2817 C C . ARG B 1 76 ? 15.891 37.031 6.629 1 92.38 76 ARG B C 1
ATOM 2819 O O . ARG B 1 76 ? 16.75 37.719 6.094 1 92.38 76 ARG B O 1
ATOM 2826 N N . ALA B 1 77 ? 14.656 36.969 6.312 1 89.81 77 ALA B N 1
ATOM 2827 C CA . ALA B 1 77 ? 14.172 37.812 5.211 1 89.81 77 ALA B CA 1
ATOM 2828 C C . ALA B 1 77 ? 14.375 39.281 5.504 1 89.81 77 ALA B C 1
ATOM 2830 O O . ALA B 1 77 ? 14.664 40.094 4.602 1 89.81 77 ALA B O 1
ATOM 2831 N N . CYS B 1 78 ? 14.328 39.688 6.766 1 89.62 78 CYS B N 1
ATOM 2832 C CA . CYS B 1 78 ? 14.422 41.094 7.156 1 89.62 78 CYS B CA 1
ATOM 2833 C C . CYS B 1 78 ? 15.859 41.469 7.484 1 89.62 78 CYS B C 1
ATOM 2835 O O . CYS B 1 78 ? 16.188 42.656 7.57 1 89.62 78 CYS B O 1
ATOM 2837 N N . SER B 1 79 ? 16.672 40.438 7.84 1 83.81 79 SER B N 1
ATOM 2838 C CA . SER B 1 79 ? 18.062 40.719 8.148 1 83.81 79 SER B CA 1
ATOM 2839 C C . SER B 1 79 ? 18.906 40.812 6.883 1 83.81 79 SER B C 1
ATOM 2841 O O . SER B 1 79 ? 19.875 41.594 6.824 1 83.81 79 SER B O 1
ATOM 2843 N N . SER B 1 80 ? 18.797 39.656 6.074 1 64.56 80 SER B N 1
ATOM 2844 C CA . SER B 1 80 ? 19.578 39.656 4.848 1 64.56 80 SER B CA 1
ATOM 2845 C C . SER B 1 80 ? 19.297 40.875 3.982 1 64.56 80 SER B C 1
ATOM 2847 O O . SER B 1 80 ? 18.172 41.094 3.549 1 64.56 80 SER B O 1
ATOM 2849 N N . GLY B 1 81 ? 20.219 41.75 3.916 1 56.09 81 GLY B N 1
ATOM 2850 C CA . GLY B 1 81 ? 20.281 42.938 3.088 1 56.09 81 GLY B CA 1
ATOM 2851 C C . GLY B 1 81 ? 18.906 43.438 2.68 1 56.09 81 GLY B C 1
ATOM 2852 O O . GLY B 1 81 ? 18.594 43.531 1.489 1 56.09 81 GLY B O 1
ATOM 2853 N N . PHE B 1 82 ? 18.047 43 3.338 1 48.59 82 PHE B N 1
ATOM 2854 C CA . PHE B 1 82 ? 16.812 43.719 3.02 1 48.59 82 PHE B CA 1
ATOM 2855 C C . PHE B 1 82 ? 17.125 45.125 2.541 1 48.59 82 PHE B C 1
ATOM 2857 O O . PHE B 1 82 ? 17.25 46.062 3.352 1 48.59 82 PHE B O 1
ATOM 2864 N N . GLN B 1 83 ? 18.219 45.156 2.039 1 42.66 83 GLN B N 1
ATOM 2865 C CA . GLN B 1 83 ? 18.234 46.344 1.168 1 42.66 83 GLN B CA 1
ATOM 2866 C C . GLN B 1 83 ? 16.875 46.531 0.502 1 42.66 83 GLN B C 1
ATOM 2868 O O . GLN B 1 83 ? 16.672 47.5 -0.224 1 42.66 83 GLN B O 1
ATOM 2873 N N . GLU B 1 84 ? 16.125 45.344 0.108 1 45.66 84 GLU B N 1
ATOM 2874 C CA . GLU B 1 84 ? 15.008 45.938 -0.621 1 45.66 84 GLU B CA 1
ATOM 2875 C C . GLU B 1 84 ? 14.289 47 0.235 1 45.66 84 GLU B C 1
ATOM 2877 O O . GLU B 1 84 ? 13.852 46.688 1.347 1 45.66 84 GLU B O 1
ATOM 2882 N N . SER B 1 85 ? 14.836 48.125 0.155 1 50.12 85 SER B N 1
ATOM 2883 C CA . SER B 1 85 ? 14.664 49.5 0.661 1 50.12 85 SER B CA 1
ATOM 2884 C C . SER B 1 85 ? 13.258 49.719 1.201 1 50.12 85 SER B C 1
ATOM 2886 O O . SER B 1 85 ? 13.039 50.562 2.062 1 50.12 85 SER B O 1
ATOM 2888 N N . ASN B 1 86 ? 12.32 48.781 0.763 1 63.09 86 ASN B N 1
ATOM 2889 C CA . ASN B 1 86 ? 11.008 49.375 0.921 1 63.09 86 ASN B CA 1
ATOM 2890 C C . ASN B 1 86 ? 10.148 48.625 1.935 1 63.09 86 ASN B C 1
ATOM 2892 O O . ASN B 1 86 ? 8.953 48.906 2.062 1 63.09 86 ASN B O 1
ATOM 2896 N N . GLY B 1 87 ? 10.883 47.594 2.852 1 85.12 87 GLY B N 1
ATOM 2897 C CA . GLY B 1 87 ? 10.031 47 3.865 1 85.12 87 GLY B CA 1
ATOM 2898 C C . GLY B 1 87 ? 8.953 46.094 3.285 1 85.12 87 GLY B C 1
ATOM 2899 O O . GLY B 1 87 ? 7.816 46.094 3.762 1 85.12 87 GLY B O 1
ATOM 2900 N N . GLU B 1 88 ? 9.375 45.406 2.166 1 90.38 88 GLU B N 1
ATOM 2901 C CA . GLU B 1 88 ? 8.352 44.594 1.511 1 90.38 88 GLU B CA 1
ATOM 2902 C C . GLU B 1 88 ? 8.836 43.156 1.272 1 90.38 88 GLU B C 1
ATOM 2904 O O . GLU B 1 88 ? 9.984 42.938 0.863 1 90.38 88 GLU B O 1
ATOM 2909 N N . ILE B 1 89 ? 8.055 42.188 1.594 1 92.12 89 ILE B N 1
ATOM 2910 C CA . ILE B 1 89 ? 8.281 40.781 1.272 1 92.12 89 ILE B CA 1
ATOM 2911 C C . ILE B 1 89 ? 7.203 40.281 0.301 1 92.12 89 ILE B C 1
ATOM 2913 O O . ILE B 1 89 ? 6.008 40.438 0.569 1 92.12 89 ILE B O 1
ATOM 2917 N N . ILE B 1 90 ? 7.652 39.75 -0.827 1 92.5 90 ILE B N 1
ATOM 2918 C CA . ILE B 1 90 ? 6.719 39.25 -1.828 1 92.5 90 ILE B CA 1
ATOM 2919 C C . ILE B 1 90 ? 6.656 37.719 -1.755 1 92.5 90 ILE B C 1
ATOM 2921 O O . ILE B 1 90 ? 7.676 37.062 -1.903 1 92.5 90 ILE B O 1
ATOM 2925 N N . ILE B 1 91 ? 5.512 37.281 -1.424 1 91.94 91 ILE B N 1
ATOM 2926 C CA . ILE B 1 91 ? 5.273 35.844 -1.395 1 91.94 91 ILE B CA 1
ATOM 2927 C C . ILE B 1 91 ? 4.465 35.406 -2.623 1 91.94 91 ILE B C 1
ATOM 2929 O O . ILE B 1 91 ? 3.373 35.938 -2.859 1 91.94 91 ILE B O 1
ATOM 2933 N N . LYS B 1 92 ? 5.012 34.438 -3.328 1 89.12 92 LYS B N 1
ATOM 2934 C CA . LYS B 1 92 ? 4.371 34 -4.562 1 89.12 92 LYS B CA 1
ATOM 2935 C C . LYS B 1 92 ? 3.736 32.625 -4.383 1 89.12 92 LYS B C 1
ATOM 2937 O O . LYS B 1 92 ? 4.121 31.859 -3.49 1 89.12 92 LYS B O 1
ATOM 2942 N N . ASP B 1 93 ? 2.688 32.312 -5.133 1 81.62 93 ASP B N 1
ATOM 2943 C CA . ASP B 1 93 ? 2.088 30.984 -5.266 1 81.62 93 ASP B CA 1
ATOM 2944 C C . ASP B 1 93 ? 1.523 30.5 -3.934 1 81.62 93 ASP B C 1
ATOM 2946 O O . ASP B 1 93 ? 1.762 29.359 -3.529 1 81.62 93 ASP B O 1
ATOM 2950 N N . CYS B 1 94 ? 1.001 31.438 -3.225 1 86.5 94 CYS B N 1
ATOM 2951 C CA . CYS B 1 94 ? 0.374 31.094 -1.953 1 86.5 94 CYS B CA 1
ATOM 2952 C C . CYS B 1 94 ? -1.017 31.703 -1.847 1 86.5 94 CYS B C 1
ATOM 2954 O O . CYS B 1 94 ? -1.28 32.75 -2.428 1 86.5 94 CYS B O 1
ATOM 2956 N N . ASN B 1 95 ? -1.843 30.953 -1.219 1 90 95 ASN B N 1
ATOM 2957 C CA . ASN B 1 95 ? -3.166 31.484 -0.909 1 90 95 ASN B CA 1
ATOM 2958 C C . ASN B 1 95 ? -3.09 32.625 0.111 1 90 95 ASN B C 1
ATOM 2960 O O . ASN B 1 95 ? -2.623 32.406 1.234 1 90 95 ASN B O 1
ATOM 2964 N N . PRO B 1 96 ? -3.572 33.781 -0.253 1 94.62 96 PRO B N 1
ATOM 2965 C CA . PRO B 1 96 ? -3.488 34.938 0.666 1 94.62 96 PRO B CA 1
ATOM 2966 C C . PRO B 1 96 ? -4.207 34.688 1.988 1 94.62 96 PRO B C 1
ATOM 2968 O O . PRO B 1 96 ? -3.824 35.219 3.021 1 94.62 96 PRO B O 1
ATOM 2971 N N . VAL B 1 97 ? -5.23 33.781 1.926 1 93.88 97 VAL B N 1
ATOM 2972 C CA . VAL B 1 97 ? -5.957 33.469 3.148 1 93.88 97 VAL B CA 1
ATOM 2973 C C . VAL B 1 97 ? -5.016 32.781 4.148 1 93.88 97 VAL B C 1
ATOM 2975 O O . VAL B 1 97 ? -5.055 33.094 5.344 1 93.88 97 VAL B O 1
ATOM 2978 N N . LEU B 1 98 ? -4.16 32 3.736 1 95.75 98 LEU B N 1
ATOM 2979 C CA . LEU B 1 98 ? -3.225 31.297 4.609 1 95.75 98 LEU B CA 1
ATOM 2980 C C . LEU B 1 98 ? -2.199 32.25 5.195 1 95.75 98 LEU B C 1
ATOM 2982 O O . LEU B 1 98 ? -1.807 32.125 6.355 1 95.75 98 LEU B O 1
ATOM 2986 N N . ILE B 1 99 ? -1.771 33.25 4.398 1 96.44 99 ILE B N 1
ATOM 2987 C CA . ILE B 1 99 ? -0.839 34.25 4.887 1 96.44 99 ILE B CA 1
ATOM 2988 C C . ILE B 1 99 ? -1.497 35.062 5.996 1 96.44 99 ILE B C 1
ATOM 2990 O O . ILE B 1 99 ? -0.903 35.281 7.059 1 96.44 99 ILE B O 1
ATOM 2994 N N . LYS B 1 100 ? -2.723 35.406 5.707 1 96.69 100 LYS B N 1
ATOM 2995 C CA . LYS B 1 100 ? -3.471 36.188 6.691 1 96.69 100 LYS B CA 1
ATOM 2996 C C . LYS B 1 100 ? -3.607 35.406 8.008 1 96.69 100 LYS B C 1
ATOM 2998 O O . LYS B 1 100 ? -3.416 35.969 9.086 1 96.69 100 LYS B O 1
ATOM 3003 N N . LYS B 1 101 ? -3.895 34.156 7.875 1 97.44 101 LYS B N 1
ATOM 3004 C CA . LYS B 1 101 ? -4.098 33.344 9.062 1 97.44 101 LYS B CA 1
ATOM 3005 C C . LYS B 1 101 ? -2.773 33.062 9.781 1 97.44 101 LYS B C 1
ATOM 3007 O O . LYS B 1 101 ? -2.734 32.969 11.008 1 97.44 101 LYS B O 1
ATOM 3012 N N . THR B 1 102 ? -1.702 33 9.031 1 98 102 THR B N 1
ATOM 3013 C CA . THR B 1 102 ? -0.374 32.906 9.625 1 98 102 THR B CA 1
ATOM 3014 C C . THR B 1 102 ? -0.035 34.156 10.43 1 98 102 THR B C 1
ATOM 3016 O O . THR B 1 102 ? 0.425 34.062 11.57 1 98 102 THR B O 1
ATOM 3019 N N . LEU B 1 103 ? -0.365 35.281 9.844 1 97.75 103 LEU B N 1
ATOM 3020 C CA . LEU B 1 103 ? -0.147 36.562 10.555 1 97.75 103 LEU B CA 1
ATOM 3021 C C . LEU B 1 103 ? -1.054 36.656 11.773 1 97.75 103 LEU B C 1
ATOM 3023 O O . LEU B 1 103 ? -0.623 37.094 12.836 1 97.75 103 LEU B O 1
ATOM 3027 N N . GLU B 1 104 ? -2.277 36.188 11.602 1 97.06 104 GLU B N 1
ATOM 3028 C CA . GLU B 1 104 ? -3.195 36.156 12.734 1 97.06 104 GLU B CA 1
ATOM 3029 C C . GLU B 1 104 ? -2.592 35.406 13.914 1 97.06 104 GLU B C 1
ATOM 3031 O O . GLU B 1 104 ? -2.639 35.875 15.055 1 97.06 104 GLU B O 1
ATOM 3036 N N . PHE B 1 105 ? -2.018 34.344 13.617 1 97.88 105 PHE B N 1
ATOM 3037 C CA . PHE B 1 105 ? -1.397 33.531 14.656 1 97.88 105 PHE B CA 1
ATOM 3038 C C . PHE B 1 105 ? -0.238 34.281 15.312 1 97.88 105 PHE B C 1
ATOM 3040 O O . PHE B 1 105 ? -0.105 34.281 16.531 1 97.88 105 PHE B O 1
ATOM 3047 N N . LEU B 1 106 ? 0.607 34.875 14.516 1 97.5 106 LEU B N 1
ATOM 3048 C CA . LEU B 1 106 ? 1.792 35.562 15.031 1 97.5 106 LEU B CA 1
ATOM 3049 C C . LEU B 1 106 ? 1.402 36.719 15.93 1 97.5 106 LEU B C 1
ATOM 3051 O O . LEU B 1 106 ? 2.115 37.062 16.891 1 97.5 106 LEU B O 1
ATOM 3055 N N . TYR B 1 107 ? 0.26 37.312 15.703 1 96.75 107 TYR B N 1
ATOM 3056 C CA . TYR B 1 107 ? -0.158 38.469 16.469 1 96.75 107 TYR B CA 1
ATOM 3057 C C . TYR B 1 107 ? -1.017 38.062 17.656 1 96.75 107 TYR B C 1
ATOM 3059 O O . TYR B 1 107 ? -1.037 38.75 18.688 1 96.75 107 TYR B O 1
ATOM 3067 N N . THR B 1 108 ? -1.771 36.938 17.531 1 94.5 108 THR B N 1
ATOM 3068 C CA . THR B 1 108 ? -2.779 36.656 18.531 1 94.5 108 THR B CA 1
ATOM 3069 C C . THR B 1 108 ? -2.436 35.375 19.281 1 94.5 108 THR B C 1
ATOM 3071 O O . THR B 1 108 ? -2.988 35.094 20.359 1 94.5 108 THR B O 1
ATOM 3074 N N . GLY B 1 109 ? -1.55 34.562 18.703 1 95 109 GLY B N 1
ATOM 3075 C CA . GLY B 1 109 ? -1.238 33.281 19.281 1 95 109 GLY B CA 1
ATOM 3076 C C . GLY B 1 109 ? -2.215 32.188 18.875 1 95 109 GLY B C 1
ATOM 3077 O O . GLY B 1 109 ? -2.119 31.062 19.344 1 95 109 GLY B O 1
ATOM 3078 N N . ASP B 1 110 ? -3.145 32.562 18 1 96.56 110 ASP B N 1
ATOM 3079 C CA . ASP B 1 110 ? -4.164 31.641 17.516 1 96.56 110 ASP B CA 1
ATOM 3080 C C . ASP B 1 110 ? -4.621 32 16.109 1 96.56 110 ASP B C 1
ATOM 3082 O O . ASP B 1 110 ? -4.184 33.031 15.547 1 96.56 110 ASP B O 1
ATOM 3086 N N . TYR B 1 111 ? -5.34 31.109 15.438 1 96.81 111 TYR B N 1
ATOM 3087 C CA . TYR B 1 111 ? -5.949 31.375 14.141 1 96.81 111 TYR B CA 1
ATOM 3088 C C . TYR B 1 111 ? -7.312 30.703 14.031 1 96.81 111 TYR B C 1
ATOM 3090 O O . TYR B 1 111 ? -7.637 29.812 14.812 1 96.81 111 TYR B O 1
ATOM 3098 N N . THR B 1 112 ? -8.086 31.172 13.078 1 95 112 THR B N 1
ATOM 3099 C CA . THR B 1 112 ? -9.445 30.656 12.945 1 95 112 THR B CA 1
ATOM 3100 C C . THR B 1 112 ? -9.664 30.047 11.562 1 95 112 THR B C 1
ATOM 3102 O O . THR B 1 112 ? -8.977 30.406 10.609 1 95 112 THR B O 1
ATOM 3105 N N . TYR B 1 113 ? -10.5 29.109 11.492 1 93.62 113 TYR B N 1
ATOM 3106 C CA . TYR B 1 113 ? -11 28.531 10.242 1 93.62 113 TYR B CA 1
ATOM 3107 C C . TYR B 1 113 ? -12.344 29.141 9.867 1 93.62 113 TYR B C 1
ATOM 3109 O O . TYR B 1 113 ? -13.336 28.984 10.578 1 93.62 113 TYR B O 1
ATOM 3117 N N . ASP B 1 114 ? -12.406 29.844 8.766 1 87.69 114 ASP B N 1
ATOM 3118 C CA . ASP B 1 114 ? -13.602 30.594 8.391 1 87.69 114 ASP B CA 1
ATOM 3119 C C . ASP B 1 114 ? -14.531 29.734 7.523 1 87.69 114 ASP B C 1
ATOM 3121 O O . ASP B 1 114 ? -15.594 30.203 7.098 1 87.69 114 ASP B O 1
ATOM 3125 N N . GLY B 1 115 ? -14.344 28.422 7.309 1 77.94 115 GLY B N 1
ATOM 3126 C CA . GLY B 1 115 ? -15.195 27.562 6.504 1 77.94 115 GLY B CA 1
ATOM 3127 C C . GLY B 1 115 ? -14.891 27.641 5.02 1 77.94 115 GLY B C 1
ATOM 3128 O O . GLY B 1 115 ? -14.125 28.516 4.586 1 77.94 115 GLY B O 1
ATOM 3129 N N . SER B 1 116 ? -15.234 26.562 4.191 1 63.28 116 SER B N 1
ATOM 3130 C CA . SER B 1 116 ? -15.07 26.594 2.74 1 63.28 116 SER B CA 1
ATOM 3131 C C . SER B 1 116 ? -15.883 27.719 2.109 1 63.28 116 SER B C 1
ATOM 3133 O O . SER B 1 116 ? -16.984 28.031 2.576 1 63.28 116 SER B O 1
ATOM 3135 N N . PRO B 1 117 ? -15.227 28.469 1.255 1 50.22 117 PRO B N 1
ATOM 3136 C CA . PRO B 1 117 ? -16.047 29.531 0.659 1 50.22 117 PRO B CA 1
ATOM 3137 C C . PRO B 1 117 ? -17.422 29.047 0.213 1 50.22 117 PRO B C 1
ATOM 3139 O O . PRO B 1 117 ? -18.391 29.797 0.238 1 50.22 117 PRO B O 1
ATOM 3142 N N . SER B 1 118 ? -17.5 27.781 -0.408 1 45.53 118 SER B N 1
ATOM 3143 C CA . SER B 1 118 ? -18.797 27.359 -0.919 1 45.53 118 SER B CA 1
ATOM 3144 C C . SER B 1 118 ? -19.828 27.25 0.205 1 45.53 118 SER B C 1
ATOM 3146 O O . SER B 1 118 ? -21.016 27.422 -0.023 1 45.53 118 SER B O 1
ATOM 3148 N N . THR B 1 119 ? -19.375 26.672 1.291 1 41.84 119 THR B N 1
ATOM 3149 C CA . THR B 1 119 ? -20.359 26.547 2.35 1 41.84 119 THR B CA 1
ATOM 3150 C C . THR B 1 119 ? -20.844 27.922 2.814 1 41.84 119 THR B C 1
ATOM 3152 O O . THR B 1 119 ? -21.922 28.047 3.379 1 41.84 119 THR B O 1
ATOM 3155 N N . GLN B 1 120 ? -20.031 28.906 2.719 1 36.16 120 GLN B N 1
ATOM 3156 C CA . GLN B 1 120 ? -20.609 30.203 3.041 1 36.16 120 GLN B CA 1
ATOM 3157 C C . GLN B 1 120 ? -21.719 30.578 2.059 1 36.16 120 GLN B C 1
ATOM 3159 O O . GLN B 1 120 ? -22.688 31.234 2.43 1 36.16 120 GLN B O 1
ATOM 3164 N N . ALA B 1 121 ? -21.438 30.219 0.727 1 35.06 121 ALA B N 1
ATOM 3165 C CA . ALA B 1 121 ? -22.469 30.594 -0.23 1 35.06 121 ALA B CA 1
ATOM 3166 C C . ALA B 1 121 ? -23.672 29.656 -0.157 1 35.06 121 ALA B C 1
ATOM 3168 O O . ALA B 1 121 ? -24.781 30 -0.567 1 35.06 121 ALA B O 1
ATOM 3169 N N . HIS B 1 122 ? -23.344 28.266 -0.069 1 37.28 122 HIS B N 1
ATOM 3170 C CA . HIS B 1 122 ? -24.5 27.391 -0.237 1 37.28 122 HIS B CA 1
ATOM 3171 C C . HIS B 1 122 ? -25.453 27.5 0.949 1 37.28 122 HIS B C 1
ATOM 3173 O O . HIS B 1 122 ? -26.375 26.688 1.092 1 37.28 122 HIS B O 1
ATOM 3179 N N . LEU B 1 123 ? -25.453 28.391 1.935 1 31.27 123 LEU B N 1
ATOM 3180 C CA . LEU B 1 123 ? -26.719 28.281 2.641 1 31.27 123 LEU B CA 1
ATOM 3181 C C . LEU B 1 123 ? -27.891 28.281 1.659 1 31.27 123 LEU B C 1
ATOM 3183 O O . LEU B 1 123 ? -29.047 28.094 2.059 1 31.27 123 LEU B O 1
ATOM 3187 N N . ASN B 1 124 ? -27.812 29.031 0.465 1 28.36 124 ASN B N 1
ATOM 3188 C CA . ASN B 1 124 ? -29.078 28.969 -0.249 1 28.36 124 ASN B CA 1
ATOM 3189 C C . ASN B 1 124 ? -29.25 27.656 -1.004 1 28.36 124 ASN B C 1
ATOM 3191 O O . ASN B 1 124 ? -30.359 27.203 -1.234 1 28.36 124 ASN B O 1
ATOM 3195 N N . SER B 1 125 ? -28.438 27.375 -2.158 1 27.78 125 SER B N 1
ATOM 3196 C CA . SER B 1 125 ? -28.953 26.453 -3.156 1 27.78 125 SER B CA 1
ATOM 3197 C C . SER B 1 125 ? -28.688 25 -2.756 1 27.78 125 SER B C 1
ATOM 3199 O O . SER B 1 125 ? -27.578 24.656 -2.373 1 27.78 125 SER B O 1
ATOM 3201 N N . LYS B 1 126 ? -29.656 24.125 -2.332 1 25.48 126 LYS B N 1
ATOM 3202 C CA . LYS B 1 126 ? -29.844 22.75 -1.844 1 25.48 126 LYS B CA 1
ATOM 3203 C C . LYS B 1 126 ? -29.031 21.766 -2.672 1 25.48 126 LYS B C 1
ATOM 3205 O O . LYS B 1 126 ? -28.359 20.875 -2.121 1 25.48 126 LYS B O 1
ATOM 3210 N N . ASN B 1 127 ? -29.5 21.219 -3.955 1 25.06 127 ASN B N 1
ATOM 3211 C CA . ASN B 1 127 ? -29.719 19.797 -4.262 1 25.06 127 ASN B CA 1
ATOM 3212 C C . ASN B 1 127 ? -28.438 19.109 -4.707 1 25.06 127 ASN B C 1
ATOM 3214 O O . ASN B 1 127 ? -28.094 18.047 -4.207 1 25.06 127 ASN B O 1
ATOM 3218 N N . THR B 1 128 ? -27.938 19.141 -6.129 1 24.27 128 THR B N 1
ATOM 3219 C CA . THR B 1 128 ? -27.625 17.984 -6.969 1 24.27 128 THR B CA 1
ATOM 3220 C C . THR B 1 128 ? -26.141 17.656 -6.926 1 24.27 128 THR B C 1
ATOM 3222 O O . THR B 1 128 ? -25.312 18.438 -7.418 1 24.27 128 THR B O 1
ATOM 3225 N N . SER B 1 129 ? -25.5 17.156 -5.93 1 26.58 129 SER B N 1
ATOM 3226 C CA . SER B 1 129 ? -24.078 16.922 -5.703 1 26.58 129 SER B CA 1
ATOM 3227 C C . SER B 1 129 ? -23.547 15.828 -6.613 1 26.58 129 SER B C 1
ATOM 3229 O O . SER B 1 129 ? -23.688 14.641 -6.312 1 26.58 129 SER B O 1
ATOM 3231 N N . GLU B 1 130 ? -23.656 15.977 -7.992 1 25.3 130 GLU B N 1
ATOM 3232 C CA . GLU B 1 130 ? -23.078 14.945 -8.852 1 25.3 130 GLU B CA 1
ATOM 3233 C C . GLU B 1 130 ? -21.562 14.914 -8.734 1 25.3 130 GLU B C 1
ATOM 3235 O O . GLU B 1 130 ? -20.906 15.961 -8.828 1 25.3 130 GLU B O 1
ATOM 3240 N N . CYS B 1 131 ? -20.875 14.039 -8.07 1 25.8 131 CYS B N 1
ATOM 3241 C CA . CYS B 1 131 ? -19.484 13.664 -7.844 1 25.8 131 CYS B CA 1
ATOM 3242 C C . CYS B 1 131 ? -18.734 13.523 -9.164 1 25.8 131 CYS B C 1
ATOM 3244 O O . CYS B 1 131 ? -18.906 12.539 -9.875 1 25.8 131 CYS B O 1
ATOM 3246 N N . SER B 1 132 ? -18.594 14.602 -9.977 1 25.53 132 SER B N 1
ATOM 3247 C CA . SER B 1 132 ? -17.766 14.359 -11.156 1 25.53 132 SER B CA 1
ATOM 3248 C C . SER B 1 132 ? -16.328 14.031 -10.766 1 25.53 132 SER B C 1
ATOM 3250 O O . SER B 1 132 ? -15.742 14.695 -9.906 1 25.53 132 SER B O 1
ATOM 3252 N N . PRO B 1 133 ? -15.766 12.906 -11.141 1 28.33 133 PRO B N 1
ATOM 3253 C CA . PRO B 1 133 ? -14.406 12.398 -10.945 1 28.33 133 PRO B CA 1
ATOM 3254 C C . PRO B 1 133 ? -13.344 13.383 -11.438 1 28.33 133 PRO B C 1
ATOM 3256 O O . PRO B 1 133 ? -13.367 13.805 -12.594 1 28.33 133 PRO B O 1
ATOM 3259 N N . GLN B 1 134 ? -12.984 14.383 -10.75 1 27.47 134 GLN B N 1
ATOM 3260 C CA . GLN B 1 134 ? -11.891 15.258 -11.172 1 27.47 134 GLN B CA 1
ATOM 3261 C C . GLN B 1 134 ? -10.641 14.445 -11.492 1 27.47 134 GLN B C 1
ATOM 3263 O O . GLN B 1 134 ? -10.18 13.656 -10.664 1 27.47 134 GLN B O 1
ATOM 3268 N N . ILE B 1 135 ? -10.328 14.156 -12.672 1 27.92 135 ILE B N 1
ATOM 3269 C CA . ILE B 1 135 ? -9.094 13.617 -13.234 1 27.92 135 ILE B CA 1
ATOM 3270 C C . ILE B 1 135 ? -7.898 14.43 -12.742 1 27.92 135 ILE B C 1
ATOM 3272 O O . ILE B 1 135 ? -7.812 15.633 -12.992 1 27.92 135 ILE B O 1
ATOM 3276 N N . TRP B 1 136 ? -7.266 14.055 -11.688 1 27.83 136 TRP B N 1
ATOM 3277 C CA . TRP B 1 136 ? -5.988 14.578 -11.211 1 27.83 136 TRP B CA 1
ATOM 3278 C C . TRP B 1 136 ? -4.953 14.57 -12.336 1 27.83 136 TRP B C 1
ATOM 3280 O O . TRP B 1 136 ? -4.645 13.516 -12.898 1 27.83 136 TRP B O 1
ATOM 3290 N N . ALA B 1 137 ? -4.836 15.609 -13.078 1 26.84 137 ALA B N 1
ATOM 3291 C CA . ALA B 1 137 ? -3.785 15.805 -14.07 1 26.84 137 ALA B CA 1
ATOM 3292 C C . ALA B 1 137 ? -2.41 15.516 -13.477 1 26.84 137 ALA B C 1
ATOM 3294 O O . ALA B 1 137 ? -2.111 15.938 -12.359 1 26.84 137 ALA B O 1
ATOM 3295 N N . GLU B 1 138 ? -1.615 14.555 -14 1 29.83 138 GLU B N 1
ATOM 3296 C CA . GLU B 1 138 ? -0.195 14.234 -13.898 1 29.83 138 GLU B CA 1
ATOM 3297 C C . GLU B 1 138 ? 0.669 15.477 -14.102 1 29.83 138 GLU B C 1
ATOM 3299 O O . GLU B 1 138 ? 0.816 15.953 -15.234 1 29.83 138 GLU B O 1
ATOM 3304 N N . ASN B 1 139 ? 0.561 16.484 -13.359 1 29.06 139 ASN B N 1
ATOM 3305 C CA . ASN B 1 139 ? 1.589 17.5 -13.547 1 29.06 139 ASN B CA 1
ATOM 3306 C C . ASN B 1 139 ? 2.986 16.891 -13.586 1 29.06 139 ASN B C 1
ATOM 3308 O O . ASN B 1 139 ? 3.396 16.203 -12.648 1 29.06 139 ASN B O 1
ATOM 3312 N N . ASN B 1 140 ? 3.451 16.594 -14.742 1 27.91 140 ASN B N 1
ATOM 3313 C CA . ASN B 1 140 ? 4.84 16.328 -15.094 1 27.91 140 ASN B CA 1
ATOM 3314 C C . ASN B 1 140 ? 5.789 17.312 -14.422 1 27.91 140 ASN B C 1
ATOM 3316 O O . ASN B 1 140 ? 5.77 18.5 -14.727 1 27.91 140 ASN B O 1
ATOM 3320 N N . PHE B 1 141 ? 6.129 17.047 -13.25 1 27.75 141 PHE B N 1
ATOM 3321 C CA . PHE B 1 141 ? 7.281 17.688 -12.633 1 27.75 141 PHE B CA 1
ATOM 3322 C C . PHE B 1 141 ? 8.484 17.656 -13.562 1 27.75 141 PHE B C 1
ATOM 3324 O O . PHE B 1 141 ? 9.062 16.594 -13.805 1 27.75 141 PHE B O 1
ATOM 3331 N N . GLU B 1 142 ? 8.391 18.266 -14.695 1 27.56 142 GLU B N 1
ATOM 3332 C CA . GLU B 1 142 ? 9.664 18.516 -15.359 1 27.56 142 GLU B CA 1
ATOM 3333 C C . GLU B 1 142 ? 10.695 19.062 -14.383 1 27.56 142 GLU B C 1
ATOM 3335 O O . GLU B 1 142 ? 10.469 20.078 -13.727 1 27.56 142 GLU B O 1
ATOM 3340 N N . LEU B 1 143 ? 11.445 18.094 -13.922 1 25.48 143 LEU B N 1
ATOM 3341 C CA . LEU B 1 143 ? 12.719 18.375 -13.273 1 25.48 143 LEU B CA 1
ATOM 3342 C C . LEU B 1 143 ? 13.555 19.344 -14.117 1 25.48 143 LEU B C 1
ATOM 3344 O O . LEU B 1 143 ? 14.117 18.953 -15.141 1 25.48 143 LEU B O 1
ATOM 3348 N N . ASN B 1 144 ? 13.023 20.406 -14.578 1 26.8 144 ASN B N 1
ATOM 3349 C CA . ASN B 1 144 ? 14.023 21.312 -15.117 1 26.8 144 ASN B CA 1
ATOM 3350 C C . ASN B 1 144 ? 15.211 21.469 -14.172 1 26.8 144 ASN B C 1
ATOM 3352 O O . ASN B 1 144 ? 15.031 21.797 -13 1 26.8 144 ASN B O 1
ATOM 3356 N N . ALA B 1 145 ? 16.312 20.797 -14.461 1 25.19 145 ALA B N 1
ATOM 3357 C CA . ALA B 1 145 ? 17.672 20.766 -13.938 1 25.19 145 ALA B CA 1
ATOM 3358 C C . ALA B 1 145 ? 18.219 22.172 -13.742 1 25.19 145 ALA B C 1
ATOM 3360 O O . ALA B 1 145 ? 19.391 22.359 -13.367 1 25.19 145 ALA B O 1
ATOM 3361 N N . ASP B 1 146 ? 17.594 23.094 -14.516 1 28.2 146 ASP B N 1
ATOM 3362 C CA . ASP B 1 146 ? 18.438 24.281 -14.383 1 28.2 146 ASP B CA 1
ATOM 3363 C C . ASP B 1 146 ? 18.453 24.797 -12.945 1 28.2 146 ASP B C 1
ATOM 3365 O O . ASP B 1 146 ? 17.391 25.109 -12.391 1 28.2 146 ASP B O 1
ATOM 3369 N N . THR B 1 147 ? 19.438 24.344 -12.109 1 29.66 147 THR B N 1
ATOM 3370 C CA . THR B 1 147 ? 19.938 24.562 -10.758 1 29.66 147 THR B CA 1
ATOM 3371 C C . THR B 1 147 ? 20.016 26.047 -10.438 1 29.66 147 THR B C 1
ATOM 3373 O O . THR B 1 147 ? 20.859 26.484 -9.664 1 29.66 147 THR B O 1
ATOM 3376 N N . GLU B 1 148 ? 19.469 26.984 -11.195 1 29.78 148 GLU B N 1
ATOM 3377 C CA . GLU B 1 148 ? 19.75 28.219 -10.453 1 29.78 148 GLU B CA 1
ATOM 3378 C C . GLU B 1 148 ? 19.156 28.156 -9.039 1 29.78 148 GLU B C 1
ATOM 3380 O O . GLU B 1 148 ? 18.078 27.594 -8.836 1 29.78 148 GLU B O 1
ATOM 3385 N N . GLN B 1 149 ? 20.078 28.156 -8.008 1 31.72 149 GLN B N 1
ATOM 3386 C CA . GLN B 1 149 ? 19.984 28.156 -6.551 1 31.72 149 GLN B CA 1
ATOM 3387 C C . GLN B 1 149 ? 18.844 29.047 -6.074 1 31.72 149 GLN B C 1
ATOM 3389 O O . GLN B 1 149 ? 19.062 30.156 -5.613 1 31.72 149 GLN B O 1
ATOM 3394 N N . ASP B 1 150 ? 17.844 29.344 -6.898 1 32.84 150 ASP B N 1
ATOM 3395 C CA . ASP B 1 150 ? 16.906 30.109 -6.082 1 32.84 150 ASP B CA 1
ATOM 3396 C C . ASP B 1 150 ? 16.406 29.281 -4.898 1 32.84 150 ASP B C 1
ATOM 3398 O O . ASP B 1 150 ? 15.844 28.188 -5.082 1 32.84 150 ASP B O 1
ATOM 3402 N N . PRO B 1 151 ? 17.031 29.391 -3.709 1 37.16 151 PRO B N 1
ATOM 3403 C CA . PRO B 1 151 ? 16.781 28.641 -2.479 1 37.16 151 PRO B CA 1
ATOM 3404 C C . PRO B 1 151 ? 15.281 28.5 -2.176 1 37.16 151 PRO B C 1
ATOM 3406 O O . PRO B 1 151 ? 14.906 27.938 -1.143 1 37.16 151 PRO B O 1
ATOM 3409 N N . ASN B 1 152 ? 14.492 29.375 -2.771 1 34.97 152 ASN B N 1
ATOM 3410 C CA . ASN B 1 152 ? 13.148 29.344 -2.211 1 34.97 152 ASN B CA 1
ATOM 3411 C C . ASN B 1 152 ? 12.336 28.172 -2.762 1 34.97 152 ASN B C 1
ATOM 3413 O O . ASN B 1 152 ? 12.062 28.109 -3.961 1 34.97 152 ASN B O 1
ATOM 3417 N N . PRO B 1 153 ? 12.367 27.062 -2.176 1 37.47 153 PRO B N 1
ATOM 3418 C CA . PRO B 1 153 ? 11.531 25.953 -2.652 1 37.47 153 PRO B CA 1
ATOM 3419 C C . PRO B 1 153 ? 10.102 26.406 -2.975 1 37.47 153 PRO B C 1
ATOM 3421 O O . PRO B 1 153 ? 9.555 27.266 -2.289 1 37.47 153 PRO B O 1
ATOM 3424 N N . SER B 1 154 ? 9.773 26.453 -4.191 1 39.91 154 SER B N 1
ATOM 3425 C CA . SER B 1 154 ? 8.414 26.75 -4.656 1 39.91 154 SER B CA 1
ATOM 3426 C C . SER B 1 154 ? 7.383 25.938 -3.885 1 39.91 154 SER B C 1
ATOM 3428 O O . SER B 1 154 ? 7.559 24.734 -3.676 1 39.91 154 SER B O 1
ATOM 3430 N N . ARG B 1 155 ? 6.645 26.625 -2.941 1 43 155 ARG B N 1
ATOM 3431 C CA . ARG B 1 155 ? 5.512 26.109 -2.186 1 43 155 ARG B CA 1
ATOM 3432 C C . ARG B 1 155 ? 4.422 25.578 -3.121 1 43 155 ARG B C 1
ATOM 3434 O O . ARG B 1 155 ? 3.746 26.375 -3.789 1 43 155 ARG B O 1
ATOM 3441 N N . LYS B 1 156 ? 4.574 24.562 -3.836 1 41.78 156 LYS B N 1
ATOM 3442 C CA . LYS B 1 156 ? 3.441 24.125 -4.648 1 41.78 156 LYS B CA 1
ATOM 3443 C C . LYS B 1 156 ? 2.244 23.766 -3.777 1 41.78 156 LYS B C 1
ATOM 3445 O O . LYS B 1 156 ? 2.227 22.703 -3.145 1 41.78 156 LYS B O 1
ATOM 3450 N N . THR B 1 157 ? 1.592 24.812 -3.15 1 42.81 157 THR B N 1
ATOM 3451 C CA . THR B 1 157 ? 0.293 24.516 -2.559 1 42.81 157 THR B CA 1
ATOM 3452 C C . THR B 1 157 ? -0.708 24.109 -3.633 1 42.81 157 THR B C 1
ATOM 3454 O O . THR B 1 157 ? -0.784 24.719 -4.695 1 42.81 157 THR B O 1
ATOM 3457 N N . ASN B 1 158 ? -1.011 22.891 -3.818 1 40.94 158 ASN B N 1
ATOM 3458 C CA . ASN B 1 158 ? -2.104 22.469 -4.688 1 40.94 158 ASN B CA 1
ATOM 3459 C C . ASN B 1 158 ? -3.375 23.281 -4.422 1 40.94 158 ASN B C 1
ATOM 3461 O O . ASN B 1 158 ? -4.051 23.062 -3.414 1 40.94 158 ASN B O 1
ATOM 3465 N N . THR B 1 159 ? -3.496 24.5 -4.805 1 40.12 159 THR B N 1
ATOM 3466 C CA . THR B 1 159 ? -4.684 25.344 -4.746 1 40.12 159 THR B CA 1
ATOM 3467 C C . THR B 1 159 ? -5.855 24.688 -5.461 1 40.12 159 THR B C 1
ATOM 3469 O O . THR B 1 159 ? -6.25 25.109 -6.547 1 40.12 159 THR B O 1
ATOM 3472 N N . THR B 1 160 ? -5.871 23.422 -5.754 1 39.19 160 THR B N 1
ATOM 3473 C CA . THR B 1 160 ? -7.137 22.984 -6.32 1 39.19 160 THR B CA 1
ATOM 3474 C C . THR B 1 160 ? -8.297 23.297 -5.379 1 39.19 160 THR B C 1
ATOM 3476 O O . THR B 1 160 ? -8.18 23.125 -4.164 1 39.19 160 THR B O 1
ATOM 3479 N N . ASN B 1 161 ? -9.297 24.109 -5.812 1 41.22 161 ASN B N 1
ATOM 3480 C CA . ASN B 1 161 ? -10.57 24.484 -5.211 1 41.22 161 ASN B CA 1
ATOM 3481 C C . ASN B 1 161 ? -11.195 23.312 -4.457 1 41.22 161 ASN B C 1
ATOM 3483 O O . ASN B 1 161 ? -12.18 22.734 -4.922 1 41.22 161 ASN B O 1
ATOM 3487 N N . VAL B 1 162 ? -10.547 22.297 -4.133 1 46.72 162 VAL B N 1
ATOM 3488 C CA . VAL B 1 162 ? -11.211 21.297 -3.312 1 46.72 162 VAL B CA 1
ATOM 3489 C C . VAL B 1 162 ? -11.789 21.938 -2.059 1 46.72 162 VAL B C 1
ATOM 3491 O O . VAL B 1 162 ? -11.125 22.75 -1.411 1 46.72 162 VAL B O 1
ATOM 3494 N N . GLN B 1 163 ? -13.016 22.062 -1.956 1 51.84 163 GLN B N 1
ATOM 3495 C CA . GLN B 1 163 ? -13.695 22.422 -0.719 1 51.84 163 GLN B CA 1
ATOM 3496 C C . GLN B 1 163 ? -12.883 22 0.501 1 51.84 163 GLN B C 1
ATOM 3498 O O . GLN B 1 163 ? -12.727 20.812 0.775 1 51.84 163 GLN B O 1
ATOM 3503 N N . ASN B 1 164 ? -11.906 22.906 0.945 1 70.5 164 ASN B N 1
ATOM 3504 C CA . ASN B 1 164 ? -10.977 22.641 2.039 1 70.5 164 ASN B CA 1
ATOM 3505 C C . ASN B 1 164 ? -11.711 22.359 3.346 1 70.5 164 ASN B C 1
ATOM 3507 O O . ASN B 1 164 ? -12.383 23.25 3.887 1 70.5 164 ASN B O 1
ATOM 3511 N N . CYS B 1 165 ? -11.961 21.156 3.592 1 86.94 165 CYS B N 1
ATOM 3512 C CA . CYS B 1 165 ? -12.508 20.797 4.898 1 86.94 165 CYS B CA 1
ATOM 3513 C C . CYS B 1 165 ? -11.602 21.281 6.02 1 86.94 165 CYS B C 1
ATOM 3515 O O . CYS B 1 165 ? -10.492 21.766 5.762 1 86.94 165 CYS B O 1
ATOM 3517 N N . GLN B 1 166 ? -12.164 21.438 7.141 1 92.88 166 GLN B N 1
ATOM 3518 C CA . GLN B 1 166 ? -11.484 21.984 8.312 1 92.88 166 GLN B CA 1
ATOM 3519 C C . GLN B 1 166 ? -10.125 21.328 8.523 1 92.88 166 GLN B C 1
ATOM 3521 O O . GLN B 1 166 ? -9.117 22 8.711 1 92.88 166 GLN B O 1
ATOM 3526 N N . ALA B 1 167 ? -10.102 20.031 8.445 1 95.38 167 ALA B N 1
ATOM 3527 C CA . ALA B 1 167 ? -8.859 19.297 8.672 1 95.38 167 ALA B CA 1
ATOM 3528 C C . ALA B 1 167 ? -7.82 19.641 7.613 1 95.38 167 ALA B C 1
ATOM 3530 O O . ALA B 1 167 ? -6.645 19.828 7.93 1 95.38 167 ALA B O 1
ATOM 3531 N N . SER B 1 168 ? -8.227 19.719 6.398 1 94.25 168 SER B N 1
ATOM 3532 C CA . SER B 1 168 ? -7.309 20.078 5.324 1 94.25 168 SER B CA 1
ATOM 3533 C C . SER B 1 168 ? -6.738 21.484 5.531 1 94.25 168 SER B C 1
ATOM 3535 O O . SER B 1 168 ? -5.566 21.734 5.234 1 94.25 168 SER B O 1
ATOM 3537 N N . PHE B 1 169 ? -7.574 22.391 6.027 1 94.75 169 PHE B N 1
ATOM 3538 C CA . PHE B 1 169 ? -7.129 23.75 6.32 1 94.75 169 PHE B CA 1
ATOM 3539 C C . PHE B 1 169 ? -6.027 23.734 7.375 1 94.75 169 PHE B C 1
ATOM 3541 O O . PHE B 1 169 ? -5.016 24.422 7.227 1 94.75 169 PHE B O 1
ATOM 3548 N N . HIS B 1 170 ? -6.258 22.969 8.445 1 96.25 170 HIS B N 1
ATOM 3549 C CA . HIS B 1 170 ? -5.262 22.922 9.516 1 96.25 170 HIS B CA 1
ATOM 3550 C C . HIS B 1 170 ? -3.975 22.25 9.031 1 96.25 170 HIS B C 1
ATOM 3552 O O . HIS B 1 170 ? -2.883 22.625 9.469 1 96.25 170 HIS B O 1
ATOM 3558 N N . ALA B 1 171 ? -4.129 21.328 8.102 1 95.38 171 ALA B N 1
ATOM 3559 C CA . ALA B 1 171 ? -2.932 20.766 7.488 1 95.38 171 ALA B CA 1
ATOM 3560 C C . ALA B 1 171 ? -2.168 21.828 6.695 1 95.38 171 ALA B C 1
ATOM 3562 O O . ALA B 1 171 ? -0.935 21.859 6.723 1 95.38 171 ALA B O 1
ATOM 3563 N N . GLN B 1 172 ? -2.867 22.641 6.039 1 94.56 172 GLN B N 1
ATOM 3564 C CA . GLN B 1 172 ? -2.238 23.734 5.312 1 94.56 172 GLN B CA 1
ATOM 3565 C C . GLN B 1 172 ? -1.538 24.703 6.266 1 94.56 172 GLN B C 1
ATOM 3567 O O . GLN B 1 172 ? -0.431 25.172 5.984 1 94.56 172 GLN B O 1
ATOM 3572 N N . MET B 1 173 ? -2.168 24.953 7.34 1 95.81 173 MET B N 1
ATOM 3573 C CA . MET B 1 173 ? -1.569 25.844 8.328 1 95.81 173 MET B CA 1
ATOM 3574 C C . MET B 1 173 ? -0.303 25.234 8.922 1 95.81 173 MET B C 1
ATOM 3576 O O . MET B 1 173 ? 0.652 25.938 9.227 1 95.81 173 MET B O 1
ATOM 3580 N N . TYR B 1 174 ? -0.382 23.953 9.102 1 95.81 174 TYR B N 1
ATOM 3581 C CA . TYR B 1 174 ? 0.816 23.234 9.531 1 95.81 174 TYR B CA 1
ATOM 3582 C C . TYR B 1 174 ? 1.958 23.438 8.547 1 95.81 174 TYR B C 1
ATOM 3584 O O . TYR B 1 174 ? 3.094 23.703 8.945 1 95.81 174 TYR B O 1
ATOM 3592 N N . ALA B 1 175 ? 1.6 23.359 7.344 1 93.75 175 ALA B N 1
ATOM 3593 C CA . ALA B 1 175 ? 2.598 23.562 6.297 1 93.75 175 ALA B CA 1
ATOM 3594 C C . ALA B 1 175 ? 3.127 25 6.312 1 93.75 175 ALA B C 1
ATOM 3596 O O . ALA B 1 175 ? 4.309 25.234 6.055 1 93.75 175 ALA B O 1
ATOM 3597 N N . GLN B 1 176 ? 2.287 25.922 6.621 1 94.5 176 GLN B N 1
ATOM 3598 C CA . GLN B 1 176 ? 2.721 27.312 6.762 1 94.5 176 GLN B CA 1
ATOM 3599 C C . GLN B 1 176 ? 3.748 27.453 7.883 1 94.5 176 GLN B C 1
ATOM 3601 O O . GLN B 1 176 ? 4.746 28.172 7.727 1 94.5 176 GLN B O 1
ATOM 3606 N N . GLY B 1 177 ? 3.35 26.781 8.961 1 95.62 177 GLY B N 1
ATOM 3607 C CA . GLY B 1 177 ? 4.293 26.797 10.07 1 95.62 177 GLY B CA 1
ATOM 3608 C C . GLY B 1 177 ? 5.66 26.266 9.703 1 95.62 177 GLY B C 1
ATOM 3609 O O . GLY B 1 177 ? 6.684 26.797 10.133 1 95.62 177 GLY B O 1
ATOM 3610 N N . ASP B 1 178 ? 5.633 25.234 8.945 1 93.44 178 ASP B N 1
ATOM 3611 C CA . ASP B 1 178 ? 6.895 24.641 8.508 1 93.44 178 ASP B CA 1
ATOM 3612 C C . ASP B 1 178 ? 7.633 25.578 7.551 1 93.44 178 ASP B C 1
ATOM 3614 O O . ASP B 1 178 ? 8.836 25.812 7.711 1 93.44 178 ASP B O 1
ATOM 3618 N N . TYR B 1 179 ? 6.977 26.141 6.648 1 91.69 179 TYR B N 1
ATOM 3619 C CA . TYR B 1 179 ? 7.559 27 5.629 1 91.69 179 TYR B CA 1
ATOM 3620 C C . TYR B 1 179 ? 8.164 28.25 6.254 1 91.69 179 TYR B C 1
ATOM 3622 O O . TYR B 1 179 ? 9.305 28.609 5.953 1 91.69 179 TYR B O 1
ATOM 3630 N N . PHE B 1 180 ? 7.426 28.875 7.121 1 95.12 180 PHE B N 1
ATOM 3631 C CA . PHE B 1 180 ? 7.867 30.125 7.73 1 95.12 180 PHE B CA 1
ATOM 3632 C C . PHE B 1 180 ? 8.672 29.859 9 1 95.12 180 PHE B C 1
ATOM 3634 O O . PHE B 1 180 ? 9.078 30.797 9.688 1 95.12 180 PHE B O 1
ATOM 3641 N N . GLN B 1 181 ? 8.797 28.562 9.273 1 95.38 181 GLN B N 1
ATOM 3642 C CA . GLN B 1 181 ? 9.578 28.156 10.43 1 95.38 181 GLN B CA 1
ATOM 3643 C C . GLN B 1 181 ? 9.023 28.766 11.719 1 95.38 181 GLN B C 1
ATOM 3645 O O . GLN B 1 181 ? 9.766 29.375 12.484 1 95.38 181 GLN B O 1
ATOM 3650 N N . ILE B 1 182 ? 7.781 28.531 11.914 1 97.31 182 ILE B N 1
ATOM 3651 C CA . ILE B 1 182 ? 7.055 28.906 13.117 1 97.31 182 ILE B CA 1
ATOM 3652 C C . ILE B 1 182 ? 6.613 27.641 13.859 1 97.31 182 ILE B C 1
ATOM 3654 O O . ILE B 1 182 ? 5.512 27.141 13.633 1 97.31 182 ILE B O 1
ATOM 3658 N N . ASN B 1 183 ? 7.375 27.25 14.82 1 96.06 183 ASN B N 1
ATOM 3659 C CA . ASN B 1 183 ? 7.148 25.969 15.484 1 96.06 183 ASN B CA 1
ATOM 3660 C C . ASN B 1 183 ? 5.832 25.969 16.25 1 96.06 183 ASN B C 1
ATOM 3662 O O . ASN B 1 183 ? 5.121 24.953 16.266 1 96.06 183 ASN B O 1
ATOM 3666 N N . GLU B 1 184 ? 5.539 27.109 16.891 1 97.75 184 GLU B N 1
ATOM 3667 C CA . GLU B 1 184 ? 4.312 27.172 17.688 1 97.75 184 GLU B CA 1
ATOM 3668 C C . GLU B 1 184 ? 3.076 27.078 16.797 1 97.75 184 GLU B C 1
ATOM 3670 O O . GLU B 1 184 ? 2.053 26.531 17.203 1 97.75 184 GLU B O 1
ATOM 3675 N N . LEU B 1 185 ? 3.191 27.562 15.586 1 97.81 185 LEU B N 1
ATOM 3676 C CA . LEU B 1 185 ? 2.09 27.406 14.641 1 97.81 185 LEU B CA 1
ATOM 3677 C C . LEU B 1 185 ? 1.915 25.953 14.227 1 97.81 185 LEU B C 1
ATOM 3679 O O . LEU B 1 185 ? 0.788 25.469 14.141 1 97.81 185 LEU B O 1
ATOM 3683 N N . LYS B 1 186 ? 2.963 25.281 14.031 1 95.81 186 LYS B N 1
ATOM 3684 C CA . LYS B 1 186 ? 2.918 23.875 13.695 1 95.81 186 LYS B CA 1
ATOM 3685 C C . LYS B 1 186 ? 2.221 23.062 14.789 1 95.81 186 LYS B C 1
ATOM 3687 O O . LYS B 1 186 ? 1.362 22.234 14.5 1 95.81 186 LYS B O 1
ATOM 3692 N N . LYS B 1 187 ? 2.656 23.391 15.945 1 97.38 187 LYS B N 1
ATOM 3693 C CA . LYS B 1 187 ? 2.08 22.672 17.078 1 97.38 187 LYS B CA 1
ATOM 3694 C C . LYS B 1 187 ? 0.576 22.922 17.172 1 97.38 187 LYS B C 1
ATOM 3696 O O . LYS B 1 187 ? -0.199 21.969 17.344 1 97.38 187 LYS B O 1
ATOM 3701 N N . LYS B 1 188 ? 0.216 24.219 17.062 1 97.81 188 LYS B N 1
ATOM 3702 C CA . LYS B 1 188 ? -1.194 24.578 17.156 1 97.81 188 LYS B CA 1
ATOM 3703 C C . LYS B 1 188 ? -2 23.953 16.031 1 97.81 188 LYS B C 1
ATOM 3705 O O . LYS B 1 188 ? -3.084 23.406 16.25 1 97.81 188 LYS B O 1
ATOM 3710 N N . ALA B 1 189 ? -1.484 24.016 14.852 1 97.19 189 ALA B N 1
ATOM 3711 C CA . ALA B 1 189 ? -2.146 23.453 13.672 1 97.19 189 ALA B CA 1
ATOM 3712 C C . ALA B 1 189 ? -2.312 21.938 13.805 1 97.19 189 ALA B C 1
ATOM 3714 O O . ALA B 1 189 ? -3.342 21.391 13.414 1 97.19 189 ALA B O 1
ATOM 3715 N N . LYS B 1 190 ? -1.307 21.297 14.297 1 97.31 190 LYS B N 1
ATOM 3716 C CA . LYS B 1 190 ? -1.367 19.844 14.523 1 97.31 190 LYS B CA 1
ATOM 3717 C C . LYS B 1 190 ? -2.479 19.484 15.5 1 97.31 190 LYS B C 1
ATOM 3719 O O . LYS B 1 190 ? -3.23 18.547 15.281 1 97.31 190 LYS B O 1
ATOM 3724 N N . ASP B 1 191 ? -2.559 20.266 16.531 1 97.94 191 ASP B N 1
ATOM 3725 C CA . ASP B 1 191 ? -3.607 20.062 17.516 1 97.94 191 ASP B CA 1
ATOM 3726 C C . ASP B 1 191 ? -4.992 20.203 16.891 1 97.94 191 ASP B C 1
ATOM 3728 O O . ASP B 1 191 ? -5.867 19.359 17.109 1 97.94 191 ASP B O 1
ATOM 3732 N N . TYR B 1 192 ? -5.129 21.234 16.172 1 97.44 192 TYR B N 1
ATOM 3733 C CA . TYR B 1 192 ? -6.414 21.484 15.531 1 97.44 192 TYR B CA 1
ATOM 3734 C C . TYR B 1 192 ? -6.73 20.406 14.508 1 97.44 192 TYR B C 1
ATOM 3736 O O . TYR B 1 192 ? -7.883 19.969 14.383 1 97.44 192 TYR B O 1
ATOM 3744 N N . PHE B 1 193 ? -5.781 20.016 13.797 1 96.94 193 PHE B N 1
ATOM 3745 C CA . PHE B 1 193 ? -5.949 18.938 12.828 1 96.94 193 PHE B CA 1
ATOM 3746 C C . PHE B 1 193 ? -6.43 17.656 13.516 1 96.94 193 PHE B C 1
ATOM 3748 O O . PHE B 1 193 ? -7.398 17.047 13.07 1 96.94 193 PHE B O 1
ATOM 3755 N N . GLU B 1 194 ? -5.75 17.312 14.531 1 97.81 194 GLU B N 1
ATOM 3756 C CA . GLU B 1 194 ? -6.07 16.094 15.281 1 97.81 194 GLU B CA 1
ATOM 3757 C C . GLU B 1 194 ? -7.527 16.094 15.734 1 97.81 194 GLU B C 1
ATOM 3759 O O . GLU B 1 194 ? -8.219 15.078 15.633 1 97.81 194 GLU B O 1
ATOM 3764 N N . LYS B 1 195 ? -8.008 17.234 16.125 1 96.44 195 LYS B N 1
ATOM 3765 C CA . LYS B 1 195 ? -9.367 17.359 16.641 1 96.44 195 LYS B CA 1
ATOM 3766 C C . LYS B 1 195 ? -10.398 17.312 15.516 1 96.44 195 LYS B C 1
ATOM 3768 O O . LYS B 1 195 ? -11.523 16.844 15.719 1 96.44 195 LYS B O 1
ATOM 3773 N N . SER B 1 196 ? -9.984 17.672 14.359 1 95.5 196 SER B N 1
ATOM 3774 C CA . SER B 1 196 ? -10.945 17.859 13.289 1 95.5 196 SER B CA 1
ATOM 3775 C C . SER B 1 196 ? -10.922 16.688 12.312 1 95.5 196 SER B C 1
ATOM 3777 O O . SER B 1 196 ? -11.906 16.438 11.617 1 95.5 196 SER B O 1
ATOM 3779 N N . PHE B 1 197 ? -9.93 15.953 12.219 1 95.94 197 PHE B N 1
ATOM 3780 C CA . PHE B 1 197 ? -9.68 14.969 11.164 1 95.94 197 PHE B CA 1
ATOM 3781 C C . PHE B 1 197 ? -10.773 13.914 11.141 1 95.94 197 PHE B C 1
ATOM 3783 O O . PHE B 1 197 ? -11.312 13.594 10.078 1 95.94 197 PHE B O 1
ATOM 3790 N N . LEU B 1 198 ? -11.188 13.406 12.383 1 95.44 198 LEU B N 1
ATOM 3791 C CA . LEU B 1 198 ? -12.195 12.352 12.43 1 95.44 198 LEU B CA 1
ATOM 3792 C C . LEU B 1 198 ? -13.445 12.82 13.156 1 95.44 198 LEU B C 1
ATOM 3794 O O . LEU B 1 198 ? -14.234 12.008 13.641 1 95.44 198 LEU B O 1
ATOM 3798 N N . GLU B 1 199 ? -13.695 14.086 13.328 1 92.31 199 GLU B N 1
ATOM 3799 C CA . GLU B 1 199 ? -14.859 14.602 14.031 1 92.31 199 GLU B CA 1
ATOM 3800 C C . GLU B 1 199 ? -16.141 14.305 13.266 1 92.31 199 GLU B C 1
ATOM 3802 O O . GLU B 1 199 ? -17.125 13.812 13.844 1 92.31 199 GLU B O 1
ATOM 3807 N N . HIS B 1 200 ? -16.297 14.516 11.945 1 87.62 200 HIS B N 1
ATOM 3808 C CA . HIS B 1 200 ? -17.391 14.164 11.055 1 87.62 200 HIS B CA 1
ATOM 3809 C C . HIS B 1 200 ? -16.875 13.797 9.664 1 87.62 200 HIS B C 1
ATOM 3811 O O . HIS B 1 200 ? -17.203 14.461 8.68 1 87.62 200 HIS B O 1
ATOM 3817 N N . PRO B 1 201 ? -16.297 12.641 9.781 1 89.62 201 PRO B N 1
ATOM 3818 C CA . PRO B 1 201 ? -15.609 12.344 8.523 1 89.62 201 PRO B CA 1
ATOM 3819 C C . PRO B 1 201 ? -16.562 11.844 7.441 1 89.62 201 PRO B C 1
ATOM 3821 O O . PRO B 1 201 ? -17.516 11.117 7.734 1 89.62 201 PRO B O 1
ATOM 3824 N N . ASP B 1 202 ? -16.391 12.328 6.266 1 91.38 202 ASP B N 1
ATOM 3825 C CA . ASP B 1 202 ? -17 11.805 5.043 1 91.38 202 ASP B CA 1
ATOM 3826 C C . ASP B 1 202 ? -15.93 11.469 4.008 1 91.38 202 ASP B C 1
ATOM 3828 O O . ASP B 1 202 ? -14.766 11.844 4.164 1 91.38 202 ASP B O 1
ATOM 3832 N N . PRO B 1 203 ? -16.25 10.742 2.969 1 93.81 203 PRO B N 1
ATOM 3833 C CA . PRO B 1 203 ? -15.234 10.281 2.018 1 93.81 203 PRO B CA 1
ATOM 3834 C C . PRO B 1 203 ? -14.422 11.43 1.42 1 93.81 203 PRO B C 1
ATOM 3836 O O . PRO B 1 203 ? -13.203 11.328 1.304 1 93.81 203 PRO B O 1
ATOM 3839 N N . ASP B 1 204 ? -15.031 12.5 1.129 1 92.81 204 ASP B N 1
ATOM 3840 C CA . ASP B 1 204 ? -14.352 13.625 0.481 1 92.81 204 ASP B CA 1
ATOM 3841 C C . ASP B 1 204 ? -13.414 14.336 1.453 1 92.81 204 ASP B C 1
ATOM 3843 O O . ASP B 1 204 ? -12.266 14.625 1.115 1 92.81 204 ASP B O 1
ATOM 3847 N N . SER B 1 205 ? -13.992 14.656 2.633 1 92.69 205 SER B N 1
ATOM 3848 C CA . SER B 1 205 ? -13.18 15.367 3.611 1 92.69 205 SER B CA 1
ATOM 3849 C C . SER B 1 205 ? -11.984 14.523 4.062 1 92.69 205 SER B C 1
ATOM 3851 O O . SER B 1 205 ? -10.883 15.047 4.234 1 92.69 205 SER B O 1
ATOM 3853 N N . PHE B 1 206 ? -12.258 13.258 4.223 1 96.44 206 PHE B N 1
ATOM 3854 C CA . PHE B 1 206 ? -11.188 12.359 4.625 1 96.44 206 PHE B CA 1
ATOM 3855 C C . PHE B 1 206 ? -10.086 12.312 3.564 1 96.44 206 PHE B C 1
ATOM 3857 O O . PHE B 1 206 ? -8.914 12.531 3.869 1 96.44 206 PHE B O 1
ATOM 3864 N N . SER B 1 207 ? -10.461 12.078 2.34 1 96.31 207 SER B N 1
ATOM 3865 C CA . SER B 1 207 ? -9.516 11.969 1.238 1 96.31 207 SER B CA 1
ATOM 3866 C C . SER B 1 207 ? -8.742 13.266 1.039 1 96.31 207 SER B C 1
ATOM 3868 O O . SER B 1 207 ? -7.52 13.25 0.866 1 96.31 207 SER B O 1
ATOM 3870 N N . SER B 1 208 ? -9.406 14.367 1.129 1 93.25 208 SER B N 1
ATOM 3871 C CA . SER B 1 208 ? -8.773 15.672 0.927 1 93.25 208 SER B CA 1
ATOM 3872 C C . SER B 1 208 ? -7.719 15.945 1.996 1 93.25 208 SER B C 1
ATOM 3874 O O . SER B 1 208 ? -6.652 16.484 1.698 1 93.25 208 SER B O 1
ATOM 3876 N N . SER B 1 209 ? -8.047 15.594 3.197 1 95.25 209 SER B N 1
ATOM 3877 C CA . SER B 1 209 ? -7.113 15.805 4.301 1 95.25 209 SER B CA 1
ATOM 3878 C C . SER B 1 209 ? -5.859 14.953 4.133 1 95.25 209 SER B C 1
ATOM 3880 O O . SER B 1 209 ? -4.742 15.445 4.328 1 95.25 209 SER B O 1
ATOM 3882 N N . VAL B 1 210 ? -6.086 13.703 3.748 1 96.19 210 VAL B N 1
ATOM 3883 C CA . VAL B 1 210 ? -4.957 12.805 3.557 1 96.19 210 VAL B CA 1
ATOM 3884 C C . VAL B 1 210 ? -4.078 13.305 2.414 1 96.19 210 VAL B C 1
ATOM 3886 O O . VAL B 1 210 ? -2.854 13.375 2.547 1 96.19 210 VAL B O 1
ATOM 3889 N N . ILE B 1 211 ? -4.66 13.672 1.399 1 94.94 211 ILE B N 1
ATOM 3890 C CA . ILE B 1 211 ? -3.936 14.164 0.234 1 94.94 211 ILE B CA 1
ATOM 3891 C C . ILE B 1 211 ? -3.139 15.414 0.611 1 94.94 211 ILE B C 1
ATOM 3893 O O . ILE B 1 211 ? -1.968 15.539 0.249 1 94.94 211 ILE B O 1
ATOM 3897 N N . GLU B 1 212 ? -3.758 16.297 1.366 1 93.06 212 GLU B N 1
ATOM 3898 C CA . GLU B 1 212 ? -3.078 17.516 1.788 1 93.06 212 GLU B CA 1
ATOM 3899 C C . GLU B 1 212 ? -1.843 17.203 2.625 1 93.06 212 GLU B C 1
ATOM 3901 O O . GLU B 1 212 ? -0.777 17.781 2.412 1 93.06 212 GLU B O 1
ATOM 3906 N N . VAL B 1 213 ? -1.982 16.312 3.514 1 94.94 213 VAL B N 1
ATOM 3907 C CA . VAL B 1 213 ? -0.899 15.953 4.422 1 94.94 213 VAL B CA 1
ATOM 3908 C C . VAL B 1 213 ? 0.262 15.359 3.631 1 94.94 213 VAL B C 1
ATOM 3910 O O . VAL B 1 213 ? 1.428 15.633 3.92 1 94.94 213 VAL B O 1
ATOM 3913 N N . TYR B 1 214 ? -0.017 14.633 2.629 1 93.81 214 TYR B N 1
ATOM 3914 C CA . TYR B 1 214 ? 1.029 13.906 1.915 1 93.81 214 TYR B CA 1
ATOM 3915 C C . TYR B 1 214 ? 1.513 14.703 0.707 1 93.81 214 TYR B C 1
ATOM 3917 O O . TYR B 1 214 ? 2.455 14.289 0.025 1 93.81 214 TYR B O 1
ATOM 3925 N N . SER B 1 215 ? 0.913 15.766 0.41 1 87.81 215 SER B N 1
ATOM 3926 C CA . SER B 1 215 ? 1.347 16.625 -0.683 1 87.81 215 SER B CA 1
ATOM 3927 C C . SER B 1 215 ? 2.344 17.672 -0.199 1 87.81 215 SER B C 1
ATOM 3929 O O . SER B 1 215 ? 3.045 18.297 -1.004 1 87.81 215 SER B O 1
ATOM 3931 N N . SER B 1 216 ? 2.342 17.891 1.078 1 72.81 216 SER B N 1
ATOM 3932 C CA . SER B 1 216 ? 3.229 18.906 1.619 1 72.81 216 SER B CA 1
ATOM 3933 C C . SER B 1 216 ? 4.691 18.5 1.493 1 72.81 216 SER B C 1
ATOM 3935 O O . SER B 1 216 ? 5.027 17.328 1.642 1 72.81 216 SER B O 1
ATOM 3937 N N . PRO B 1 217 ? 5.496 19.219 0.819 1 59.16 217 PRO B N 1
ATOM 3938 C CA . PRO B 1 217 ? 6.891 18.938 0.478 1 59.16 217 PRO B CA 1
ATOM 3939 C C . PRO B 1 217 ? 7.719 18.516 1.687 1 59.16 217 PRO B C 1
ATOM 3941 O O . PRO B 1 217 ? 8.75 17.859 1.529 1 59.16 217 PRO B O 1
ATOM 3944 N N . GLY B 1 218 ? 7.352 18.797 2.785 1 59.59 218 GLY B N 1
ATOM 3945 C CA . GLY B 1 218 ? 8.305 18.453 3.826 1 59.59 218 GLY B CA 1
ATOM 3946 C C . GLY B 1 218 ? 8.32 16.969 4.148 1 59.59 218 GLY B C 1
ATOM 3947 O O . GLY B 1 218 ? 7.664 16.531 5.094 1 59.59 218 GLY B O 1
ATOM 3948 N N . GLU B 1 219 ? 9.008 16.172 3.082 1 58.59 219 GLU B N 1
ATOM 3949 C CA . GLU B 1 219 ? 9.109 14.719 3.203 1 58.59 219 GLU B CA 1
ATOM 3950 C C . GLU B 1 219 ? 9.641 14.312 4.574 1 58.59 219 GLU B C 1
ATOM 3952 O O . GLU B 1 219 ? 9.352 13.219 5.059 1 58.59 219 GLU B O 1
ATOM 3957 N N . HIS B 1 220 ? 10.172 15.352 5.18 1 64.81 220 HIS B N 1
ATOM 3958 C CA . HIS B 1 220 ? 10.844 14.992 6.422 1 64.81 220 HIS B CA 1
ATOM 3959 C C . HIS B 1 220 ? 9.945 15.25 7.633 1 64.81 220 HIS B C 1
ATOM 3961 O O . HIS B 1 220 ? 10.25 14.805 8.742 1 64.81 220 HIS B O 1
ATOM 3967 N N . ASP B 1 221 ? 8.984 15.977 7.309 1 77.19 221 ASP B N 1
ATOM 3968 C CA . ASP B 1 221 ? 8.156 16.266 8.477 1 77.19 221 ASP B CA 1
ATOM 3969 C C . ASP B 1 221 ? 7.074 15.203 8.656 1 77.19 221 ASP B C 1
ATOM 3971 O O . ASP B 1 221 ? 6.078 15.188 7.926 1 77.19 221 ASP B O 1
ATOM 3975 N N . ARG B 1 222 ? 7.207 14.383 9.656 1 87.44 222 ARG B N 1
ATOM 3976 C CA . ARG B 1 222 ? 6.391 13.203 9.922 1 87.44 222 ARG B CA 1
ATOM 3977 C C . ARG B 1 222 ? 5.238 13.539 10.867 1 87.44 222 ARG B C 1
ATOM 3979 O O . ARG B 1 222 ? 4.371 12.703 11.117 1 87.44 222 ARG B O 1
ATOM 3986 N N . GLY B 1 223 ? 5.172 14.773 11.297 1 89.88 223 GLY B N 1
ATOM 3987 C CA . GLY B 1 223 ? 4.262 15.078 12.391 1 89.88 223 GLY B CA 1
ATOM 3988 C C . GLY B 1 223 ? 2.814 14.758 12.062 1 89.88 223 GLY B C 1
ATOM 3989 O O . GLY B 1 223 ? 2.164 13.992 12.773 1 89.88 223 GLY B O 1
ATOM 3990 N N . LEU B 1 224 ? 2.371 15.281 10.898 1 94.62 224 LEU B N 1
ATOM 3991 C CA . LEU B 1 224 ? 0.975 15.031 10.547 1 94.62 224 LEU B CA 1
ATOM 3992 C C . LEU B 1 224 ? 0.801 13.641 9.953 1 94.62 224 LEU B C 1
ATOM 3994 O O . LEU B 1 224 ? -0.247 13.016 10.125 1 94.62 224 LEU B O 1
ATOM 3998 N N . ARG B 1 225 ? 1.775 13.195 9.266 1 95.25 225 ARG B N 1
ATOM 3999 C CA . ARG B 1 225 ? 1.679 11.875 8.648 1 95.25 225 ARG B CA 1
ATOM 4000 C C . ARG B 1 225 ? 1.494 10.789 9.703 1 95.25 225 ARG B C 1
ATOM 4002 O O . ARG B 1 225 ? 0.628 9.922 9.562 1 95.25 225 ARG B O 1
ATOM 4009 N N . ASP B 1 226 ? 2.326 10.859 10.758 1 95.75 226 ASP B N 1
ATOM 4010 C CA . ASP B 1 226 ? 2.211 9.883 11.828 1 95.75 226 ASP B CA 1
ATOM 4011 C C . ASP B 1 226 ? 0.823 9.93 12.469 1 95.75 226 ASP B C 1
ATOM 4013 O O . ASP B 1 226 ? 0.24 8.883 12.766 1 95.75 226 ASP B O 1
ATOM 4017 N N . LEU B 1 227 ? 0.376 11.102 12.617 1 96.5 227 LEU B N 1
ATOM 4018 C CA . LEU B 1 227 ? -0.938 11.297 13.219 1 96.5 227 LEU B CA 1
ATOM 4019 C C . LEU B 1 227 ? -2.033 10.703 12.336 1 96.5 227 LEU B C 1
ATOM 4021 O O . LEU B 1 227 ? -2.926 10.008 12.828 1 96.5 227 LEU B O 1
ATOM 4025 N N . VAL B 1 228 ? -1.962 10.961 11.07 1 97.19 228 VAL B N 1
ATOM 4026 C CA . VAL B 1 228 ? -2.949 10.477 10.117 1 97.19 228 VAL B CA 1
ATOM 4027 C C . VAL B 1 228 ? -2.951 8.945 10.109 1 97.19 228 VAL B C 1
ATOM 4029 O O . VAL B 1 228 ? -4.012 8.32 10.156 1 97.19 228 VAL B O 1
ATOM 4032 N N . VAL B 1 229 ? -1.827 8.352 10.055 1 97.94 229 VAL B N 1
ATOM 4033 C CA . VAL B 1 229 ? -1.707 6.895 10.023 1 97.94 229 VAL B CA 1
ATOM 4034 C C . VAL B 1 229 ? -2.281 6.301 11.305 1 97.94 229 VAL B C 1
ATOM 4036 O O . VAL B 1 229 ? -3.078 5.359 11.258 1 97.94 229 VAL B O 1
ATOM 4039 N N . GLN B 1 230 ? -1.922 6.879 12.406 1 97.62 230 GLN B N 1
ATOM 4040 C CA . GLN B 1 230 ? -2.369 6.391 13.711 1 97.62 230 GLN B CA 1
ATOM 4041 C C . GLN B 1 230 ? -3.889 6.477 13.836 1 97.62 230 GLN B C 1
ATOM 4043 O O . GLN B 1 230 ? -4.543 5.504 14.211 1 97.62 230 GLN B O 1
ATOM 4048 N N . LEU B 1 231 ? -4.395 7.586 13.555 1 97.75 231 LEU B N 1
ATOM 4049 C CA . LEU B 1 231 ? -5.832 7.793 13.695 1 97.75 231 LEU B CA 1
ATOM 4050 C C . LEU B 1 231 ? -6.602 6.938 12.695 1 97.75 231 LEU B C 1
ATOM 4052 O O . LEU B 1 231 ? -7.676 6.414 13.008 1 97.75 231 LEU B O 1
ATOM 4056 N N . THR B 1 232 ? -6.105 6.801 11.492 1 98.31 232 THR B N 1
ATOM 4057 C CA . THR B 1 232 ? -6.762 5.992 10.469 1 98.31 232 THR B CA 1
ATOM 4058 C C . THR B 1 232 ? -6.805 4.527 10.883 1 98.31 232 THR B C 1
ATOM 4060 O O . THR B 1 232 ? -7.875 3.918 10.922 1 98.31 232 THR B O 1
ATOM 4063 N N . THR B 1 233 ? -5.66 3.967 11.195 1 98.12 233 THR B N 1
ATOM 4064 C CA . THR B 1 233 ? -5.574 2.539 11.484 1 98.12 233 THR B CA 1
ATOM 4065 C C . THR B 1 233 ? -6.234 2.211 12.82 1 98.12 233 THR B C 1
ATOM 4067 O O . THR B 1 233 ? -6.625 1.067 13.062 1 98.12 233 THR B O 1
ATOM 4070 N N . GLY B 1 234 ? -6.355 3.211 13.656 1 96.81 234 GLY B N 1
ATOM 4071 C CA . GLY B 1 234 ? -7.012 3.021 14.938 1 96.81 234 GLY B CA 1
ATOM 4072 C C . GLY B 1 234 ? -8.523 3.104 14.859 1 96.81 234 GLY B C 1
ATOM 4073 O O . GLY B 1 234 ? -9.227 2.762 15.812 1 96.81 234 GLY B O 1
ATOM 4074 N N . ASN B 1 235 ? -9.07 3.549 13.75 1 97.19 235 ASN B N 1
ATOM 4075 C CA . ASN B 1 235 ? -10.508 3.756 13.633 1 97.19 235 ASN B CA 1
ATOM 4076 C C . ASN B 1 235 ? -11.062 3.115 12.359 1 97.19 235 ASN B C 1
ATOM 4078 O O . ASN B 1 235 ? -11.938 3.682 11.703 1 97.19 235 ASN B O 1
ATOM 4082 N N . LEU B 1 236 ? -10.562 1.967 12.016 1 97.31 236 LEU B N 1
ATOM 4083 C CA . LEU B 1 236 ? -10.961 1.297 10.781 1 97.31 236 LEU B CA 1
ATOM 4084 C C . LEU B 1 236 ? -12.391 0.774 10.875 1 97.31 236 LEU B C 1
ATOM 4086 O O . LEU B 1 236 ? -13.086 0.666 9.859 1 97.31 236 LEU B O 1
ATOM 4090 N N . ASN B 1 237 ? -12.875 0.453 12.07 1 94.94 237 ASN B N 1
ATOM 4091 C CA . ASN B 1 237 ? -14.242 -0.025 12.266 1 94.94 237 ASN B CA 1
ATOM 4092 C C . ASN B 1 237 ? -15.266 0.971 11.734 1 94.94 237 ASN B C 1
ATOM 4094 O O . ASN B 1 237 ? -16.328 0.575 11.234 1 94.94 237 ASN B O 1
ATOM 4098 N N . ILE B 1 238 ? -14.906 2.244 11.828 1 94.56 238 ILE B N 1
ATOM 4099 C CA . ILE B 1 238 ? -15.797 3.299 11.367 1 94.56 238 I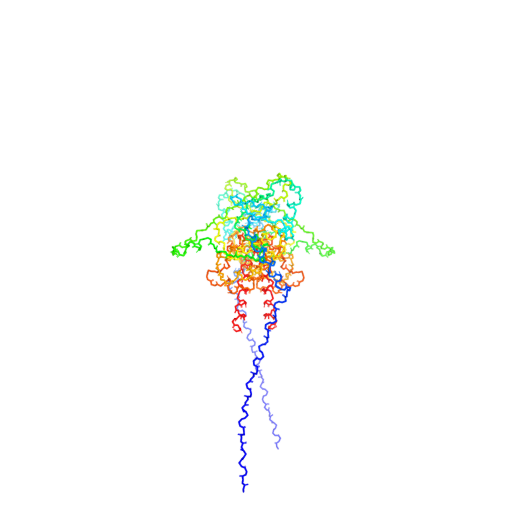LE B CA 1
ATOM 4100 C C . ILE B 1 238 ? -15.438 3.684 9.93 1 94.56 238 ILE B C 1
ATOM 4102 O O . ILE B 1 238 ? -16.328 3.875 9.094 1 94.56 238 ILE B O 1
ATOM 4106 N N . LEU B 1 239 ? -14.172 3.785 9.594 1 97.19 239 LEU B N 1
ATOM 4107 C CA . LEU B 1 239 ? -13.688 4.332 8.336 1 97.19 239 LEU B CA 1
ATOM 4108 C C . LEU B 1 239 ? -13.906 3.346 7.195 1 97.19 239 LEU B C 1
ATOM 4110 O O . LEU B 1 239 ? -14.008 3.748 6.031 1 97.19 239 LEU B O 1
ATOM 4114 N N . ARG B 1 240 ? -13.953 2.029 7.539 1 95.75 240 ARG B N 1
ATOM 4115 C CA . ARG B 1 240 ? -14.102 0.992 6.523 1 95.75 240 ARG B CA 1
ATOM 4116 C C . ARG B 1 240 ? -15.469 0.312 6.641 1 95.75 240 ARG B C 1
ATOM 4118 O O . ARG B 1 240 ? -15.633 -0.831 6.207 1 95.75 240 ARG B O 1
ATOM 4125 N N . SER B 1 241 ? -16.375 0.976 7.141 1 91 241 SER B N 1
ATOM 4126 C CA . SER B 1 241 ? -17.703 0.401 7.379 1 91 241 SER B CA 1
ATOM 4127 C C . SER B 1 241 ? -18.641 0.69 6.219 1 91 241 SER B C 1
ATOM 4129 O O . SER B 1 241 ? -18.547 1.738 5.578 1 91 241 SER B O 1
ATOM 4131 N N . GLY B 1 242 ? -19.531 -0.283 5.957 1 86.88 242 GLY B N 1
ATOM 4132 C CA . GLY B 1 242 ? -20.641 -0.06 5.035 1 86.88 242 GLY B CA 1
ATOM 4133 C C . GLY B 1 242 ? -20.25 -0.261 3.582 1 86.88 242 GLY B C 1
ATOM 4134 O O . GLY B 1 242 ? -19.156 -0.716 3.285 1 86.88 242 GLY B O 1
ATOM 4135 N N . GLU B 1 243 ? -21.125 0.1 2.619 1 87.94 243 GLU B N 1
ATOM 4136 C CA . GLU B 1 243 ? -20.953 -0.1 1.184 1 87.94 243 GLU B CA 1
ATOM 4137 C C . GLU B 1 243 ? -20.125 1.018 0.564 1 87.94 243 GLU B C 1
ATOM 4139 O O . GLU B 1 243 ? -19.438 0.803 -0.434 1 87.94 243 GLU B O 1
ATOM 4144 N N . ASN B 1 244 ? -20.328 2.174 1.104 1 90.62 244 ASN B N 1
ATOM 4145 C CA . ASN B 1 244 ? -19.562 3.334 0.679 1 90.62 244 ASN B CA 1
ATOM 4146 C C . ASN B 1 244 ? -18.672 3.857 1.806 1 90.62 244 ASN B C 1
ATOM 4148 O O . ASN B 1 244 ? -18.969 4.895 2.402 1 90.62 244 ASN B O 1
ATOM 4152 N N . PRO B 1 245 ? -17.609 3.184 1.984 1 94.56 245 PRO B N 1
ATOM 4153 C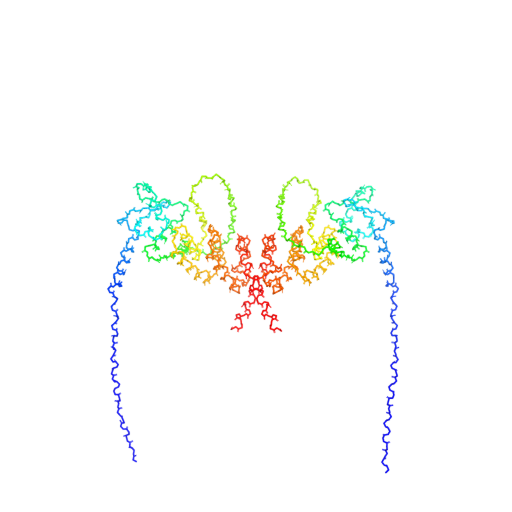 CA . PRO B 1 245 ? -16.781 3.521 3.143 1 94.56 245 PRO B CA 1
ATOM 4154 C C . PRO B 1 245 ? -16.156 4.906 3.035 1 94.56 245 PRO B C 1
ATOM 4156 O O . PRO B 1 245 ? -15.914 5.398 1.928 1 94.56 245 PRO B O 1
ATOM 4159 N N . ILE B 1 246 ? -15.898 5.57 4.168 1 95.75 246 ILE B N 1
ATOM 4160 C CA . ILE B 1 246 ? -15.227 6.863 4.266 1 95.75 246 ILE B CA 1
ATOM 4161 C C . ILE B 1 246 ? -13.82 6.758 3.688 1 95.75 246 ILE B C 1
ATOM 4163 O O . ILE B 1 246 ? -13.406 7.594 2.883 1 95.75 246 ILE B O 1
ATOM 4167 N N . PHE B 1 247 ? -13.117 5.707 4.164 1 96.94 247 PHE B N 1
ATOM 4168 C CA . PHE B 1 247 ? -11.797 5.383 3.639 1 96.94 247 PHE B CA 1
ATOM 4169 C C . PHE B 1 247 ? -11.906 4.48 2.414 1 96.94 247 PHE B C 1
ATOM 4171 O O . PHE B 1 247 ? -11.914 3.252 2.541 1 96.94 247 PHE B O 1
ATOM 4178 N N . CYS B 1 248 ? -11.93 5.113 1.266 1 91.94 248 CYS B N 1
ATOM 4179 C CA . CYS B 1 248 ? -12.188 4.402 0.018 1 91.94 248 CYS B CA 1
ATOM 4180 C C . CYS B 1 248 ? -10.906 3.797 -0.537 1 91.94 248 CYS B C 1
ATOM 4182 O O . CYS B 1 248 ? -9.812 4.309 -0.282 1 91.94 248 CYS B O 1
ATOM 4184 N N . ASP B 1 249 ? -11.078 2.816 -1.405 1 93.81 249 ASP B N 1
ATOM 4185 C CA . ASP B 1 249 ? -9.953 2.098 -1.998 1 93.81 249 ASP B CA 1
ATOM 4186 C C . ASP B 1 249 ? -9.148 3.004 -2.928 1 93.81 249 ASP B C 1
ATOM 4188 O O . ASP B 1 249 ? -7.922 2.902 -2.996 1 93.81 249 ASP B O 1
ATOM 4192 N N . GLY B 1 250 ? -9.852 3.873 -3.572 1 94.81 250 GLY B N 1
ATOM 4193 C CA . GLY B 1 250 ? -9.211 4.742 -4.551 1 94.81 250 GLY B CA 1
ATOM 4194 C C . GLY B 1 250 ? -8.164 5.656 -3.945 1 94.81 250 GLY B C 1
ATOM 4195 O O . GLY B 1 250 ? -7.219 6.055 -4.621 1 94.81 250 GLY B O 1
ATOM 4196 N N . LEU B 1 251 ? -8.305 6 -2.697 1 96.25 251 LEU B N 1
ATOM 4197 C CA . LEU B 1 251 ? -7.359 6.875 -2.012 1 96.25 251 LEU B CA 1
ATOM 4198 C C . LEU B 1 251 ? -5.988 6.219 -1.912 1 96.25 251 LEU B C 1
ATOM 4200 O O . LEU B 1 251 ? -4.961 6.895 -2.021 1 96.25 251 LEU B O 1
ATOM 4204 N N . LEU B 1 252 ? -5.957 4.914 -1.753 1 97.12 252 LEU B N 1
ATOM 4205 C CA . LEU B 1 252 ? -4.707 4.176 -1.632 1 97.12 252 LEU B CA 1
ATOM 4206 C C . LEU B 1 252 ? -3.881 4.293 -2.908 1 97.12 252 LEU B C 1
ATOM 4208 O O . LEU B 1 252 ? -2.674 4.543 -2.852 1 97.12 252 LEU B O 1
ATOM 4212 N N . GLU B 1 253 ? -4.512 4.188 -3.961 1 94.88 253 GLU B N 1
ATOM 4213 C CA . GLU B 1 253 ? -3.826 4.262 -5.25 1 94.88 253 GLU B CA 1
ATOM 4214 C C . GLU B 1 253 ? -3.375 5.688 -5.551 1 94.88 253 GLU B C 1
ATOM 4216 O O . GLU B 1 253 ? -2.334 5.895 -6.18 1 94.88 253 GLU B O 1
ATOM 4221 N N . SER B 1 254 ? -4.141 6.633 -5.102 1 94.12 254 SER B N 1
ATOM 4222 C CA . SER B 1 254 ? -3.871 8.039 -5.395 1 94.12 254 SER B CA 1
ATOM 4223 C C . SER B 1 254 ? -2.719 8.562 -4.547 1 94.12 254 SER B C 1
ATOM 4225 O O . SER B 1 254 ? -2.047 9.523 -4.93 1 94.12 254 SER B O 1
ATOM 4227 N N . VAL B 1 255 ? -2.514 7.992 -3.42 1 95.88 255 VAL B N 1
ATOM 4228 C CA . VAL B 1 255 ? -1.462 8.445 -2.514 1 95.88 255 VAL B CA 1
ATOM 4229 C C . VAL B 1 255 ? -0.603 7.254 -2.088 1 95.88 255 VAL B C 1
ATOM 4231 O O . VAL B 1 255 ? -0.706 6.777 -0.955 1 95.88 255 VAL B O 1
ATOM 4234 N N . PRO B 1 256 ? 0.386 6.891 -2.854 1 94.25 256 PRO B N 1
ATOM 4235 C CA . PRO B 1 256 ? 1.16 5.668 -2.637 1 94.25 256 PRO B CA 1
ATOM 4236 C C . PRO B 1 256 ? 1.938 5.684 -1.322 1 94.25 256 PRO B C 1
ATOM 4238 O O . PRO B 1 256 ? 2.07 4.648 -0.665 1 94.25 256 PRO B O 1
ATOM 4241 N N . LYS B 1 257 ? 2.467 6.828 -0.984 1 94.06 257 LYS B N 1
ATOM 4242 C CA . LYS B 1 257 ? 3.209 6.914 0.27 1 94.06 257 LYS B CA 1
ATOM 4243 C C . LYS B 1 257 ? 2.299 6.648 1.467 1 94.06 257 LYS B C 1
ATOM 4245 O O . LYS B 1 257 ? 2.711 6.016 2.439 1 94.06 257 LYS B O 1
ATOM 4250 N N . PHE B 1 258 ? 1.136 7.199 1.375 1 96.75 258 PHE B N 1
ATOM 4251 C CA . PHE B 1 258 ? 0.139 6.926 2.404 1 96.75 258 PHE B CA 1
ATOM 4252 C C . PHE B 1 258 ? -0.216 5.445 2.434 1 96.75 258 PHE B C 1
ATOM 4254 O O . PHE B 1 258 ? -0.311 4.848 3.508 1 96.75 258 PHE B O 1
ATOM 4261 N N . MET B 1 259 ? -0.467 4.859 1.269 1 97.88 259 MET B N 1
ATOM 4262 C CA . MET B 1 259 ? -0.774 3.436 1.179 1 97.88 259 MET B CA 1
ATOM 4263 C C . MET B 1 259 ? 0.282 2.605 1.899 1 97.88 259 MET B C 1
ATOM 4265 O O . MET B 1 259 ? -0.051 1.724 2.693 1 97.88 259 MET B O 1
ATOM 4269 N N . LEU B 1 260 ? 1.515 2.887 1.614 1 97.25 260 LEU B N 1
ATOM 4270 C CA . LEU B 1 260 ? 2.607 2.133 2.219 1 97.25 260 LEU B CA 1
ATOM 4271 C C . LEU B 1 260 ? 2.562 2.234 3.74 1 97.25 260 LEU B C 1
ATOM 4273 O O . LEU B 1 260 ? 2.627 1.219 4.438 1 97.25 260 LEU B O 1
ATOM 4277 N N . GLU B 1 261 ? 2.453 3.42 4.25 1 96.75 261 GLU B N 1
ATOM 4278 C CA . GLU B 1 261 ? 2.535 3.643 5.691 1 96.75 261 GLU B CA 1
ATOM 4279 C C . GLU B 1 261 ? 1.323 3.059 6.41 1 96.75 261 GLU B C 1
ATOM 4281 O O . GLU B 1 261 ? 1.455 2.488 7.496 1 96.75 261 GLU B O 1
ATOM 4286 N N . VAL B 1 262 ? 0.164 3.244 5.797 1 98.06 262 VAL B N 1
ATOM 4287 C CA . VAL B 1 262 ? -1.037 2.674 6.398 1 98.06 262 VAL B CA 1
ATOM 4288 C C . VAL B 1 262 ? -0.974 1.149 6.336 1 98.06 262 VAL B C 1
ATOM 4290 O O . VAL B 1 262 ? -1.401 0.463 7.266 1 98.06 262 VAL B O 1
ATOM 4293 N N . CYS B 1 263 ? -0.515 0.626 5.25 1 98 263 CYS B N 1
ATOM 4294 C CA . CYS B 1 263 ? -0.357 -0.816 5.102 1 98 263 CYS B CA 1
ATOM 4295 C C . CYS B 1 263 ? 0.54 -1.383 6.195 1 98 263 CYS B C 1
ATOM 4297 O O . CYS B 1 263 ? 0.166 -2.338 6.879 1 98 263 CYS B O 1
ATOM 4299 N N . LEU B 1 264 ? 1.678 -0.786 6.363 1 97.44 264 LEU B N 1
ATOM 4300 C CA . LEU B 1 264 ? 2.625 -1.252 7.371 1 97.44 264 LEU B CA 1
ATOM 4301 C C . LEU B 1 264 ? 2 -1.223 8.758 1 97.44 264 LEU B C 1
ATOM 4303 O O . LEU B 1 264 ? 2.113 -2.191 9.516 1 97.44 264 LEU B O 1
ATOM 4307 N N . SER B 1 265 ? 1.388 -0.149 9.062 1 97.5 265 SER B N 1
ATOM 4308 C CA . SER B 1 265 ? 0.76 0.004 10.375 1 97.5 265 SER B CA 1
ATOM 4309 C C . SER B 1 265 ? -0.339 -1.031 10.578 1 97.5 265 SER B C 1
ATOM 4311 O O . SER B 1 265 ? -0.436 -1.632 11.656 1 97.5 265 SER B O 1
ATOM 4313 N N . THR B 1 266 ? -1.161 -1.252 9.594 1 97.69 266 THR B N 1
ATOM 4314 C CA . THR B 1 266 ? -2.285 -2.174 9.711 1 97.69 266 THR B CA 1
ATOM 4315 C C . THR B 1 266 ? -1.796 -3.617 9.789 1 97.69 266 THR B C 1
ATOM 4317 O O . THR B 1 266 ? -2.369 -4.434 10.516 1 97.69 266 THR B O 1
ATOM 4320 N N . LEU B 1 267 ? -0.774 -3.922 8.977 1 97.5 267 LEU B N 1
ATOM 4321 C CA . LEU B 1 267 ? -0.193 -5.258 9.047 1 97.5 267 LEU B CA 1
ATOM 4322 C C . LEU B 1 267 ? 0.224 -5.598 10.469 1 97.5 267 LEU B C 1
ATOM 4324 O O . LEU B 1 267 ? -0.091 -6.68 10.977 1 97.5 267 LEU B O 1
ATOM 4328 N N . ASP B 1 268 ? 0.857 -4.688 11.109 1 95.38 268 ASP B N 1
ATOM 4329 C CA . ASP B 1 268 ? 1.352 -4.918 12.469 1 95.38 268 ASP B CA 1
ATOM 4330 C C . ASP B 1 268 ? 0.198 -5.016 13.461 1 95.38 268 ASP B C 1
ATOM 4332 O O . ASP B 1 268 ? 0.214 -5.863 14.359 1 95.38 268 ASP B O 1
ATOM 4336 N N . LYS B 1 269 ? -0.747 -4.207 13.328 1 95.69 269 LYS B N 1
ATOM 4337 C CA . LYS B 1 269 ? -1.918 -4.266 14.195 1 95.69 269 LYS B CA 1
ATOM 4338 C C . LYS B 1 269 ? -2.662 -5.586 14.031 1 95.69 269 LYS B C 1
ATOM 4340 O O . LYS B 1 269 ? -3.074 -6.203 15.016 1 95.69 269 LYS B O 1
ATOM 4345 N N . CYS B 1 270 ? -2.857 -5.949 12.805 1 95.81 270 CYS B N 1
ATOM 4346 C CA . CYS B 1 270 ? -3.549 -7.199 12.516 1 95.81 270 CYS B CA 1
ATOM 4347 C C . CYS B 1 270 ? -2.777 -8.391 13.07 1 95.81 270 CYS B C 1
ATOM 4349 O O . CYS B 1 270 ? -3.371 -9.328 13.602 1 95.81 270 CYS B O 1
ATOM 4351 N N . ALA B 1 271 ? -1.459 -8.352 12.883 1 95.81 271 ALA B N 1
ATOM 4352 C CA . ALA B 1 271 ? -0.615 -9.406 13.445 1 95.81 271 ALA B CA 1
ATOM 4353 C C . ALA B 1 271 ? -0.824 -9.531 14.945 1 95.81 271 ALA B C 1
ATOM 4355 O O . ALA B 1 271 ? -0.902 -10.641 15.484 1 95.81 271 ALA B O 1
ATOM 4356 N N . ASN B 1 272 ? -0.917 -8.43 15.625 1 94.5 272 ASN B N 1
ATOM 4357 C CA . ASN B 1 272 ? -1.139 -8.414 17.062 1 94.5 272 ASN B CA 1
ATOM 4358 C C . ASN B 1 272 ? -2.5 -9 17.422 1 94.5 272 ASN B C 1
ATOM 4360 O O . ASN B 1 272 ? -2.621 -9.742 18.406 1 94.5 272 ASN B O 1
ATOM 4364 N N . TYR B 1 273 ? -3.506 -8.664 16.672 1 94.12 273 TYR B N 1
ATOM 4365 C CA . TYR B 1 273 ? -4.828 -9.234 16.891 1 94.12 273 TYR B CA 1
ATOM 4366 C C . TYR B 1 273 ? -4.793 -10.758 16.75 1 94.12 273 TYR B C 1
ATOM 4368 O O . TYR B 1 273 ? -5.387 -11.477 17.562 1 94.12 273 TYR B O 1
ATOM 4376 N N . GLN B 1 274 ? -4.113 -11.219 15.75 1 93.62 274 GLN B N 1
ATOM 4377 C CA . GLN B 1 274 ? -4.023 -12.648 15.477 1 93.62 274 GLN B CA 1
ATOM 4378 C C . GLN B 1 274 ? -3.281 -13.375 16.594 1 93.62 274 GLN B C 1
ATOM 4380 O O . GLN B 1 274 ? -3.646 -14.492 16.953 1 93.62 274 GLN B O 1
ATOM 4385 N N . ARG B 1 275 ? -2.277 -12.703 17.109 1 92.75 275 ARG B N 1
ATOM 4386 C CA . ARG B 1 275 ? -1.536 -13.289 18.219 1 92.75 275 ARG B CA 1
ATOM 4387 C C . ARG B 1 275 ? -2.414 -13.406 19.469 1 92.75 275 ARG B C 1
ATOM 4389 O O . ARG B 1 275 ? -2.33 -14.391 20.203 1 92.75 275 ARG B O 1
ATOM 4396 N N . GLN B 1 276 ? -3.156 -12.422 19.656 1 90.12 276 GLN B N 1
ATOM 4397 C CA . GLN B 1 276 ? -4.059 -12.422 20.812 1 90.12 276 GLN B CA 1
ATOM 4398 C C . GLN B 1 276 ? -5.129 -13.492 20.672 1 90.12 276 GLN B C 1
ATOM 4400 O O . GLN B 1 276 ? -5.555 -14.086 21.656 1 90.12 276 GLN B O 1
ATOM 4405 N N . GLN B 1 277 ? -5.551 -13.711 19.531 1 85.25 277 GLN B N 1
ATOM 4406 C CA . GLN B 1 277 ? -6.555 -14.742 19.281 1 85.25 277 GLN B CA 1
ATOM 4407 C C . GLN B 1 277 ? -5.957 -16.141 19.422 1 85.25 277 GLN B C 1
ATOM 4409 O O . GLN B 1 277 ? -6.625 -17.062 19.906 1 85.25 277 GLN B O 1
ATOM 4414 N N . ASP B 1 278 ? -4.699 -16.344 18.875 1 78.88 278 ASP B N 1
ATOM 4415 C CA . ASP B 1 278 ? -4.035 -17.641 19 1 78.88 278 ASP B CA 1
ATOM 4416 C C . ASP B 1 278 ? -3.639 -17.922 20.453 1 78.88 278 ASP B C 1
ATOM 4418 O O . ASP B 1 278 ? -3.527 -19.094 20.859 1 78.88 278 ASP B O 1
ATOM 4422 N N . GLY B 1 279 ? -3.125 -16.922 21.188 1 66 279 GLY B N 1
ATOM 4423 C CA . GLY B 1 279 ? -2.844 -17.141 22.594 1 66 279 GLY B CA 1
ATOM 4424 C C . GLY B 1 279 ? -4.078 -17.484 23.406 1 66 279 GLY B C 1
ATOM 4425 O O . GLY B 1 279 ? -3.973 -17.906 24.562 1 66 279 GLY B O 1
ATOM 4426 N N . PHE B 1 280 ? -5.273 -17.109 23.047 1 50.69 280 PHE B N 1
ATOM 4427 C CA . PHE B 1 280 ? -6.473 -17.516 23.781 1 50.69 280 PHE B CA 1
ATOM 4428 C C . PHE B 1 280 ? -6.828 -18.969 23.469 1 50.69 280 PHE B C 1
ATOM 4430 O O . PHE B 1 280 ? -7.762 -19.516 24.062 1 50.69 280 PHE B O 1
ATOM 4437 N N . TYR B 1 281 ? -6.34 -19.594 22.453 1 41.28 281 TYR B N 1
ATOM 4438 C CA . TYR B 1 281 ? -6.527 -21.031 22.484 1 41.28 281 TYR B CA 1
ATOM 4439 C C . TYR B 1 281 ? -5.332 -21.734 23.125 1 41.28 281 TYR B C 1
ATOM 4441 O O . TYR B 1 281 ? -4.195 -21.266 22.984 1 41.28 281 TYR B O 1
#

Foldseek 3Di:
DPPPPPDDPPPPDPPPPPPPPPPPCPPVNVVVVVVLVVLLVCQQPQVVFLAWEDEPPDIGGDHLVQQLVQFVLSVCCCPPCVCVVRRYHYDYQDDVVLVSQLSNCSRNVHGDDPFQVVVVVPVPDDDPPPPDPPPPPPPPPPPPPPPPPPVQPPFNPVPPSLRQFQLLSLLVQLLVCVNRVRVSSNVNSLVSNLVRQVPPFAQSNNLSNQCSNQVRPPPPDCSNVVSNLVVCLVPCCQQVDDPRGSVDPVSCVVRVVSVVSNVVVNVVVVVVVVVVVVVVD/DPDDPPPPPPPPPDPPPPPPPPPPCPPVNVVVVVVLVVLLVCQQPQVVFLAWEAEPVDIGTDHLVQQLVQFVLSVCCCPPCVCCVRRYHYDYQDDVVLVSQLSNCSRNVHGDDPFQPVVVVPVPDDDDPPPDPPDPDPPPPPPPPPPPPPVQPPFNPVPPSLRAFQLLSLLVQLLVCVNRVRVSSNVNSLVSNLCRQVPPFAQSNNLSNQCSNQVRPPPPDCSNVVSNLVVCLVPCCQQVDDDRGSVDPVSCVVRVVSVVSNVVVNVVVVVVVVVVVVVVD

Organism: Aspergillus parasiticus (NCBI:txid5067)

pLDDT: mean 76.07, std 26.74, range [22.86, 98.31]